Protein AF-A0A146F4D6-F1 (afdb_monomer_lite)

Radius of gyration: 30.15 Å; chains: 1; bounding box: 79×56×74 Å

Structure (mmCIF, N/CA/C/O backbone):
data_AF-A0A146F4D6-F1
#
_entry.id   AF-A0A146F4D6-F1
#
loop_
_atom_site.group_PDB
_atom_site.id
_atom_site.type_symbol
_atom_site.label_atom_id
_atom_site.label_alt_id
_atom_site.label_comp_id
_atom_site.label_asym_id
_atom_site.label_entity_id
_atom_site.label_seq_id
_atom_site.pdbx_PDB_ins_code
_atom_site.Cartn_x
_atom_site.Cartn_y
_atom_site.Cartn_z
_atom_site.occupancy
_atom_site.B_iso_or_equiv
_atom_site.auth_seq_id
_atom_site.auth_comp_id
_atom_site.auth_asym_id
_atom_site.auth_atom_id
_atom_site.pdbx_PDB_model_num
ATOM 1 N N . MET A 1 1 ? -14.054 29.593 15.421 1.00 41.91 1 MET A N 1
ATOM 2 C CA . MET A 1 1 ? -13.602 28.786 16.578 1.00 41.91 1 MET A CA 1
ATOM 3 C C . MET A 1 1 ? -14.729 28.038 17.292 1.00 41.91 1 MET A C 1
ATOM 5 O O . MET A 1 1 ? -14.552 26.855 17.514 1.00 41.91 1 MET A O 1
ATOM 9 N N . VAL A 1 2 ? -15.899 28.637 17.564 1.00 31.36 2 VAL A N 1
ATOM 10 C CA . VAL A 1 2 ? -16.999 27.980 18.323 1.00 31.36 2 VAL A CA 1
ATOM 11 C C . VAL A 1 2 ? -17.663 26.778 17.609 1.00 31.36 2 VAL A C 1
ATOM 13 O O . VAL A 1 2 ? -18.178 25.882 18.267 1.00 31.36 2 VAL A O 1
ATOM 16 N N . ARG A 1 3 ? -17.622 26.698 16.267 1.00 29.25 3 ARG A N 1
ATOM 17 C CA . ARG A 1 3 ? -18.192 25.562 15.505 1.00 29.25 3 ARG A CA 1
ATOM 18 C C . ARG A 1 3 ? -17.327 24.290 15.492 1.00 29.25 3 ARG A C 1
ATOM 20 O O . ARG A 1 3 ? -17.880 23.206 15.371 1.00 29.25 3 ARG A O 1
ATOM 27 N N . LEU A 1 4 ? -16.001 24.404 15.625 1.00 31.25 4 LEU A N 1
ATOM 28 C CA . LEU A 1 4 ? -15.094 23.242 15.608 1.00 31.25 4 LEU A CA 1
ATOM 29 C C . LEU A 1 4 ? -14.994 22.558 16.978 1.00 31.25 4 LEU A C 1
ATOM 31 O O . LEU A 1 4 ? -14.913 21.337 17.043 1.00 31.25 4 LEU A O 1
ATOM 35 N N . THR A 1 5 ? -15.092 23.318 18.071 1.00 36.41 5 THR A N 1
ATOM 36 C CA . THR A 1 5 ? -15.171 22.764 19.433 1.00 36.41 5 THR A CA 1
ATOM 37 C C . THR A 1 5 ? -16.473 21.991 19.676 1.00 36.41 5 THR A C 1
ATOM 39 O O . THR A 1 5 ? -16.471 20.990 20.391 1.00 36.41 5 THR A O 1
ATOM 42 N N . PHE A 1 6 ? -17.575 22.395 19.034 1.00 36.38 6 PHE A N 1
ATOM 43 C CA . PHE A 1 6 ? -18.854 21.676 19.093 1.00 36.38 6 PHE A CA 1
ATOM 44 C C . PHE A 1 6 ? -18.820 20.332 18.346 1.00 36.38 6 PHE A C 1
ATOM 46 O O . PHE A 1 6 ? -19.379 19.350 18.817 1.00 36.38 6 PHE A O 1
ATOM 53 N N . LEU A 1 7 ? -18.130 20.263 17.202 1.00 40.00 7 LEU A N 1
ATOM 54 C CA . LEU A 1 7 ? -17.969 19.018 16.439 1.00 40.00 7 LEU A CA 1
ATOM 55 C C . LEU A 1 7 ? -17.042 18.017 17.143 1.00 40.00 7 LEU A C 1
ATOM 57 O O . LEU A 1 7 ? -17.363 16.833 17.173 1.00 40.00 7 LEU A O 1
ATOM 61 N N . GLY A 1 8 ? -15.943 18.485 17.748 1.00 36.78 8 GLY A N 1
ATOM 62 C CA . GLY A 1 8 ? -15.049 17.631 18.543 1.00 36.78 8 GLY A CA 1
ATOM 63 C C . GLY A 1 8 ? -15.756 17.011 19.752 1.00 36.78 8 GLY A C 1
ATOM 64 O O . GLY A 1 8 ? -15.759 15.797 19.909 1.00 36.78 8 GLY A O 1
ATOM 65 N N . SER A 1 9 ? -16.475 17.827 20.529 1.00 46.78 9 SER A N 1
ATOM 66 C CA . SER A 1 9 ? -17.231 17.350 21.700 1.00 46.78 9 SER A CA 1
ATOM 67 C C . SER A 1 9 ? -18.386 16.396 21.357 1.00 46.78 9 SER A C 1
ATOM 69 O O . SER A 1 9 ? -18.671 15.480 22.128 1.00 46.78 9 SER A O 1
ATOM 71 N N . LEU A 1 10 ? -19.033 16.557 20.195 1.00 46.78 10 LEU A N 1
ATOM 72 C CA . LEU A 1 10 ? -20.044 15.613 19.698 1.00 46.78 10 LEU A CA 1
ATOM 73 C C . LEU A 1 10 ? -19.436 14.265 19.280 1.00 46.78 10 LEU A C 1
ATOM 75 O O . LEU A 1 10 ? -20.061 13.226 19.502 1.00 46.78 10 LEU A O 1
ATOM 79 N N . LEU A 1 11 ? -18.233 14.270 18.697 1.00 52.59 11 LEU A N 1
ATOM 80 C CA . LEU A 1 11 ? -17.518 13.049 18.318 1.00 52.59 11 LEU A CA 1
ATOM 81 C C . LEU A 1 11 ? -17.074 12.261 19.560 1.00 52.59 11 LEU A C 1
ATOM 83 O O . LEU A 1 11 ? -17.273 11.048 19.626 1.00 52.59 11 LEU A O 1
ATOM 87 N N . ASP A 1 12 ? -16.558 12.964 20.570 1.00 50.53 12 ASP A N 1
ATOM 88 C CA . ASP A 1 12 ? -16.146 12.379 21.848 1.00 50.53 12 ASP A CA 1
ATOM 89 C C . ASP A 1 12 ? -17.341 11.788 22.611 1.00 50.53 12 ASP A C 1
ATOM 91 O O . ASP A 1 12 ? -17.272 10.664 23.110 1.00 50.53 12 ASP A O 1
ATOM 95 N N . ALA A 1 13 ? -18.485 12.483 22.624 1.00 55.19 13 ALA A N 1
ATOM 96 C CA . ALA A 1 13 ? -19.722 11.966 23.211 1.00 55.19 13 ALA A CA 1
ATOM 97 C C . ALA A 1 13 ? -20.258 10.728 22.466 1.00 55.19 13 ALA A C 1
ATOM 99 O O . ALA A 1 13 ? -20.735 9.781 23.096 1.00 55.19 13 ALA A O 1
ATOM 100 N N . ALA A 1 14 ? -20.163 10.701 21.132 1.00 58.88 14 ALA A N 1
ATOM 101 C CA . ALA A 1 14 ? -20.563 9.550 20.323 1.00 58.88 14 ALA A CA 1
ATOM 102 C C . ALA A 1 14 ? -19.657 8.327 20.548 1.00 58.88 14 ALA A C 1
ATOM 104 O O . ALA A 1 14 ? -20.152 7.198 20.532 1.00 58.88 14 ALA A O 1
ATOM 105 N N . ASN A 1 15 ? -18.359 8.533 20.780 1.00 61.22 15 ASN A N 1
ATOM 106 C CA . ASN A 1 15 ? -17.426 7.461 21.130 1.00 61.22 15 ASN A CA 1
ATOM 107 C C . ASN A 1 15 ? -17.708 6.913 22.535 1.00 61.22 15 ASN A C 1
ATOM 109 O O . ASN A 1 15 ? -17.855 5.704 22.691 1.00 61.22 15 ASN A O 1
ATOM 113 N N . LEU A 1 16 ? -17.952 7.788 23.516 1.00 62.84 16 LEU A N 1
ATOM 114 C CA . LEU A 1 16 ? -18.314 7.378 24.876 1.00 62.84 16 LEU A CA 1
ATOM 115 C C . LEU A 1 16 ? -19.602 6.529 24.910 1.00 62.84 16 LEU A C 1
ATOM 117 O O . LEU A 1 16 ? -19.688 5.525 25.615 1.00 62.84 16 LEU A O 1
ATOM 121 N N . LEU A 1 17 ? -20.608 6.903 24.110 1.00 65.94 17 LEU A N 1
ATOM 122 C CA . LEU A 1 17 ? -21.854 6.141 23.954 1.00 65.94 17 LEU A CA 1
ATOM 123 C C . LEU A 1 17 ? -21.610 4.740 23.374 1.00 65.94 17 LEU A C 1
ATOM 125 O O . LEU A 1 17 ? -22.267 3.783 23.787 1.00 65.94 17 LEU A O 1
ATOM 129 N N . LYS A 1 18 ? -20.686 4.611 22.414 1.00 67.88 18 LYS A N 1
ATOM 130 C CA . LYS A 1 18 ? -20.326 3.321 21.809 1.00 67.88 18 LYS A CA 1
ATOM 131 C C . LYS A 1 18 ? -19.622 2.412 22.810 1.00 67.88 18 LYS A C 1
ATOM 133 O O . LYS A 1 18 ? -19.990 1.242 22.887 1.00 67.88 18 LYS A O 1
ATOM 138 N N . ASP A 1 19 ? -18.691 2.949 23.593 1.00 72.25 19 ASP A N 1
ATOM 139 C CA . ASP A 1 19 ? -17.939 2.179 24.587 1.00 72.25 19 ASP A CA 1
ATOM 140 C C . ASP A 1 19 ? -18.863 1.605 25.665 1.00 72.25 19 ASP A C 1
ATOM 142 O O . ASP A 1 19 ? -18.782 0.419 25.979 1.00 72.25 19 ASP A O 1
ATOM 146 N N . VAL A 1 20 ? -19.827 2.391 26.153 1.00 74.94 20 VAL A N 1
ATOM 147 C CA . VAL A 1 20 ? -20.815 1.913 27.136 1.00 74.94 20 VAL A CA 1
ATOM 148 C C . VAL A 1 20 ? -21.709 0.814 26.551 1.00 74.94 20 VAL A C 1
ATOM 150 O O . VAL A 1 20 ? -21.928 -0.207 27.196 1.00 74.94 20 VAL A O 1
ATOM 153 N N . ILE A 1 21 ? -22.198 0.979 25.317 1.00 78.94 21 ILE A N 1
ATOM 154 C CA . ILE A 1 21 ? -23.064 -0.022 24.666 1.00 78.94 21 ILE A CA 1
ATOM 155 C C . ILE A 1 21 ? -22.286 -1.301 24.318 1.00 78.94 21 ILE A C 1
ATOM 157 O O . ILE A 1 21 ? -22.879 -2.374 24.253 1.00 78.94 21 ILE A O 1
ATOM 161 N N . SER A 1 22 ? -20.968 -1.220 24.108 1.00 76.81 22 SER A N 1
ATOM 162 C CA . SER A 1 22 ? -20.133 -2.395 23.817 1.00 76.81 22 SER A CA 1
ATOM 163 C C . SER A 1 22 ? -20.108 -3.418 24.959 1.00 76.81 22 SER A C 1
ATOM 165 O O . SER A 1 22 ? -19.887 -4.601 24.711 1.00 76.81 22 SER A O 1
ATOM 167 N N . GLN A 1 23 ? -20.382 -2.970 26.188 1.00 83.69 23 GLN A N 1
ATOM 168 C CA . GLN A 1 23 ? -20.416 -3.804 27.390 1.00 83.69 23 GLN A CA 1
ATOM 169 C C . GLN A 1 23 ? -21.794 -4.429 27.656 1.00 83.69 23 GLN A C 1
ATOM 171 O O . GLN A 1 23 ? -21.945 -5.173 28.622 1.00 83.69 23 GLN A O 1
ATOM 176 N N . PHE A 1 24 ? -22.803 -4.126 26.832 1.00 87.62 24 PHE A N 1
ATOM 177 C CA . PHE A 1 24 ? -24.160 -4.631 27.030 1.00 87.62 24 PHE A CA 1
ATOM 178 C C . PHE A 1 24 ? -24.259 -6.123 26.724 1.00 87.62 24 PHE A C 1
ATOM 180 O O . PHE A 1 24 ? -23.493 -6.689 25.937 1.00 87.62 24 PHE A O 1
ATOM 187 N N . THR A 1 25 ? -25.263 -6.759 27.317 1.00 86.50 25 THR A N 1
ATOM 188 C CA . THR A 1 25 ? -25.542 -8.176 27.133 1.00 86.50 25 THR A CA 1
ATOM 189 C C . THR A 1 25 ? -25.830 -8.474 25.660 1.00 86.50 25 THR A C 1
ATOM 191 O O . THR A 1 25 ? -26.727 -7.903 25.031 1.00 86.50 25 THR A O 1
ATOM 194 N N . ARG A 1 26 ? -25.068 -9.407 25.078 1.00 84.38 26 ARG A N 1
ATOM 195 C CA . ARG A 1 26 ? -25.210 -9.777 23.666 1.00 84.38 26 ARG A CA 1
ATOM 196 C C . ARG A 1 26 ? -26.447 -10.652 23.465 1.00 84.38 26 ARG A C 1
ATOM 198 O O . ARG A 1 26 ? -26.441 -11.834 23.793 1.00 84.38 26 ARG A O 1
ATOM 205 N N . VAL A 1 27 ? -27.488 -10.070 22.878 1.00 81.56 27 VAL A N 1
ATOM 206 C CA . VAL A 1 27 ? -28.785 -10.721 22.637 1.00 81.56 27 VAL A CA 1
ATOM 207 C C . VAL A 1 27 ? -29.119 -10.809 21.146 1.00 81.56 27 VAL A C 1
ATOM 209 O O . VAL A 1 27 ? -28.640 -10.013 20.338 1.00 81.56 27 VAL A O 1
ATOM 212 N N . ALA A 1 28 ? -29.945 -11.789 20.764 1.00 78.19 28 ALA A N 1
ATOM 213 C CA . ALA A 1 28 ? -30.339 -12.011 19.368 1.00 78.19 28 ALA A CA 1
ATOM 214 C C . ALA A 1 28 ? -31.336 -10.956 18.842 1.00 78.19 28 ALA A C 1
ATOM 216 O O . ALA A 1 28 ? -31.298 -10.597 17.662 1.00 78.19 28 ALA A O 1
ATOM 217 N N . SER A 1 29 ? -32.200 -10.430 19.716 1.00 86.19 29 SER A N 1
ATOM 218 C CA . SER A 1 29 ? -33.159 -9.361 19.418 1.00 86.19 29 SER A CA 1
ATOM 219 C C . SER A 1 29 ? -33.278 -8.385 20.590 1.00 86.19 29 SER A C 1
ATOM 221 O O . SER A 1 29 ? -32.922 -8.712 21.722 1.00 86.19 29 SER A O 1
ATOM 223 N N . VAL A 1 30 ? -33.792 -7.182 20.314 1.00 88.56 30 VAL A N 1
ATOM 224 C CA . VAL A 1 30 ? -34.033 -6.143 21.332 1.00 88.56 30 VAL A CA 1
ATOM 225 C C . VAL A 1 30 ? -35.039 -6.593 22.400 1.00 88.56 30 VAL A C 1
ATOM 227 O O . VAL A 1 30 ? -34.929 -6.176 23.546 1.00 88.56 30 VAL A O 1
ATOM 230 N N . ASP A 1 31 ? -35.961 -7.498 22.061 1.00 89.75 31 ASP A N 1
ATOM 231 C CA . ASP A 1 31 ? -36.974 -8.034 22.982 1.00 89.75 31 ASP A CA 1
ATOM 232 C C . ASP A 1 31 ? -36.368 -8.845 24.136 1.00 89.75 31 ASP A C 1
ATOM 234 O O . ASP A 1 31 ? -36.970 -8.969 25.199 1.00 89.75 31 ASP A O 1
ATOM 238 N N . LEU A 1 32 ? -35.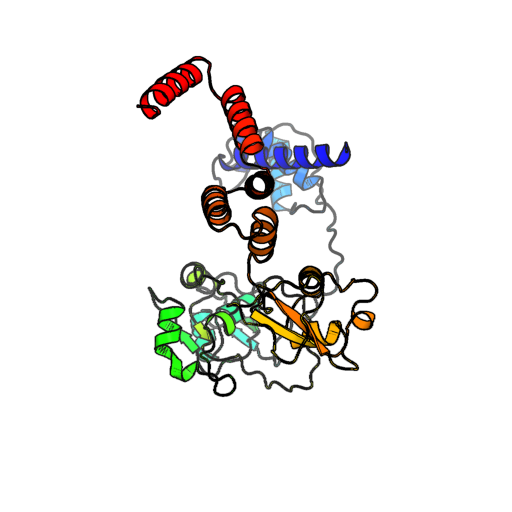175 -9.404 23.916 1.00 90.88 32 LEU A N 1
ATOM 239 C CA . LEU A 1 32 ? -34.442 -10.207 24.893 1.00 90.88 32 LEU A CA 1
ATOM 240 C C . LEU A 1 32 ? -33.450 -9.373 25.713 1.00 90.88 32 LEU A C 1
ATOM 242 O O . LEU A 1 32 ? -32.772 -9.916 26.584 1.00 90.88 32 LEU A O 1
ATOM 246 N N . MET A 1 33 ? -33.327 -8.074 25.426 1.00 91.31 33 MET A N 1
ATOM 247 C CA . MET A 1 33 ? -32.379 -7.197 26.104 1.00 91.31 33 MET A CA 1
ATOM 248 C C . MET A 1 33 ? -32.821 -6.936 27.553 1.00 91.31 33 MET A C 1
ATOM 250 O O . MET A 1 33 ? -34.002 -6.652 27.788 1.00 91.31 33 MET A O 1
ATOM 254 N N . PRO A 1 34 ? -31.897 -6.969 28.534 1.00 94.25 34 PRO A N 1
ATOM 255 C CA . PRO A 1 34 ? -32.194 -6.537 29.892 1.00 94.25 34 PRO A CA 1
ATOM 256 C C . PRO A 1 34 ? -32.823 -5.143 29.901 1.00 94.25 34 PRO A C 1
ATOM 258 O O . PRO A 1 34 ? -32.351 -4.222 29.231 1.00 94.25 34 PRO A O 1
ATOM 261 N N . LYS A 1 35 ? -33.895 -4.970 30.679 1.00 91.38 35 LYS A N 1
ATOM 262 C CA . LYS A 1 35 ? -34.673 -3.722 30.686 1.00 91.38 35 LYS A CA 1
ATOM 263 C C . LYS A 1 35 ? -33.818 -2.497 31.033 1.00 91.38 35 LYS A C 1
ATOM 265 O O . LYS A 1 35 ? -34.041 -1.424 30.482 1.00 91.38 35 LYS A O 1
ATOM 270 N N . GLU A 1 36 ? -32.836 -2.661 31.912 1.00 91.00 36 GLU A N 1
ATOM 271 C CA . GLU A 1 36 ? -31.908 -1.604 32.332 1.00 91.00 36 GLU A CA 1
ATOM 272 C C . GLU A 1 36 ? -30.994 -1.140 31.187 1.00 91.00 36 GLU A C 1
ATOM 274 O O . GLU A 1 36 ? -30.797 0.061 31.001 1.00 91.00 36 GLU A O 1
ATOM 279 N N . GLU A 1 37 ? -30.514 -2.072 30.363 1.00 91.19 37 GLU A N 1
ATOM 280 C CA . GLU A 1 37 ? -29.702 -1.787 29.176 1.00 91.19 37 GLU A CA 1
ATOM 281 C C . GLU A 1 37 ? -30.555 -1.174 28.057 1.00 91.19 37 GLU A C 1
ATOM 283 O O . GLU A 1 37 ? -30.205 -0.128 27.501 1.00 91.19 37 GLU A O 1
ATOM 288 N N . MET A 1 38 ? -31.726 -1.759 27.784 1.00 91.06 38 MET A N 1
ATOM 289 C CA . MET A 1 38 ? -32.674 -1.268 26.777 1.00 91.06 38 MET A CA 1
ATOM 290 C C . MET A 1 38 ? -33.138 0.161 27.087 1.00 91.06 38 MET A C 1
ATOM 292 O O . MET A 1 38 ? -33.215 1.009 26.197 1.00 91.06 38 MET A O 1
ATOM 296 N N . CYS A 1 39 ? -33.435 0.447 28.355 1.00 91.44 39 CYS A N 1
ATOM 297 C CA . CYS A 1 39 ? -33.902 1.759 28.795 1.00 91.44 39 CYS A CA 1
ATOM 298 C C . CYS A 1 39 ? -32.770 2.713 29.194 1.00 91.44 39 CYS A C 1
ATOM 300 O O . CYS A 1 39 ? -33.056 3.845 29.614 1.00 91.44 39 CYS A O 1
ATOM 302 N N . SER A 1 40 ? -31.510 2.296 29.036 1.00 91.88 40 SER A N 1
ATOM 303 C CA . SER A 1 40 ? -30.339 3.121 29.319 1.00 91.88 40 SER A CA 1
ATOM 304 C C . SER A 1 40 ? -30.341 4.394 28.477 1.00 91.88 40 SER A C 1
ATOM 306 O O . SER A 1 40 ? -30.832 4.436 27.345 1.00 91.88 40 SER A O 1
ATOM 308 N N . TYR A 1 41 ? -29.767 5.464 29.025 1.00 86.44 41 TYR A N 1
ATOM 309 C CA . TYR A 1 41 ? -29.596 6.718 28.291 1.00 86.44 41 TYR A CA 1
ATOM 310 C C . TYR A 1 41 ? -28.859 6.492 26.963 1.00 86.44 41 TYR A C 1
ATOM 312 O O . TYR A 1 41 ? -29.264 7.024 25.928 1.00 86.44 41 TYR A O 1
ATOM 320 N N . CYS A 1 42 ? -27.832 5.641 26.982 1.00 83.69 42 CYS A N 1
ATOM 321 C CA . CYS A 1 42 ? -26.949 5.425 25.848 1.00 83.69 42 CYS A CA 1
ATOM 322 C C . CYS A 1 42 ? -27.659 4.756 24.667 1.00 83.69 42 CYS A C 1
ATOM 324 O O . CYS A 1 42 ? -27.576 5.241 23.538 1.00 83.69 42 CYS A O 1
ATOM 326 N N . TYR A 1 43 ? -28.406 3.679 24.923 1.00 87.50 43 TYR A N 1
ATOM 327 C CA . TYR A 1 43 ? -29.102 2.939 23.870 1.00 87.50 43 TYR A CA 1
ATOM 328 C C . TYR A 1 43 ? -30.236 3.749 23.243 1.00 87.50 43 TYR A C 1
ATOM 330 O O . TYR A 1 43 ? -30.362 3.802 22.017 1.00 87.50 43 TYR A O 1
ATOM 338 N N . LYS A 1 44 ? -31.003 4.461 24.080 1.00 87.38 44 LYS A N 1
ATOM 339 C CA . LYS A 1 44 ? -32.053 5.380 23.627 1.00 87.38 44 LYS A CA 1
ATOM 340 C C . LYS A 1 44 ? -31.481 6.472 22.730 1.00 87.38 44 LYS A C 1
ATOM 342 O O . LYS A 1 44 ? -31.931 6.633 21.600 1.00 87.38 44 LYS A O 1
ATOM 347 N N . THR A 1 45 ? -30.447 7.162 23.208 1.00 84.81 45 THR A N 1
ATOM 348 C CA . THR A 1 45 ? -29.814 8.273 22.484 1.00 84.81 45 THR A CA 1
ATOM 349 C C . THR A 1 45 ? -29.228 7.804 21.156 1.00 84.81 45 THR A C 1
ATOM 351 O O . THR A 1 45 ? -29.439 8.454 20.138 1.00 84.81 45 THR A O 1
ATOM 354 N N . LYS A 1 46 ? -28.581 6.630 21.118 1.00 86.00 46 LYS A N 1
ATOM 355 C CA . LYS A 1 46 ? -28.069 6.039 19.874 1.00 86.00 46 LYS A CA 1
ATOM 356 C C . LYS A 1 46 ? -29.169 5.871 18.824 1.00 86.00 46 LYS A C 1
ATOM 358 O O . LYS A 1 46 ? -28.994 6.318 17.696 1.00 86.00 46 LYS A O 1
ATOM 363 N N . LEU A 1 47 ? -30.286 5.230 19.173 1.00 88.62 47 LEU A N 1
ATOM 364 C CA . LEU A 1 47 ? -31.368 4.975 18.215 1.00 88.62 47 LEU A CA 1
ATOM 365 C C . LEU A 1 47 ? -32.027 6.273 17.729 1.00 88.62 47 LEU A C 1
ATOM 367 O O . LEU A 1 47 ? -32.364 6.374 16.553 1.00 88.62 47 LEU A O 1
ATOM 371 N N . GLN A 1 48 ? -32.149 7.274 18.603 1.00 88.62 48 GLN A N 1
ATOM 372 C CA . GLN A 1 48 ? -32.672 8.597 18.252 1.00 88.62 48 GLN A CA 1
ATOM 373 C C . GLN A 1 48 ? -31.722 9.382 17.340 1.00 88.62 48 GLN A C 1
ATOM 375 O O . GLN A 1 48 ? -32.171 10.007 16.386 1.00 88.62 48 GLN A O 1
ATOM 380 N N . MET A 1 49 ? -30.412 9.330 17.600 1.00 83.81 49 MET A N 1
ATOM 381 C CA . MET A 1 49 ? -29.395 9.969 16.755 1.00 83.81 49 MET A CA 1
ATOM 382 C C . MET A 1 49 ? -29.289 9.316 15.379 1.00 83.81 49 MET A C 1
ATOM 384 O O . MET A 1 49 ? -29.041 10.002 14.393 1.00 83.81 49 MET A O 1
ATOM 388 N N . MET A 1 50 ? -29.470 7.994 15.301 1.00 83.00 50 MET A N 1
ATOM 389 C CA . MET A 1 50 ? -29.600 7.319 14.013 1.00 83.00 50 MET A CA 1
ATOM 390 C C . MET A 1 50 ? -30.858 7.833 13.300 1.00 83.00 50 MET A C 1
ATOM 392 O O . MET A 1 50 ? -30.774 8.358 12.198 1.00 83.00 50 MET A O 1
ATOM 396 N N . GLN A 1 51 ? -32.016 7.809 13.959 1.00 90.19 51 GLN A N 1
ATOM 397 C CA . GLN A 1 51 ? -33.257 8.255 13.326 1.00 90.19 51 GLN A CA 1
ATOM 398 C C . GLN A 1 51 ? -33.230 9.723 12.859 1.00 90.19 51 GLN A C 1
ATOM 400 O O . GLN A 1 51 ? -33.848 10.046 11.850 1.00 90.19 51 GLN A O 1
ATOM 405 N N . SER A 1 52 ? -32.516 10.616 13.545 1.00 86.81 52 SER A N 1
ATOM 406 C CA . SER A 1 52 ? -32.491 12.042 13.199 1.00 86.81 52 SER A CA 1
ATOM 407 C C . SER A 1 52 ? -31.567 12.407 12.032 1.00 86.81 52 SER A C 1
ATOM 409 O O . SER A 1 52 ? -31.589 13.557 11.590 1.00 86.81 52 SER A O 1
ATOM 411 N N . SER A 1 53 ? -30.758 11.468 11.530 1.00 82.00 53 SER A N 1
ATOM 412 C CA . SER A 1 53 ? -29.774 11.728 10.479 1.00 82.00 53 SER A CA 1
ATOM 413 C C . SER A 1 53 ? -30.055 10.906 9.217 1.00 82.00 53 SER A C 1
ATOM 415 O O . SER A 1 53 ? -30.005 9.674 9.284 1.00 82.00 53 SER A O 1
ATOM 417 N N . PRO A 1 54 ? -30.238 11.557 8.052 1.00 76.81 54 PRO A N 1
ATOM 418 C CA . PRO A 1 54 ? -30.365 10.865 6.769 1.00 76.81 54 PRO A CA 1
ATOM 419 C C . PRO A 1 54 ? -29.047 10.241 6.277 1.00 76.81 54 PRO A C 1
ATOM 421 O O . PRO A 1 54 ? -29.050 9.454 5.344 1.00 76.81 54 PRO A O 1
ATOM 424 N N . TYR A 1 55 ? -27.916 10.543 6.928 1.00 72.44 55 TYR A N 1
ATOM 425 C CA . TYR A 1 55 ? -26.624 9.892 6.668 1.00 72.44 55 TYR A CA 1
ATOM 426 C C . TYR A 1 55 ? -26.412 8.617 7.494 1.00 72.44 55 TYR A C 1
ATOM 428 O O . TYR A 1 55 ? -25.354 7.992 7.420 1.00 72.44 55 TYR A O 1
ATOM 436 N N . SER A 1 56 ? -27.355 8.268 8.368 1.00 73.94 56 SER A N 1
ATOM 437 C CA . SER A 1 56 ? -27.222 7.088 9.212 1.00 73.94 56 SER A CA 1
ATOM 438 C C . SER A 1 56 ? -27.837 5.857 8.549 1.00 73.94 56 SER A C 1
ATOM 440 O O . SER A 1 56 ? -28.799 5.944 7.793 1.00 73.94 56 SER A O 1
ATOM 442 N N . TYR A 1 57 ? -27.336 4.676 8.912 1.00 78.50 57 TYR A N 1
ATOM 443 C CA . TYR A 1 57 ? -27.915 3.395 8.500 1.00 78.50 57 TYR A CA 1
ATOM 444 C C . TYR A 1 57 ? -29.171 3.041 9.328 1.00 78.50 57 TYR A C 1
ATOM 446 O O . TYR A 1 57 ? -29.268 1.970 9.936 1.00 78.50 57 TYR A O 1
ATOM 454 N N . TYR A 1 58 ? -30.121 3.972 9.438 1.00 83.25 58 TYR A N 1
ATOM 455 C CA . TYR A 1 58 ? -31.386 3.759 10.135 1.00 83.25 58 TYR A CA 1
ATOM 456 C C . TYR A 1 58 ? -32.390 3.070 9.206 1.00 83.25 58 TYR A C 1
ATOM 458 O O . TYR A 1 58 ? -33.038 3.698 8.381 1.00 83.25 58 TYR A O 1
ATOM 466 N N . ASN A 1 59 ? -32.507 1.750 9.341 1.00 83.44 59 ASN A N 1
ATOM 467 C CA . ASN A 1 59 ? -33.360 0.905 8.504 1.00 83.44 59 ASN A CA 1
ATOM 468 C C . ASN A 1 59 ? -34.525 0.290 9.301 1.00 83.44 59 ASN A C 1
ATOM 470 O O . ASN A 1 59 ? -34.687 0.536 10.498 1.00 83.44 59 ASN A O 1
ATOM 474 N N . GLN A 1 60 ? -35.303 -0.586 8.660 1.00 89.56 60 GLN A N 1
ATOM 475 C CA . GLN A 1 60 ? -36.461 -1.246 9.273 1.00 89.56 60 GLN A CA 1
ATOM 476 C C . GLN A 1 60 ? -36.135 -1.984 10.587 1.00 89.56 60 GLN A C 1
ATOM 478 O O . GLN A 1 60 ? -36.956 -2.007 11.504 1.00 89.56 60 GLN A O 1
ATOM 483 N N . ARG A 1 61 ? -34.923 -2.542 10.723 1.00 87.00 61 ARG A N 1
ATOM 484 C CA . ARG A 1 61 ? -34.480 -3.209 11.957 1.00 87.00 61 ARG A CA 1
ATOM 485 C C . ARG A 1 61 ? -34.273 -2.208 13.093 1.00 87.00 61 ARG A C 1
ATOM 487 O O . ARG A 1 61 ? -34.691 -2.464 14.218 1.00 87.00 61 ARG A O 1
ATOM 494 N N . TYR A 1 62 ? -33.644 -1.067 12.820 1.00 88.62 62 TYR A N 1
ATOM 495 C CA . TYR A 1 62 ? -33.447 -0.021 13.829 1.00 88.62 62 TYR A CA 1
ATOM 496 C C . TYR A 1 62 ? -34.737 0.729 14.165 1.00 88.62 62 TYR A C 1
ATOM 498 O O . TYR A 1 62 ? -34.914 1.130 15.316 1.00 88.62 62 TYR A O 1
ATOM 506 N N . LYS A 1 63 ? -35.664 0.828 13.207 1.00 92.94 63 LYS A N 1
ATOM 507 C CA . LYS A 1 63 ? -37.037 1.273 13.448 1.00 92.94 63 LYS A CA 1
ATOM 508 C C . LYS A 1 63 ? -37.757 0.379 14.452 1.00 92.94 63 LYS A C 1
ATOM 510 O O . LYS A 1 63 ? -38.210 0.879 15.478 1.00 92.94 63 LYS A O 1
ATOM 515 N N . TYR A 1 64 ? -37.760 -0.935 14.220 1.00 93.12 64 TYR A N 1
ATOM 516 C CA . TYR A 1 64 ? -38.325 -1.907 15.161 1.00 93.12 64 TYR A CA 1
ATOM 517 C C . TYR A 1 64 ? -37.696 -1.794 16.560 1.00 93.12 64 TYR A C 1
ATOM 519 O O . TYR A 1 64 ? -38.401 -1.791 17.573 1.00 93.12 64 TYR A O 1
ATOM 527 N N . ASN A 1 65 ? -36.370 -1.631 16.631 1.00 92.38 65 ASN A N 1
ATOM 528 C CA . ASN A 1 65 ? -35.678 -1.446 17.906 1.00 92.38 65 ASN A CA 1
ATOM 529 C C . ASN A 1 65 ? -36.135 -0.173 18.634 1.00 92.38 65 ASN A C 1
ATOM 531 O O . ASN A 1 65 ? -36.398 -0.221 19.835 1.00 92.38 65 ASN A O 1
ATOM 535 N N . LEU A 1 66 ? -36.260 0.955 17.925 1.00 92.75 66 LEU A N 1
ATOM 536 C CA . LEU A 1 66 ? -36.705 2.215 18.524 1.00 92.75 66 LEU A CA 1
ATOM 537 C C . LEU A 1 66 ? -38.166 2.141 18.985 1.00 92.75 66 LEU A C 1
ATOM 539 O O . LEU A 1 66 ? -38.468 2.589 20.086 1.00 92.75 66 LEU A O 1
ATOM 543 N N . GLU A 1 67 ? -39.055 1.520 18.211 1.00 94.31 67 GLU A N 1
ATOM 544 C CA . GLU A 1 67 ? -40.458 1.299 18.596 1.00 94.31 67 GLU A CA 1
ATOM 545 C C . GLU A 1 67 ? -40.581 0.426 19.852 1.00 94.31 67 GLU A C 1
ATOM 547 O O . GLU A 1 67 ? -41.359 0.729 20.762 1.00 94.31 67 GLU A O 1
ATOM 552 N N . THR A 1 68 ? -39.754 -0.615 19.952 1.00 92.75 68 THR A N 1
ATOM 553 C CA . THR A 1 68 ? -39.701 -1.493 21.130 1.00 92.75 68 THR A CA 1
ATOM 554 C C . THR A 1 68 ? -39.216 -0.741 22.370 1.00 92.75 68 THR A C 1
ATOM 556 O O . THR A 1 68 ? -39.780 -0.892 23.457 1.00 92.75 68 THR A O 1
ATOM 559 N N . VAL A 1 69 ? -38.214 0.127 22.213 1.00 92.38 69 VAL A N 1
ATOM 560 C CA . VAL A 1 69 ? -37.712 1.000 23.283 1.00 92.38 69 VAL A CA 1
ATOM 561 C C . VAL A 1 69 ? -38.765 2.031 23.701 1.00 92.38 69 VAL A C 1
ATOM 563 O O . VAL A 1 69 ? -38.986 2.217 24.896 1.00 92.38 69 VAL A O 1
ATOM 566 N N . ILE A 1 70 ? -39.461 2.663 22.752 1.00 91.94 70 ILE A N 1
ATOM 567 C CA . ILE A 1 70 ? -40.565 3.602 23.021 1.00 91.94 70 ILE A CA 1
ATOM 568 C C . ILE A 1 70 ? -41.634 2.922 23.885 1.00 91.94 70 ILE A C 1
ATOM 570 O O . ILE A 1 70 ? -42.007 3.446 24.937 1.00 91.94 70 ILE A O 1
ATOM 574 N N . LYS A 1 71 ? -42.063 1.717 23.486 1.00 92.19 71 LYS A N 1
ATOM 575 C CA . LYS A 1 71 ? -43.100 0.938 24.175 1.00 92.19 71 LYS A CA 1
ATOM 576 C C . LYS A 1 71 ? -42.707 0.548 25.603 1.00 92.19 71 LYS A C 1
ATOM 578 O O . LYS A 1 71 ? -43.542 0.616 26.499 1.00 92.19 71 LYS A O 1
ATOM 583 N N . ASN A 1 72 ? -41.461 0.126 25.820 1.00 91.50 72 ASN A N 1
ATOM 584 C CA . ASN A 1 72 ? -41.031 -0.455 27.098 1.00 91.50 72 ASN A CA 1
ATOM 585 C C . ASN A 1 72 ? -40.371 0.539 28.067 1.00 91.50 72 ASN A C 1
ATOM 587 O O . ASN A 1 72 ? -40.314 0.266 29.270 1.00 91.50 72 ASN A O 1
ATOM 591 N N . CYS A 1 73 ? -39.871 1.671 27.565 1.00 92.19 73 CYS A N 1
ATOM 592 C CA . CYS A 1 73 ? -39.076 2.633 28.333 1.00 92.19 73 CYS A CA 1
ATOM 593 C C . CYS A 1 73 ? -39.725 4.018 28.467 1.00 92.19 73 CYS A C 1
ATOM 595 O O . CYS A 1 73 ? -39.124 4.897 29.085 1.00 92.19 73 CYS A O 1
ATOM 597 N N . GLY A 1 74 ? -40.924 4.224 27.906 1.00 82.94 74 GLY A N 1
ATOM 598 C CA . GLY A 1 74 ? -41.708 5.450 28.094 1.00 82.94 74 GLY A CA 1
ATOM 599 C C . GLY A 1 74 ? -41.067 6.692 27.474 1.00 82.94 74 GLY A C 1
ATOM 600 O O . GLY A 1 74 ? -41.080 7.761 28.079 1.00 82.94 74 GLY A O 1
ATOM 601 N N . VAL A 1 75 ? -40.459 6.548 26.296 1.00 81.25 75 VAL A N 1
ATOM 602 C CA . VAL A 1 75 ? -39.777 7.642 25.587 1.00 81.25 75 VAL A CA 1
ATOM 603 C C . VAL A 1 75 ? -40.564 8.011 24.342 1.00 81.25 75 VAL A C 1
ATOM 605 O O . VAL A 1 75 ? -41.013 7.127 23.625 1.00 81.25 75 VAL A O 1
ATOM 608 N N . THR A 1 76 ? -40.695 9.304 24.055 1.00 83.25 76 THR A N 1
ATOM 609 C CA . THR A 1 76 ? -41.329 9.794 22.824 1.00 83.25 76 THR A CA 1
ATOM 610 C C . THR A 1 76 ? -40.251 10.126 21.797 1.00 83.25 76 THR A C 1
ATOM 612 O O . THR A 1 76 ? -39.355 10.923 22.074 1.00 83.25 76 THR A O 1
ATOM 615 N N . SER A 1 77 ? -40.311 9.519 20.611 1.00 84.06 77 SER A N 1
ATOM 616 C CA . SER A 1 77 ? -39.383 9.802 19.511 1.00 84.06 77 SER A CA 1
ATOM 617 C C . SER A 1 77 ? -40.039 9.572 18.151 1.00 84.06 77 SER A C 1
ATOM 619 O O . SER A 1 77 ? -41.009 8.821 18.055 1.00 84.06 77 SER A O 1
ATOM 621 N N . ASN A 1 78 ? -39.519 10.223 17.109 1.00 87.06 78 ASN A N 1
ATOM 622 C CA . ASN A 1 78 ? -39.909 9.942 15.732 1.00 87.06 78 ASN A CA 1
ATOM 623 C C . ASN A 1 78 ? -39.283 8.602 15.307 1.00 87.06 78 ASN A C 1
ATOM 625 O O . ASN A 1 78 ? -38.145 8.320 15.665 1.00 87.06 78 ASN A O 1
ATOM 629 N N . THR A 1 79 ? -40.024 7.769 14.578 1.00 90.81 79 THR A N 1
ATOM 630 C CA . THR A 1 79 ? -39.561 6.460 14.072 1.00 90.81 79 THR A CA 1
ATOM 631 C C . THR A 1 79 ? -39.548 6.396 12.547 1.00 90.81 79 THR A C 1
ATOM 633 O O . THR A 1 79 ? -39.308 5.342 11.954 1.00 90.81 79 THR A O 1
ATOM 636 N N . THR A 1 80 ? -39.827 7.523 11.890 1.00 92.12 80 THR A N 1
ATOM 637 C CA . THR A 1 80 ? -39.811 7.630 10.432 1.00 92.12 80 THR A CA 1
ATOM 638 C C . THR A 1 80 ? -38.394 7.386 9.938 1.00 92.12 80 THR A C 1
ATOM 640 O O . THR A 1 80 ? -37.449 7.972 10.468 1.00 92.12 80 THR A O 1
ATOM 643 N N . ILE A 1 81 ? -38.254 6.506 8.950 1.00 86.94 81 ILE A N 1
ATOM 644 C CA . ILE A 1 81 ? -36.979 6.281 8.274 1.00 86.94 81 ILE A CA 1
ATOM 645 C C . ILE A 1 81 ? -36.712 7.528 7.424 1.00 86.94 81 ILE A C 1
ATOM 647 O O . ILE A 1 81 ? -37.582 7.865 6.621 1.00 86.94 81 ILE A O 1
ATOM 651 N N . PRO A 1 82 ? -35.597 8.250 7.640 1.00 84.12 82 PRO A N 1
ATOM 652 C CA . PRO A 1 82 ? -35.253 9.402 6.816 1.00 84.12 82 PRO A CA 1
ATOM 653 C C . PRO A 1 82 ? -35.137 9.014 5.343 1.00 84.12 82 PRO A C 1
ATOM 655 O O . PRO A 1 82 ? -34.682 7.911 5.037 1.00 84.12 82 PRO A O 1
ATOM 658 N N . ASP A 1 83 ? -35.519 9.929 4.454 1.00 77.88 83 ASP A N 1
ATOM 659 C CA . ASP A 1 83 ? -35.313 9.745 3.020 1.00 77.88 83 ASP A CA 1
ATOM 660 C C . ASP A 1 83 ? -33.816 9.586 2.727 1.00 77.88 83 ASP A C 1
ATOM 662 O O . ASP A 1 83 ? -32.975 10.302 3.284 1.00 77.88 83 ASP A O 1
ATOM 666 N N . ASP A 1 84 ? -33.498 8.620 1.869 1.00 65.81 84 ASP A N 1
ATOM 667 C CA . ASP A 1 84 ? -32.129 8.339 1.465 1.00 65.81 84 ASP A CA 1
ATOM 668 C C . ASP A 1 84 ? -31.561 9.536 0.686 1.00 65.81 84 ASP A C 1
ATOM 670 O O . ASP A 1 84 ? -32.195 10.066 -0.228 1.00 65.81 84 ASP A O 1
ATOM 674 N N . LEU A 1 85 ? -30.358 9.979 1.060 1.00 61.41 85 LEU A N 1
ATOM 675 C CA . LEU A 1 85 ? -29.629 11.018 0.328 1.00 61.41 85 LEU A CA 1
ATOM 676 C C . LEU A 1 85 ? -28.907 10.461 -0.902 1.00 61.41 85 LEU A C 1
ATOM 678 O O . LEU A 1 85 ? -28.197 11.217 -1.572 1.00 61.41 85 LEU A O 1
ATOM 682 N N . SER A 1 86 ? -29.066 9.169 -1.209 1.00 55.50 86 SER A N 1
ATOM 683 C CA . SER A 1 86 ? -28.590 8.613 -2.465 1.00 55.50 86 SER A CA 1
ATOM 684 C C . SER A 1 86 ? -29.269 9.329 -3.637 1.00 55.50 86 SER A C 1
ATOM 686 O O . SER A 1 86 ? -30.424 9.114 -3.999 1.00 55.50 86 SER A O 1
ATOM 688 N N . VAL A 1 87 ? -28.510 10.215 -4.280 1.00 48.25 87 VAL A N 1
ATOM 689 C CA . VAL A 1 87 ? -28.695 10.454 -5.705 1.00 48.25 87 VAL A CA 1
ATOM 690 C C . VAL A 1 87 ? -28.499 9.083 -6.335 1.00 48.25 87 VAL A C 1
ATOM 692 O O . VAL A 1 87 ? -27.375 8.588 -6.382 1.00 48.25 87 VAL A O 1
ATOM 695 N N . THR A 1 88 ? -29.588 8.433 -6.743 1.00 45.50 88 THR A N 1
ATOM 696 C CA . THR A 1 88 ? -29.526 7.202 -7.529 1.00 45.50 88 THR A CA 1
ATOM 697 C C . THR A 1 88 ? -28.971 7.577 -8.900 1.00 45.50 88 THR A C 1
ATOM 699 O O . THR A 1 88 ? -29.703 7.789 -9.865 1.00 45.50 88 THR A O 1
ATOM 702 N N . GLN A 1 89 ? -27.656 7.760 -8.973 1.00 47.22 89 GLN A N 1
ATOM 703 C CA . GLN A 1 89 ? -26.947 7.640 -10.229 1.00 47.22 89 GLN A CA 1
ATOM 704 C C . GLN A 1 89 ? -27.171 6.184 -10.665 1.00 47.22 89 GLN A C 1
ATOM 706 O O . GLN A 1 89 ? -27.016 5.296 -9.823 1.00 47.22 89 GLN A O 1
ATOM 711 N N . PRO A 1 90 ? -27.645 5.920 -11.895 1.00 46.84 90 PRO A N 1
ATOM 712 C CA . PRO A 1 90 ? -27.783 4.548 -12.366 1.00 46.84 90 PRO A CA 1
ATOM 713 C C . PRO A 1 90 ? -26.445 3.844 -12.139 1.00 46.84 90 PRO A C 1
ATOM 715 O O . PRO A 1 90 ? -25.413 4.404 -12.505 1.00 46.84 90 PRO A O 1
ATOM 718 N N . GLU A 1 91 ? -26.467 2.690 -11.465 1.00 46.88 91 GLU A N 1
ATOM 719 C CA . GLU A 1 91 ? -25.268 1.876 -11.269 1.00 46.88 91 GLU A CA 1
ATOM 720 C C . GLU A 1 91 ? -24.654 1.633 -12.646 1.00 46.88 91 GLU A C 1
ATOM 722 O O . GLU A 1 91 ? -25.251 0.969 -13.501 1.00 46.88 91 GLU A O 1
ATOM 727 N N . ASP A 1 92 ? -23.492 2.241 -12.890 1.00 50.88 92 ASP A N 1
ATOM 728 C CA . ASP A 1 92 ? -22.709 1.933 -14.074 1.00 50.88 92 ASP A CA 1
ATOM 729 C C . ASP A 1 92 ? -22.430 0.429 -14.043 1.00 50.88 92 ASP A C 1
ATOM 731 O O . ASP A 1 92 ? -22.048 -0.121 -13.006 1.00 50.88 92 ASP A O 1
ATOM 735 N N . LYS A 1 93 ? -22.674 -0.249 -15.174 1.00 52.47 93 LYS A N 1
ATOM 736 C CA . LYS A 1 93 ? -22.457 -1.695 -15.303 1.00 52.47 93 LYS A CA 1
ATOM 737 C C . LYS A 1 93 ? -21.057 -2.019 -14.753 1.00 52.47 93 LYS A C 1
ATOM 739 O O . LYS A 1 93 ? -20.100 -1.393 -15.221 1.00 52.47 93 LYS A O 1
ATOM 744 N N . PRO A 1 94 ? -20.917 -2.961 -13.798 1.00 57.78 94 PRO A N 1
ATOM 745 C CA . PRO A 1 94 ? -19.620 -3.288 -13.224 1.00 57.78 94 PRO A CA 1
ATOM 746 C C . PRO A 1 94 ? -18.642 -3.634 -14.347 1.00 57.78 94 PRO A C 1
ATOM 748 O O . PRO A 1 94 ? -18.954 -4.419 -15.246 1.00 57.78 94 PRO A O 1
ATOM 751 N N . PHE A 1 95 ? -17.490 -2.963 -14.339 1.00 63.03 95 PHE A N 1
ATOM 752 C CA . PHE A 1 95 ? -16.467 -3.136 -15.360 1.00 63.03 95 PHE A CA 1
ATOM 753 C C . PHE A 1 95 ? -15.889 -4.547 -15.261 1.00 63.03 95 PHE A C 1
ATOM 755 O O . PHE A 1 95 ? -15.258 -4.879 -14.257 1.00 63.03 95 PHE A O 1
ATOM 762 N N . CYS A 1 96 ? -16.080 -5.341 -16.317 1.00 71.31 96 CYS A N 1
ATOM 763 C CA . CYS A 1 96 ? -15.444 -6.641 -16.456 1.00 71.31 96 CYS A CA 1
ATOM 764 C C . CYS A 1 96 ? -14.359 -6.624 -17.522 1.00 71.31 96 CYS A C 1
ATOM 766 O O . CYS A 1 96 ? -14.681 -6.427 -18.697 1.00 71.31 96 CYS A O 1
ATOM 768 N N . PRO A 1 97 ? -13.084 -6.837 -17.137 1.00 65.50 97 PRO A N 1
ATOM 769 C CA . PRO A 1 97 ? -12.007 -7.007 -18.097 1.00 65.50 97 PRO A CA 1
ATOM 770 C C . PRO A 1 97 ? -12.359 -8.098 -19.121 1.00 65.50 97 PRO A C 1
ATOM 772 O O . PRO A 1 97 ? -12.754 -9.210 -18.759 1.00 65.50 97 PRO A O 1
ATOM 775 N N . ASP A 1 98 ? -12.249 -7.744 -20.401 1.00 64.56 98 ASP A N 1
ATOM 776 C CA . ASP A 1 98 ? -12.504 -8.605 -21.564 1.00 64.56 98 ASP A CA 1
ATOM 777 C C . ASP A 1 98 ? -13.906 -9.255 -21.633 1.00 64.56 98 ASP A C 1
ATOM 779 O O . ASP A 1 98 ? -14.080 -10.257 -22.327 1.00 64.56 98 ASP A O 1
ATOM 783 N N . ASP A 1 99 ? -14.909 -8.708 -20.923 1.00 67.81 99 ASP A N 1
ATOM 784 C CA . ASP A 1 99 ? -16.256 -9.301 -20.769 1.00 67.81 99 ASP A CA 1
ATOM 785 C C . ASP A 1 99 ? -16.217 -10.777 -20.294 1.00 67.81 99 ASP A C 1
ATOM 787 O O . ASP A 1 99 ? -17.140 -11.561 -20.528 1.00 67.81 99 ASP A O 1
ATOM 791 N N . SER A 1 100 ? -15.139 -11.176 -19.612 1.00 78.50 100 SER A N 1
ATOM 792 C CA . SER A 1 100 ? -14.955 -12.546 -19.141 1.00 78.50 100 SER A CA 1
ATOM 793 C C . SER A 1 100 ? -15.715 -12.783 -17.829 1.00 78.50 100 SER A C 1
ATOM 795 O O . SER A 1 100 ? -15.475 -12.119 -16.818 1.00 78.50 100 SER A O 1
ATOM 797 N N . SER A 1 101 ? -16.662 -13.727 -17.839 1.00 87.25 101 SER A N 1
ATOM 798 C CA . SER A 1 101 ? -17.465 -14.087 -16.665 1.00 87.25 101 SER A CA 1
ATOM 799 C C . SER A 1 101 ? -17.449 -15.588 -16.373 1.00 87.25 101 SER A C 1
ATOM 801 O O . SER A 1 101 ? -17.191 -16.427 -17.240 1.00 87.25 101 SER A O 1
ATOM 803 N N . TYR A 1 102 ? -17.707 -15.931 -15.113 1.00 87.81 102 TYR A N 1
ATOM 804 C CA . TYR A 1 102 ? -17.799 -17.297 -14.618 1.00 87.81 102 TYR A CA 1
ATOM 805 C C . TYR A 1 102 ? -19.051 -17.478 -13.766 1.00 87.81 102 TYR A C 1
ATOM 807 O O . TYR A 1 102 ? -19.280 -16.730 -12.820 1.00 87.81 102 TYR A O 1
ATOM 815 N N . THR A 1 103 ? -19.846 -18.506 -14.059 1.00 93.00 103 THR A N 1
ATOM 816 C CA . THR A 1 103 ? -20.987 -18.878 -13.215 1.00 93.00 103 THR A CA 1
ATOM 817 C C . THR A 1 103 ? -20.572 -19.912 -12.176 1.00 93.00 103 THR A C 1
ATOM 819 O O . THR A 1 103 ? -20.122 -21.006 -12.526 1.00 93.00 103 THR A O 1
ATOM 822 N N . THR A 1 104 ? -20.776 -19.582 -10.904 1.00 91.62 104 THR A N 1
ATOM 823 C CA . THR A 1 104 ? -20.350 -20.399 -9.762 1.00 91.62 104 THR A CA 1
ATOM 824 C C . THR A 1 104 ? -21.121 -21.710 -9.650 1.00 91.62 104 THR A C 1
ATOM 826 O O . THR A 1 104 ? -22.336 -21.779 -9.870 1.00 91.62 104 THR A O 1
ATOM 829 N N . LYS A 1 105 ? -20.403 -22.762 -9.267 1.00 91.31 105 LYS A N 1
ATOM 830 C CA . LYS A 1 105 ? -20.869 -24.141 -9.109 1.00 91.31 105 LYS A CA 1
ATOM 831 C C . LYS A 1 105 ? -20.757 -24.583 -7.653 1.00 91.31 105 LYS A C 1
ATOM 833 O O . LYS A 1 105 ? -20.120 -23.937 -6.825 1.00 91.31 105 LYS A O 1
ATOM 838 N N . ASP A 1 106 ? -21.412 -25.696 -7.341 1.00 92.50 106 ASP A N 1
ATOM 839 C CA . ASP A 1 106 ? -21.340 -26.287 -6.006 1.00 92.50 106 ASP A CA 1
ATOM 840 C C . ASP A 1 106 ? -19.900 -26.693 -5.655 1.00 92.50 106 ASP A C 1
ATOM 842 O O . ASP A 1 106 ? -19.210 -27.318 -6.461 1.00 92.50 106 ASP A O 1
ATOM 846 N N . GLY A 1 107 ? -19.455 -26.318 -4.454 1.00 85.94 107 GLY A N 1
ATOM 847 C CA . GLY A 1 107 ? -18.086 -26.543 -3.980 1.00 85.94 107 GLY A CA 1
ATOM 848 C C . GLY A 1 107 ? -17.045 -25.510 -4.431 1.00 85.94 107 GLY A C 1
ATOM 849 O O . GLY A 1 107 ? -15.876 -25.653 -4.067 1.00 85.94 107 GLY A O 1
ATOM 850 N N . ASP A 1 108 ? -17.436 -24.471 -5.174 1.00 91.00 108 ASP A N 1
ATOM 851 C CA . ASP A 1 108 ? -16.502 -23.429 -5.596 1.00 91.00 108 ASP A CA 1
ATOM 852 C C . ASP A 1 108 ? -15.983 -22.576 -4.432 1.00 91.00 108 ASP A C 1
ATOM 854 O O . ASP A 1 108 ? -16.701 -22.159 -3.519 1.00 91.00 108 ASP A O 1
ATOM 858 N N . THR A 1 109 ? -14.696 -22.252 -4.521 1.00 90.56 109 THR A N 1
ATOM 859 C CA . THR A 1 109 ? -14.001 -21.300 -3.657 1.00 90.56 109 THR A CA 1
ATOM 860 C C . THR A 1 109 ? -13.266 -20.292 -4.530 1.00 90.56 109 THR A C 1
ATOM 862 O O . THR A 1 109 ? -12.922 -20.589 -5.676 1.00 90.56 109 THR A O 1
ATOM 865 N N . CYS A 1 110 ? -12.910 -19.127 -3.985 1.00 88.06 110 CYS A N 1
ATOM 866 C CA . CYS A 1 110 ? -12.038 -18.199 -4.711 1.00 88.06 110 CYS A CA 1
ATOM 867 C C . CYS A 1 110 ? -10.711 -18.859 -5.106 1.00 88.06 110 CYS A C 1
ATOM 869 O O . CYS A 1 110 ? -10.132 -18.493 -6.117 1.00 88.06 110 CYS A O 1
ATOM 871 N N . THR A 1 111 ? -10.221 -19.828 -4.321 1.00 89.56 111 THR A N 1
ATOM 872 C CA . THR A 1 111 ? -8.961 -20.526 -4.613 1.00 89.56 111 THR A CA 1
ATOM 873 C C . THR A 1 111 ? -9.108 -21.502 -5.781 1.00 89.56 111 THR A C 1
ATOM 875 O O . THR A 1 111 ? -8.228 -21.534 -6.634 1.00 89.56 111 THR A O 1
ATOM 878 N N . SER A 1 112 ? -10.197 -22.278 -5.847 1.00 89.38 112 SER A N 1
ATOM 879 C CA . SER A 1 112 ? -10.422 -23.226 -6.949 1.00 89.38 112 SER A CA 1
ATOM 880 C C . SER A 1 112 ? -10.663 -22.500 -8.268 1.00 89.38 112 SER A C 1
ATOM 882 O O . SER A 1 112 ? -9.983 -22.788 -9.246 1.00 89.38 112 SER A O 1
ATOM 884 N N . ILE A 1 113 ? -11.533 -21.485 -8.266 1.00 88.50 113 ILE A N 1
ATOM 885 C CA . ILE A 1 113 ? -11.807 -20.671 -9.458 1.00 88.50 113 ILE A CA 1
ATOM 886 C C . ILE A 1 113 ? -10.524 -19.977 -9.928 1.00 88.50 113 ILE A C 1
ATOM 888 O O . ILE A 1 113 ? -10.196 -19.992 -11.111 1.00 88.50 113 ILE A O 1
ATOM 892 N N . ALA A 1 114 ? -9.763 -19.389 -9.001 1.00 90.44 114 ALA A N 1
ATOM 893 C CA . ALA A 1 114 ? -8.545 -18.678 -9.358 1.00 90.44 114 ALA A CA 1
ATOM 894 C C . ALA A 1 114 ? -7.476 -19.580 -9.991 1.00 90.44 114 ALA A C 1
ATOM 896 O O . ALA A 1 114 ? -6.769 -19.138 -10.894 1.00 90.44 114 ALA A O 1
ATOM 897 N N . LEU A 1 115 ? -7.382 -20.842 -9.563 1.00 86.88 115 LEU A N 1
ATOM 898 C CA . LEU A 1 115 ? -6.496 -21.827 -10.184 1.00 86.88 115 LEU A CA 1
ATOM 899 C C . LEU A 1 115 ? -6.953 -22.216 -11.591 1.00 86.88 115 LEU A C 1
ATOM 901 O O . LEU A 1 115 ? -6.136 -22.207 -12.508 1.00 86.88 115 LEU A O 1
ATOM 905 N N . ASP A 1 116 ? -8.240 -22.513 -11.769 1.00 85.81 116 ASP A N 1
ATOM 906 C CA . ASP A 1 116 ? -8.783 -22.965 -13.056 1.00 85.81 116 ASP A CA 1
ATOM 907 C C . ASP A 1 116 ? -8.636 -21.902 -14.153 1.00 85.81 116 ASP A C 1
ATOM 909 O O . ASP A 1 116 ? -8.380 -22.227 -15.312 1.00 85.81 116 ASP A O 1
ATOM 913 N N . TYR A 1 117 ? -8.750 -20.628 -13.774 1.00 87.19 117 TYR A N 1
ATOM 914 C CA . TYR A 1 117 ? -8.673 -19.493 -14.694 1.00 87.19 117 TYR A CA 1
ATOM 915 C C . TYR A 1 117 ? -7.331 -18.754 -14.655 1.00 87.19 117 TYR A C 1
ATOM 917 O O . TYR A 1 117 ? -7.163 -17.760 -15.356 1.00 87.19 117 TYR A O 1
ATOM 925 N N . SER A 1 118 ? -6.357 -19.247 -13.881 1.00 87.81 118 SER A N 1
ATOM 926 C CA . SER A 1 118 ? -5.021 -18.644 -13.756 1.00 87.81 118 SER A CA 1
ATOM 927 C C . SER A 1 118 ? -5.067 -17.153 -13.389 1.00 87.81 118 SER A C 1
ATOM 929 O O . SER A 1 118 ? -4.389 -16.320 -13.987 1.00 87.81 118 SER A O 1
ATOM 931 N N . VAL A 1 119 ? -5.886 -16.805 -12.397 1.00 88.38 119 VAL A N 1
ATOM 932 C CA . VAL A 1 119 ? -6.053 -15.436 -11.888 1.00 88.38 119 VAL A CA 1
ATOM 933 C C . VAL A 1 119 ? -5.627 -15.327 -10.424 1.00 88.38 119 VAL A C 1
ATOM 935 O O . VAL A 1 119 ? -5.525 -16.324 -9.715 1.00 88.38 119 VAL A O 1
ATOM 938 N N . ALA A 1 120 ? -5.408 -14.109 -9.921 1.00 91.62 120 ALA A N 1
ATOM 939 C CA . ALA A 1 120 ? -5.211 -13.898 -8.485 1.00 91.62 120 ALA A CA 1
ATOM 940 C C . ALA A 1 120 ? -6.549 -14.001 -7.732 1.00 91.62 120 ALA A C 1
ATOM 942 O O . ALA A 1 120 ? -7.509 -13.301 -8.061 1.00 91.62 120 ALA A O 1
ATOM 943 N N . SER A 1 121 ? -6.604 -14.795 -6.657 1.00 91.19 121 SER A N 1
ATOM 944 C CA . SER A 1 121 ? -7.842 -14.983 -5.883 1.00 91.19 121 SER A CA 1
ATOM 945 C C . SER A 1 121 ? -8.305 -13.693 -5.198 1.00 91.19 121 SER A C 1
ATOM 947 O O . SER A 1 121 ? -9.502 -13.434 -5.104 1.00 91.19 121 SER A O 1
ATOM 949 N N . ALA A 1 122 ? -7.361 -12.839 -4.794 1.00 89.94 122 ALA A N 1
ATOM 950 C CA . ALA A 1 122 ? -7.671 -11.527 -4.235 1.00 89.94 122 ALA A CA 1
ATOM 951 C C . ALA A 1 122 ? -8.307 -10.585 -5.267 1.00 89.94 122 ALA A C 1
ATOM 953 O O . ALA A 1 122 ? -9.243 -9.866 -4.934 1.00 89.94 122 ALA A O 1
ATOM 954 N N . ALA A 1 123 ? -7.836 -10.610 -6.519 1.00 86.50 123 ALA A N 1
ATOM 955 C CA . ALA A 1 123 ? -8.422 -9.809 -7.592 1.00 86.50 123 ALA A CA 1
ATOM 956 C C . ALA A 1 123 ? -9.843 -10.289 -7.919 1.00 86.50 123 ALA A C 1
ATOM 958 O O . ALA A 1 123 ? -10.743 -9.468 -8.071 1.00 86.50 123 ALA A O 1
ATOM 959 N N . LEU A 1 124 ? -10.059 -11.611 -7.926 1.00 88.19 124 LEU A N 1
ATOM 960 C CA . LEU A 1 124 ? -11.386 -12.206 -8.079 1.00 88.19 124 LEU A CA 1
ATOM 961 C C . LEU A 1 124 ? -12.337 -11.757 -6.959 1.00 88.19 124 LEU A C 1
ATOM 963 O O . LEU A 1 124 ? -13.454 -11.341 -7.241 1.00 88.19 124 LEU A O 1
ATOM 967 N N . TYR A 1 125 ? -11.898 -11.785 -5.698 1.00 89.44 125 TYR A N 1
ATOM 968 C CA . TYR A 1 125 ? -12.705 -11.294 -4.577 1.00 89.44 125 TYR A CA 1
ATOM 969 C C . TYR A 1 125 ? -13.011 -9.795 -4.691 1.00 89.44 125 TYR A C 1
ATOM 971 O O . TYR A 1 125 ? -14.162 -9.382 -4.580 1.00 89.44 125 TYR A O 1
ATOM 979 N N . MET A 1 126 ? -11.986 -8.972 -4.927 1.00 82.94 126 MET A N 1
ATOM 980 C CA . MET A 1 126 ? -12.117 -7.513 -4.980 1.00 82.94 126 MET A CA 1
ATOM 981 C C . MET A 1 126 ? -12.979 -7.035 -6.154 1.00 82.94 126 MET A C 1
ATOM 983 O O . MET A 1 126 ? -13.654 -6.021 -6.020 1.00 82.94 126 MET A O 1
ATOM 987 N N . GLY A 1 127 ? -12.986 -7.761 -7.274 1.00 81.56 127 GLY A N 1
ATOM 988 C CA . GLY A 1 127 ? -13.858 -7.473 -8.415 1.00 81.56 127 GLY A CA 1
ATOM 989 C C . GLY A 1 127 ? -15.314 -7.910 -8.226 1.00 81.56 127 GLY A C 1
ATOM 990 O O . GLY A 1 127 ? -16.152 -7.552 -9.044 1.00 81.56 127 GLY A O 1
ATOM 991 N N . ASN A 1 128 ? -15.622 -8.674 -7.172 1.00 85.00 128 ASN A N 1
ATOM 992 C CA . ASN A 1 128 ? -16.932 -9.298 -6.963 1.00 85.00 128 ASN A CA 1
ATOM 993 C C . ASN A 1 128 ? -17.403 -9.197 -5.501 1.00 85.00 128 ASN A C 1
ATOM 995 O O . ASN A 1 128 ? -17.967 -10.146 -4.952 1.00 85.00 128 ASN A O 1
ATOM 999 N N . GLN A 1 129 ? -17.133 -8.073 -4.830 1.00 83.25 129 GLN A N 1
ATOM 1000 C CA . GLN A 1 129 ? -17.401 -7.925 -3.390 1.00 83.25 129 GLN A CA 1
ATOM 1001 C C . GLN A 1 129 ? -18.894 -7.951 -3.034 1.00 83.25 129 GLN A C 1
ATOM 1003 O O . GLN A 1 129 ? -19.249 -8.304 -1.908 1.00 83.25 129 GLN A O 1
ATOM 1008 N N . ASP A 1 130 ? -19.773 -7.624 -3.982 1.00 80.44 130 ASP A N 1
ATOM 1009 C CA . ASP A 1 130 ? -21.221 -7.669 -3.768 1.00 80.44 130 ASP A CA 1
ATOM 1010 C C . ASP A 1 130 ? -21.760 -9.109 -3.795 1.00 80.44 130 ASP A C 1
ATOM 1012 O O . ASP A 1 130 ? -22.725 -9.443 -3.098 1.00 80.44 130 ASP A O 1
ATOM 1016 N N . GLN A 1 131 ? -21.110 -9.984 -4.567 1.00 83.12 131 GLN A N 1
ATOM 1017 C CA . GLN A 1 131 ? -21.497 -11.376 -4.793 1.00 83.12 131 GLN A CA 1
ATOM 1018 C C . GLN A 1 131 ? -20.764 -12.332 -3.841 1.00 83.12 131 GLN A C 1
ATOM 1020 O O . GLN A 1 131 ? -21.349 -13.305 -3.356 1.00 83.12 131 GLN A O 1
ATOM 1025 N N . ILE A 1 132 ? -19.489 -12.060 -3.545 1.00 83.38 132 ILE A N 1
ATOM 1026 C CA . ILE A 1 132 ? -18.624 -12.914 -2.727 1.00 83.38 132 ILE A CA 1
ATOM 1027 C C . ILE A 1 132 ? -18.493 -12.329 -1.322 1.00 83.38 132 ILE A C 1
ATOM 1029 O O . ILE A 1 132 ? -17.747 -11.386 -1.080 1.00 83.38 132 ILE A O 1
ATOM 1033 N N . ARG A 1 133 ? -19.181 -12.952 -0.360 1.00 80.75 133 ARG A N 1
ATOM 1034 C CA . ARG A 1 133 ? -19.051 -12.615 1.070 1.00 80.75 133 ARG A CA 1
ATOM 1035 C C . ARG A 1 133 ? -17.964 -13.408 1.788 1.00 80.75 133 ARG A C 1
ATOM 1037 O O . ARG A 1 133 ? -17.385 -12.911 2.748 1.00 80.75 133 ARG A O 1
ATOM 1044 N N . ASP A 1 134 ? -17.730 -14.643 1.354 1.00 82.25 134 ASP A N 1
ATOM 1045 C CA . ASP A 1 134 ? -16.727 -15.544 1.916 1.00 82.25 134 ASP A CA 1
ATOM 1046 C C . ASP A 1 134 ? -16.073 -16.336 0.783 1.00 82.25 134 ASP A C 1
ATOM 1048 O O . ASP A 1 134 ? -16.733 -17.085 0.062 1.00 82.25 134 ASP A O 1
ATOM 1052 N N . CYS A 1 135 ? -14.758 -16.187 0.634 1.00 85.19 135 CYS A N 1
ATOM 1053 C CA . CYS A 1 135 ? -13.999 -16.879 -0.399 1.00 85.19 135 CYS A CA 1
ATOM 1054 C C . CYS A 1 135 ? -13.905 -18.399 -0.214 1.00 85.19 135 CYS A C 1
ATOM 1056 O O . CYS A 1 135 ? -13.491 -19.093 -1.146 1.00 85.19 135 CYS A O 1
ATOM 1058 N N . ASN A 1 136 ? -14.278 -18.925 0.954 1.00 84.88 136 ASN A N 1
ATOM 1059 C CA . ASN A 1 136 ? -14.340 -20.362 1.222 1.00 84.88 136 ASN A CA 1
ATOM 1060 C C . ASN A 1 136 ? -15.731 -20.953 0.952 1.00 84.88 136 ASN A C 1
ATOM 1062 O O . ASN A 1 136 ? -15.874 -22.174 0.967 1.00 84.88 136 ASN A O 1
ATOM 1066 N N . GLN A 1 137 ? -16.748 -20.110 0.744 1.00 82.44 137 GLN A N 1
ATOM 1067 C CA . GLN A 1 137 ? -18.139 -20.518 0.542 1.00 82.44 137 GLN A CA 1
ATOM 1068 C C . GLN A 1 137 ? -18.815 -19.605 -0.484 1.00 82.44 137 GLN A C 1
ATOM 1070 O O . GLN A 1 137 ? -19.608 -18.724 -0.142 1.00 82.44 137 GLN A O 1
ATOM 1075 N N . VAL A 1 138 ? -18.494 -19.814 -1.761 1.00 86.88 138 VAL A N 1
ATOM 1076 C CA . VAL A 1 138 ? -19.103 -19.048 -2.850 1.00 86.88 138 VAL A CA 1
ATOM 1077 C C . VAL A 1 138 ? -20.512 -19.586 -3.122 1.00 86.88 138 VAL A C 1
ATOM 1079 O O . VAL A 1 138 ? -20.723 -20.791 -3.246 1.00 86.88 138 VAL A O 1
ATOM 1082 N N . VAL A 1 139 ? -21.503 -18.692 -3.192 1.00 87.38 139 VAL A N 1
ATOM 1083 C CA . VAL A 1 139 ? -22.900 -19.072 -3.453 1.00 87.38 139 VAL A CA 1
ATOM 1084 C C . VAL A 1 139 ? -23.042 -19.535 -4.901 1.00 87.38 139 VAL A C 1
ATOM 1086 O O . VAL A 1 139 ? -22.580 -18.851 -5.809 1.00 87.38 139 VAL A O 1
ATOM 1089 N N . VAL A 1 140 ? -23.707 -20.672 -5.114 1.00 90.94 140 VAL A N 1
ATOM 1090 C CA . VAL A 1 140 ? -23.949 -21.275 -6.436 1.00 90.94 140 VAL A CA 1
ATOM 1091 C C . VAL A 1 140 ? -24.860 -20.396 -7.301 1.00 90.94 140 VAL A C 1
ATOM 1093 O O . VAL A 1 140 ? -25.839 -19.835 -6.806 1.00 90.94 140 VAL A O 1
ATOM 1096 N N . GLY A 1 141 ? -24.574 -20.327 -8.603 1.00 87.94 141 GLY A N 1
ATOM 1097 C CA . GLY A 1 141 ? -25.391 -19.620 -9.592 1.00 87.94 141 GLY A CA 1
ATOM 1098 C C . GLY A 1 141 ? -25.173 -18.106 -9.651 1.00 87.94 141 GLY A C 1
ATOM 1099 O O . GLY A 1 141 ? -25.982 -17.412 -10.259 1.00 87.94 141 GLY A O 1
ATOM 1100 N N . GLN A 1 142 ? -24.110 -17.592 -9.029 1.00 87.62 142 GLN A N 1
ATOM 1101 C CA . GLN A 1 142 ? -23.681 -16.200 -9.168 1.00 87.62 142 GLN A CA 1
ATOM 1102 C C . GLN A 1 142 ? -22.808 -16.047 -10.412 1.00 87.62 142 GLN A C 1
ATOM 1104 O O . GLN A 1 142 ? -21.960 -16.898 -10.684 1.00 87.62 142 GLN A O 1
ATOM 1109 N N . GLU A 1 143 ? -23.004 -14.962 -11.154 1.00 89.25 143 GLU A N 1
ATOM 1110 C CA . GLU A 1 143 ? -22.113 -14.581 -12.245 1.00 89.25 143 GLU A CA 1
ATOM 1111 C C . GLU A 1 143 ? -20.994 -13.700 -11.685 1.00 89.25 143 GLU A C 1
ATOM 1113 O O . GLU A 1 143 ? -21.246 -12.612 -11.169 1.00 89.25 143 GLU A O 1
ATOM 1118 N N . LEU A 1 144 ? -19.765 -14.209 -11.741 1.00 87.88 144 LEU A N 1
ATOM 1119 C CA . LEU A 1 144 ? -18.564 -13.527 -11.288 1.00 87.88 144 LEU A CA 1
ATOM 1120 C C . LEU A 1 144 ? -17.796 -12.972 -12.475 1.00 87.88 144 LEU A C 1
ATOM 1122 O O . LEU A 1 144 ? -17.577 -13.651 -13.475 1.00 87.88 144 LEU A O 1
ATOM 1126 N N . CYS A 1 145 ? -17.322 -11.755 -12.309 1.00 88.25 145 CYS A N 1
ATOM 1127 C CA . CYS A 1 145 ? -16.383 -11.097 -13.182 1.00 88.25 145 CYS A CA 1
ATOM 1128 C C . CYS A 1 145 ? -14.988 -11.716 -13.029 1.00 88.25 145 CYS A C 1
ATOM 1130 O O . CYS A 1 145 ? -14.435 -11.721 -11.921 1.00 88.25 145 CYS A O 1
ATOM 1132 N N . LEU A 1 146 ? -14.408 -12.238 -14.109 1.00 85.44 146 LEU A N 1
ATOM 1133 C CA . LEU A 1 146 ? -13.048 -12.763 -14.076 1.00 85.44 146 LEU A CA 1
ATOM 1134 C C . LEU A 1 146 ? -12.043 -11.623 -14.318 1.00 85.44 146 LEU A C 1
ATOM 1136 O O . LEU A 1 146 ? -12.190 -10.851 -15.265 1.00 85.44 146 LEU A O 1
ATOM 1140 N N . PRO A 1 147 ? -11.017 -11.475 -13.462 1.00 83.31 147 PRO A N 1
ATOM 1141 C CA . PRO A 1 147 ? -9.926 -10.549 -13.732 1.00 83.31 147 PRO A CA 1
ATOM 1142 C C . PRO A 1 147 ? -8.985 -11.125 -14.803 1.00 83.31 147 PRO A C 1
ATOM 1144 O O . PRO A 1 147 ? -9.073 -12.294 -15.177 1.00 83.31 147 PRO A O 1
ATOM 1147 N N . LEU A 1 148 ? -8.037 -10.309 -15.260 1.00 82.81 148 LEU A N 1
ATOM 1148 C CA . LEU A 1 148 ? -7.025 -10.734 -16.226 1.00 82.81 148 LEU A CA 1
ATOM 1149 C C . LEU A 1 148 ? -6.150 -11.865 -15.663 1.00 82.81 148 LEU A C 1
ATOM 1151 O O . LEU A 1 148 ? -5.701 -11.815 -14.512 1.00 82.81 148 LEU A O 1
ATOM 1155 N N . SER A 1 149 ? -5.881 -12.870 -16.497 1.00 82.06 149 SER A N 1
ATOM 1156 C CA . SER A 1 149 ? -5.021 -13.997 -16.142 1.00 82.06 149 SER A CA 1
ATOM 1157 C C . SER A 1 149 ? -3.553 -13.587 -16.039 1.00 82.06 149 SER A C 1
ATOM 1159 O O . SER A 1 149 ? -3.088 -12.670 -16.720 1.00 82.06 149 SER A O 1
ATOM 1161 N N . CYS A 1 150 ? -2.798 -14.310 -15.224 1.00 83.12 150 CYS A N 1
ATOM 1162 C CA . CYS A 1 150 ? -1.347 -14.233 -15.162 1.00 83.12 150 CYS A CA 1
ATOM 1163 C C . CYS A 1 150 ? -0.736 -15.565 -15.604 1.00 83.12 150 CYS A C 1
ATOM 1165 O O . CYS A 1 150 ? -1.220 -16.632 -15.235 1.00 83.12 150 CYS A O 1
ATOM 1167 N N . ASP A 1 151 ? 0.345 -15.497 -16.385 1.00 81.44 151 ASP A N 1
ATOM 1168 C CA . ASP A 1 151 ? 0.990 -16.680 -16.980 1.00 81.44 151 ASP A CA 1
ATOM 1169 C C . ASP A 1 151 ? 1.446 -17.708 -15.934 1.00 81.44 151 ASP A C 1
ATOM 1171 O O . ASP A 1 151 ? 1.496 -18.909 -16.201 1.00 81.44 151 ASP A O 1
ATOM 1175 N N . HIS A 1 152 ? 1.780 -17.237 -14.729 1.00 85.12 152 HIS A N 1
ATOM 1176 C CA . HIS A 1 152 ? 2.202 -18.086 -13.628 1.00 85.12 152 HIS A CA 1
ATOM 1177 C C . HIS A 1 152 ? 1.516 -17.688 -12.325 1.00 85.12 152 HIS A C 1
ATOM 1179 O O . HIS A 1 152 ? 1.620 -16.548 -11.864 1.00 85.12 152 HIS A O 1
ATOM 1185 N N . THR A 1 153 ? 0.881 -18.671 -11.689 1.00 91.94 153 THR A N 1
ATOM 1186 C CA . THR A 1 153 ? 0.252 -18.538 -10.371 1.00 91.94 153 THR A CA 1
ATOM 1187 C C . THR A 1 153 ? 0.985 -19.345 -9.305 1.00 91.94 153 THR A C 1
ATOM 1189 O O . THR A 1 153 ? 1.599 -20.372 -9.599 1.00 91.94 153 THR A O 1
ATOM 1192 N N . TYR A 1 154 ? 0.845 -18.940 -8.047 1.00 94.12 154 TYR A N 1
ATOM 1193 C CA . TYR A 1 154 ? 1.367 -19.642 -6.881 1.00 94.12 154 TYR A CA 1
ATOM 1194 C C . TYR A 1 154 ? 0.290 -19.801 -5.806 1.00 94.12 154 TYR A C 1
ATOM 1196 O O . TYR A 1 154 ? -0.425 -18.851 -5.493 1.00 94.12 154 TYR A O 1
ATOM 1204 N N . VAL A 1 155 ? 0.197 -20.991 -5.206 1.00 94.12 155 VAL A N 1
ATOM 1205 C CA . VAL A 1 155 ? -0.711 -21.254 -4.079 1.00 94.12 155 VAL A CA 1
ATOM 1206 C C . VAL A 1 155 ? 0.026 -21.026 -2.766 1.00 94.12 155 VAL A C 1
ATOM 1208 O O . VAL A 1 155 ? 0.945 -21.772 -2.429 1.00 94.12 155 VAL A O 1
ATOM 1211 N N . LEU A 1 156 ? -0.416 -20.022 -2.012 1.00 94.69 156 LEU A N 1
ATOM 1212 C CA . LEU A 1 156 ? 0.136 -19.641 -0.719 1.00 94.69 156 LEU A CA 1
ATOM 1213 C C . LEU A 1 156 ? 0.090 -20.806 0.282 1.00 94.69 156 LEU A C 1
ATOM 1215 O O . LEU A 1 156 ? -0.984 -21.325 0.611 1.00 94.69 156 LEU A O 1
ATOM 1219 N N . LYS A 1 157 ? 1.257 -21.189 0.808 1.00 92.56 157 LYS A N 1
ATOM 1220 C CA . LYS A 1 157 ? 1.413 -22.230 1.830 1.00 92.56 157 LYS A CA 1
ATOM 1221 C C . LYS A 1 157 ? 1.504 -21.622 3.225 1.00 92.56 157 LYS A C 1
ATOM 1223 O O . LYS A 1 157 ? 1.789 -20.438 3.418 1.00 92.56 157 LYS A O 1
ATOM 1228 N N . SER A 1 158 ? 1.293 -22.471 4.227 1.00 88.62 158 SER A N 1
ATOM 1229 C CA . SER A 1 158 ? 1.544 -22.124 5.624 1.00 88.62 158 SER A CA 1
ATOM 1230 C C . SER A 1 158 ? 3.023 -21.774 5.819 1.00 88.62 158 SER A C 1
ATOM 1232 O O . SER A 1 158 ? 3.887 -22.544 5.410 1.00 88.62 158 SER A O 1
ATOM 1234 N N . ASN A 1 159 ? 3.295 -20.636 6.464 1.00 90.12 159 ASN A N 1
ATOM 1235 C CA . ASN A 1 159 ? 4.627 -20.051 6.713 1.00 90.12 159 ASN A CA 1
ATOM 1236 C C . ASN A 1 159 ? 5.328 -19.401 5.511 1.00 90.12 159 ASN A C 1
ATOM 1238 O O . ASN A 1 159 ? 6.451 -18.921 5.670 1.00 90.12 159 ASN A O 1
ATOM 1242 N N . ASP A 1 160 ? 4.691 -19.327 4.343 1.00 93.56 160 ASP A N 1
ATOM 1243 C CA . ASP A 1 160 ? 5.254 -18.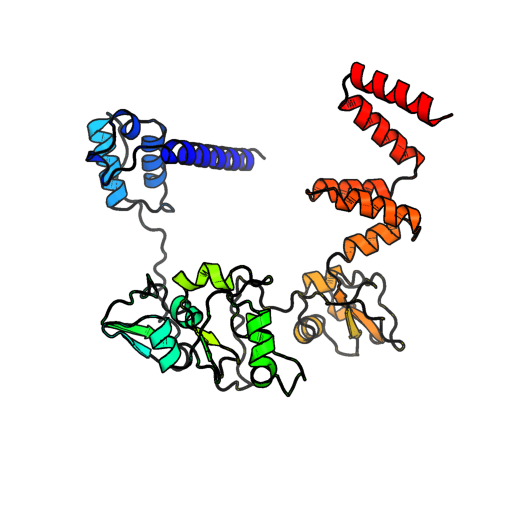556 3.238 1.00 93.56 160 ASP A CA 1
ATOM 1244 C C . ASP A 1 160 ? 5.352 -17.065 3.590 1.00 93.56 160 ASP A C 1
ATOM 1246 O O . ASP A 1 160 ? 4.458 -16.476 4.206 1.00 93.56 160 ASP A O 1
ATOM 1250 N N . THR A 1 161 ? 6.439 -16.451 3.139 1.00 92.31 161 THR A N 1
ATOM 1251 C CA . THR A 1 161 ? 6.674 -15.006 3.165 1.00 92.31 161 THR A CA 1
ATOM 1252 C C . THR A 1 161 ? 6.841 -14.514 1.731 1.00 92.31 161 THR A C 1
ATOM 1254 O O . THR A 1 161 ? 7.179 -15.305 0.851 1.00 92.31 161 THR A O 1
ATOM 1257 N N . CYS A 1 162 ? 6.685 -13.209 1.476 1.00 88.12 162 CYS A N 1
ATOM 1258 C CA . CYS A 1 162 ? 6.995 -12.674 0.144 1.00 88.12 162 CYS A CA 1
ATOM 1259 C C . CYS A 1 162 ? 8.421 -13.040 -0.278 1.00 88.12 162 CYS A C 1
ATOM 1261 O O . CYS A 1 162 ? 8.612 -13.519 -1.386 1.00 88.12 162 CYS A O 1
ATOM 1263 N N . ARG A 1 163 ? 9.395 -12.919 0.637 1.00 89.06 163 ARG A N 1
ATOM 1264 C CA . ARG A 1 163 ? 10.796 -13.254 0.357 1.00 89.06 163 ARG A CA 1
ATOM 1265 C C . ARG A 1 163 ? 10.969 -14.716 -0.053 1.00 89.06 163 ARG A C 1
ATOM 1267 O O . ARG A 1 163 ? 11.616 -14.979 -1.055 1.00 89.06 163 ARG A O 1
ATOM 1274 N N . SER A 1 164 ? 10.396 -15.660 0.697 1.00 91.50 164 SER A N 1
ATOM 1275 C CA . SER A 1 164 ? 10.567 -17.087 0.392 1.00 91.50 164 SER A CA 1
ATOM 1276 C C . SER A 1 164 ? 9.927 -17.475 -0.941 1.00 91.50 164 SER A C 1
ATOM 1278 O O . SER A 1 164 ? 10.471 -18.312 -1.654 1.00 91.50 164 SER A O 1
ATOM 1280 N N . ILE A 1 165 ? 8.798 -16.853 -1.297 1.00 92.31 165 ILE A N 1
ATOM 1281 C CA . ILE A 1 165 ? 8.148 -17.055 -2.597 1.00 92.31 165 ILE A CA 1
ATOM 1282 C C . ILE A 1 165 ? 8.996 -16.442 -3.717 1.00 92.31 165 ILE A C 1
ATOM 1284 O O . ILE A 1 165 ? 9.260 -17.116 -4.708 1.00 92.31 165 ILE A O 1
ATOM 1288 N N . GLU A 1 166 ? 9.440 -15.194 -3.561 1.00 91.31 166 GLU A N 1
ATOM 1289 C CA . GLU A 1 166 ? 10.261 -14.480 -4.549 1.00 91.31 166 GLU A CA 1
ATOM 1290 C C . GLU A 1 166 ? 11.581 -15.213 -4.824 1.00 91.31 166 GLU A C 1
ATOM 1292 O O . GLU A 1 166 ? 11.956 -15.392 -5.978 1.00 91.31 166 GLU A O 1
ATOM 1297 N N . GLU A 1 167 ? 12.266 -15.692 -3.782 1.00 86.81 167 GLU A N 1
ATOM 1298 C CA . GLU A 1 167 ? 13.519 -16.445 -3.913 1.00 86.81 167 GLU A CA 1
ATOM 1299 C C . GLU A 1 167 ? 13.304 -17.799 -4.602 1.00 86.81 167 GLU A C 1
ATOM 1301 O O . GLU A 1 167 ? 14.062 -18.160 -5.502 1.00 86.81 167 GLU A O 1
ATOM 1306 N N . ALA A 1 168 ? 12.253 -18.537 -4.228 1.00 91.44 168 ALA A N 1
ATOM 1307 C CA . ALA A 1 168 ? 11.958 -19.845 -4.814 1.00 91.44 168 ALA A CA 1
ATOM 1308 C C . ALA A 1 168 ? 11.483 -19.769 -6.275 1.00 91.44 168 ALA A C 1
ATOM 1310 O O . ALA A 1 168 ? 11.594 -20.755 -7.000 1.00 91.44 168 ALA A O 1
ATOM 1311 N N . ASN A 1 169 ? 10.958 -18.618 -6.708 1.00 88.62 169 ASN A N 1
ATOM 1312 C CA . ASN A 1 169 ? 10.407 -18.406 -8.049 1.00 88.62 169 ASN A CA 1
ATOM 1313 C C . ASN A 1 169 ? 11.174 -17.335 -8.841 1.00 88.62 169 ASN A C 1
ATOM 1315 O O . ASN A 1 169 ? 10.642 -16.774 -9.799 1.00 88.62 169 ASN A O 1
ATOM 1319 N N . ALA A 1 170 ? 12.425 -17.056 -8.462 1.00 87.88 170 ALA A N 1
ATOM 1320 C CA . ALA A 1 170 ? 13.221 -15.970 -9.026 1.00 87.88 170 ALA A CA 1
ATOM 1321 C C . ALA A 1 170 ? 13.343 -16.029 -10.558 1.00 87.88 170 ALA A C 1
ATOM 1323 O O . ALA A 1 170 ? 13.343 -14.981 -11.192 1.00 87.88 170 ALA A O 1
ATOM 1324 N N . GLU A 1 171 ? 13.409 -17.226 -11.153 1.00 86.19 171 GLU A N 1
ATOM 1325 C CA . GLU A 1 171 ? 13.472 -17.400 -12.613 1.00 86.19 171 GLU A CA 1
ATOM 1326 C C . GLU A 1 171 ? 12.180 -16.961 -13.314 1.00 86.19 171 GLU A C 1
ATOM 1328 O O . GLU A 1 171 ? 12.235 -16.266 -14.324 1.00 86.19 171 GLU A O 1
ATOM 1333 N N . ILE A 1 172 ? 11.023 -17.325 -12.753 1.00 83.94 172 ILE A N 1
ATOM 1334 C CA . ILE A 1 172 ? 9.699 -16.973 -13.289 1.00 83.94 172 ILE A CA 1
ATOM 1335 C C . ILE A 1 172 ? 9.447 -15.474 -13.132 1.00 83.94 172 ILE A C 1
ATOM 1337 O O . ILE A 1 172 ? 8.910 -14.819 -14.021 1.00 83.94 172 ILE A O 1
ATOM 1341 N N . MET A 1 173 ? 9.844 -14.925 -11.986 1.00 84.44 173 MET A N 1
ATOM 1342 C CA . MET A 1 173 ? 9.623 -13.525 -11.638 1.00 84.44 173 MET A CA 1
ATOM 1343 C C . MET A 1 173 ? 10.703 -12.598 -12.216 1.00 84.44 173 MET A C 1
ATOM 1345 O O . MET A 1 173 ? 10.683 -11.400 -11.945 1.00 84.44 173 MET A O 1
ATOM 1349 N N . PHE A 1 174 ? 11.664 -13.109 -12.991 1.00 79.88 174 PHE A N 1
ATOM 1350 C CA . PHE A 1 174 ? 12.724 -12.297 -13.580 1.00 79.88 174 PHE A CA 1
ATOM 1351 C C . PHE A 1 174 ? 12.221 -11.530 -14.807 1.00 79.88 174 PHE A C 1
ATOM 1353 O O . PHE A 1 174 ? 11.938 -12.102 -15.859 1.00 79.88 174 PHE A O 1
ATOM 1360 N N . ASP A 1 175 ? 12.191 -10.204 -14.710 1.00 72.38 175 ASP A N 1
ATOM 1361 C CA . ASP A 1 175 ? 11.912 -9.341 -15.848 1.00 72.38 175 ASP A CA 1
ATOM 1362 C C . ASP A 1 175 ? 13.180 -9.144 -16.685 1.00 72.38 175 ASP A C 1
ATOM 1364 O O . ASP A 1 175 ? 14.135 -8.458 -16.300 1.00 72.38 175 ASP A O 1
ATOM 1368 N N . ASN A 1 176 ? 13.174 -9.730 -17.881 1.00 71.00 176 ASN A N 1
ATOM 1369 C CA . ASN A 1 176 ? 14.291 -9.655 -18.811 1.00 71.00 176 ASN A CA 1
ATOM 1370 C C . ASN A 1 176 ? 14.558 -8.228 -19.329 1.00 71.00 176 ASN A C 1
ATOM 1372 O O . ASN A 1 176 ? 15.688 -7.935 -19.732 1.00 71.00 176 ASN A O 1
ATOM 1376 N N . SER A 1 177 ? 13.548 -7.351 -19.317 1.00 70.88 177 SER A N 1
ATOM 1377 C CA . SER A 1 177 ? 13.663 -5.963 -19.772 1.00 70.88 177 SER A CA 1
ATOM 1378 C C . SER A 1 177 ? 14.367 -5.082 -18.739 1.00 70.88 177 SER A C 1
ATOM 1380 O O . SER A 1 177 ? 15.286 -4.340 -19.084 1.00 70.88 177 SER A O 1
ATOM 1382 N N . THR A 1 178 ? 14.010 -5.218 -17.460 1.00 71.56 178 THR A N 1
ATOM 1383 C CA . THR A 1 178 ? 14.607 -4.440 -16.363 1.00 71.56 178 THR A CA 1
ATOM 1384 C C . THR A 1 178 ? 15.788 -5.137 -15.688 1.00 71.56 178 THR A C 1
ATOM 1386 O O . THR A 1 178 ? 16.476 -4.514 -14.876 1.00 71.56 178 THR A O 1
ATOM 1389 N N . LYS A 1 179 ? 16.058 -6.405 -16.037 1.00 75.50 179 LYS A N 1
ATOM 1390 C CA . LYS A 1 179 ? 17.093 -7.270 -15.438 1.00 75.50 179 LYS A CA 1
ATOM 1391 C C . LYS A 1 179 ? 16.953 -7.383 -13.919 1.00 75.50 179 LYS A C 1
ATOM 1393 O O . LYS A 1 179 ? 17.948 -7.401 -13.193 1.00 75.50 179 LYS A O 1
ATOM 1398 N N . ARG A 1 180 ? 15.713 -7.414 -13.429 1.00 78.00 180 ARG A N 1
ATOM 1399 C CA . ARG A 1 180 ? 15.373 -7.460 -12.003 1.00 78.00 180 ARG A CA 1
ATOM 1400 C C . ARG A 1 180 ? 14.268 -8.476 -11.754 1.00 78.00 180 ARG A C 1
ATOM 1402 O O . ARG A 1 180 ? 13.443 -8.727 -12.622 1.00 78.00 180 ARG A O 1
ATOM 1409 N N . ILE A 1 181 ? 14.243 -9.021 -10.543 1.00 72.44 181 ILE A N 1
ATOM 1410 C CA . ILE A 1 181 ? 13.110 -9.813 -10.063 1.00 72.44 181 ILE A CA 1
ATOM 1411 C C . ILE A 1 181 ? 11.954 -8.851 -9.780 1.00 72.44 181 ILE A C 1
ATOM 1413 O O . ILE A 1 181 ? 12.133 -7.853 -9.076 1.00 72.44 181 ILE A O 1
ATOM 1417 N N . ILE A 1 182 ? 10.786 -9.146 -10.339 1.00 77.94 182 ILE A N 1
ATOM 1418 C CA . ILE A 1 182 ? 9.528 -8.467 -10.056 1.00 77.94 182 ILE A CA 1
ATOM 1419 C C . ILE A 1 182 ? 9.120 -8.853 -8.628 1.00 77.94 182 ILE A C 1
ATOM 1421 O O . ILE A 1 182 ? 8.897 -10.035 -8.369 1.00 77.94 182 ILE A O 1
ATOM 1425 N N . PRO A 1 183 ? 9.013 -7.906 -7.681 1.00 83.25 183 PRO A N 1
ATOM 1426 C CA . PRO A 1 183 ? 8.548 -8.224 -6.337 1.00 83.25 183 PRO A CA 1
ATOM 1427 C C . PRO A 1 183 ? 7.114 -8.756 -6.374 1.00 83.25 183 PRO A C 1
ATOM 1429 O O . PRO A 1 183 ? 6.273 -8.231 -7.105 1.00 83.25 183 PRO A O 1
ATOM 1432 N N . LEU A 1 184 ? 6.785 -9.717 -5.514 1.00 86.06 184 LEU A N 1
ATOM 1433 C CA . LEU A 1 184 ? 5.457 -10.337 -5.434 1.00 86.06 184 LEU A CA 1
ATOM 1434 C C . LEU A 1 184 ? 4.350 -9.301 -5.196 1.00 86.06 184 LEU A C 1
ATOM 1436 O O . LEU A 1 184 ? 3.244 -9.417 -5.721 1.00 86.06 184 LEU A O 1
ATOM 1440 N N . ARG A 1 185 ? 4.685 -8.243 -4.454 1.00 87.19 185 ARG A N 1
ATOM 1441 C CA . ARG A 1 185 ? 3.824 -7.085 -4.165 1.00 87.19 185 ARG A CA 1
ATOM 1442 C C . ARG A 1 185 ? 3.438 -6.293 -5.417 1.00 87.19 185 ARG A C 1
ATOM 1444 O O . ARG A 1 185 ? 2.387 -5.673 -5.453 1.00 87.19 185 ARG A O 1
ATOM 1451 N N . GLN A 1 186 ? 4.295 -6.283 -6.437 1.00 81.94 186 GLN A N 1
ATOM 1452 C CA . GLN A 1 186 ? 4.054 -5.528 -7.667 1.00 81.94 186 GLN A CA 1
ATOM 1453 C C . GLN A 1 186 ? 2.987 -6.198 -8.537 1.00 81.94 186 GLN A C 1
ATOM 1455 O O . GLN A 1 186 ? 2.222 -5.513 -9.206 1.00 81.94 186 GLN A O 1
ATOM 1460 N N . VAL A 1 187 ? 2.922 -7.528 -8.496 1.00 84.00 187 VAL A N 1
ATOM 1461 C CA . VAL A 1 187 ? 1.933 -8.338 -9.225 1.00 84.00 187 VAL A CA 1
ATOM 1462 C C . VAL A 1 187 ? 0.730 -8.727 -8.356 1.00 84.00 187 VAL A C 1
ATOM 1464 O O . VAL A 1 187 ? -0.258 -9.243 -8.868 1.00 84.00 187 VAL A O 1
ATOM 1467 N N . ASN A 1 188 ? 0.769 -8.414 -7.055 1.00 88.31 188 ASN A N 1
ATOM 1468 C CA . ASN A 1 188 ? -0.346 -8.543 -6.112 1.00 88.31 188 ASN A CA 1
ATOM 1469 C C . ASN A 1 188 ? -0.439 -7.288 -5.210 1.00 88.31 188 ASN A C 1
ATOM 1471 O O . ASN A 1 188 ? -0.026 -7.333 -4.048 1.00 88.31 188 ASN A O 1
ATOM 1475 N N . PRO A 1 189 ? -0.988 -6.165 -5.714 1.00 83.06 189 PRO A N 1
ATOM 1476 C CA . PRO A 1 189 ? -0.946 -4.853 -5.045 1.00 83.06 189 PRO A CA 1
ATOM 1477 C C . PRO A 1 189 ? -1.656 -4.744 -3.691 1.00 83.06 189 PRO A C 1
ATOM 1479 O O . PRO A 1 189 ? -1.465 -3.768 -2.973 1.00 83.06 189 PRO A O 1
ATOM 1482 N N . TRP A 1 190 ? -2.494 -5.718 -3.337 1.00 81.62 190 TRP A N 1
ATOM 1483 C CA . TRP A 1 190 ? -3.159 -5.769 -2.034 1.00 81.62 190 TRP A CA 1
ATOM 1484 C C . TRP A 1 190 ? -2.193 -6.140 -0.898 1.00 81.62 190 TRP A C 1
ATOM 1486 O O . TRP A 1 190 ? -2.503 -5.912 0.273 1.00 81.62 190 TRP A O 1
ATOM 1496 N N . ILE A 1 191 ? -1.031 -6.719 -1.223 1.00 85.81 191 ILE A N 1
ATOM 1497 C CA . ILE A 1 191 ? 0.014 -7.033 -0.250 1.00 85.81 191 ILE A CA 1
ATOM 1498 C C . ILE A 1 191 ? 0.662 -5.725 0.207 1.00 85.81 191 ILE A C 1
ATOM 1500 O O . ILE A 1 191 ? 1.121 -4.921 -0.604 1.00 85.81 191 ILE A O 1
ATOM 1504 N N . ASP A 1 192 ? 0.731 -5.525 1.520 1.00 76.94 192 ASP A N 1
ATOM 1505 C CA . ASP A 1 192 ? 1.307 -4.318 2.093 1.00 76.94 192 ASP A CA 1
ATOM 1506 C C . ASP A 1 192 ? 2.830 -4.235 1.879 1.00 76.94 192 ASP A C 1
ATOM 1508 O O . ASP A 1 192 ? 3.524 -5.210 1.568 1.00 76.94 192 ASP A O 1
ATOM 1512 N N . THR A 1 193 ? 3.379 -3.039 2.084 1.00 79.19 193 THR A N 1
ATOM 1513 C CA . THR A 1 193 ? 4.809 -2.749 1.909 1.00 79.19 193 THR A CA 1
ATOM 1514 C C . THR A 1 193 ? 5.724 -3.698 2.691 1.00 79.19 193 THR A C 1
ATOM 1516 O O . THR A 1 193 ? 6.808 -4.043 2.211 1.00 79.19 193 THR A O 1
ATOM 1519 N N . TYR A 1 194 ? 5.302 -4.128 3.879 1.00 76.94 194 TYR A N 1
ATOM 1520 C CA . TYR A 1 194 ? 6.064 -4.986 4.785 1.00 76.94 194 TYR A CA 1
ATOM 1521 C C . TYR A 1 194 ? 5.746 -6.478 4.609 1.00 76.94 194 TYR A C 1
ATOM 1523 O O . TYR A 1 194 ? 6.333 -7.304 5.304 1.00 76.94 194 TYR A O 1
ATOM 1531 N N . CYS A 1 195 ? 4.860 -6.837 3.673 1.00 81.94 195 CYS A N 1
ATOM 1532 C CA . CYS A 1 195 ? 4.320 -8.183 3.493 1.00 81.94 195 CYS A CA 1
ATOM 1533 C C . CYS A 1 195 ? 3.699 -8.767 4.780 1.00 81.94 195 CYS A C 1
ATOM 1535 O O . CYS A 1 195 ? 3.686 -9.982 4.989 1.00 81.94 195 CYS A O 1
ATOM 1537 N N . SER A 1 196 ? 3.197 -7.913 5.675 1.00 84.88 196 SER A N 1
ATOM 1538 C CA . SER A 1 196 ? 2.683 -8.350 6.979 1.00 84.88 196 SER A CA 1
ATOM 1539 C C . SER A 1 196 ? 1.287 -8.968 6.879 1.00 84.88 196 SER A C 1
ATOM 1541 O O . SER A 1 196 ? 0.916 -9.835 7.672 1.00 84.88 196 SER A O 1
ATOM 1543 N N . ASN A 1 197 ? 0.529 -8.568 5.860 1.00 86.00 197 ASN A N 1
ATOM 1544 C CA . ASN A 1 197 ? -0.837 -9.004 5.623 1.00 86.00 197 ASN A CA 1
ATOM 1545 C C . ASN A 1 197 ? -0.973 -10.286 4.782 1.00 86.00 197 ASN A C 1
ATOM 1547 O O . ASN A 1 197 ? -2.086 -10.796 4.660 1.00 86.00 197 ASN A O 1
ATOM 1551 N N . LEU A 1 198 ? 0.119 -10.829 4.227 1.00 88.56 198 LEU A N 1
ATOM 1552 C CA . LEU A 1 198 ? 0.080 -11.958 3.285 1.00 88.56 198 LEU A CA 1
ATOM 1553 C C . LEU A 1 198 ? -0.666 -13.176 3.854 1.00 88.56 198 LEU A C 1
ATOM 1555 O O . LEU A 1 198 ? -1.572 -13.715 3.226 1.00 88.56 198 LEU A O 1
ATOM 1559 N N . GLN A 1 199 ? -0.308 -13.591 5.070 1.00 91.12 199 GLN A N 1
ATOM 1560 C CA . GLN A 1 199 ? -0.926 -14.748 5.721 1.00 91.12 199 GLN A CA 1
ATOM 1561 C C . GLN A 1 199 ? -2.259 -14.384 6.383 1.00 91.12 199 GLN A C 1
ATOM 1563 O O . GLN A 1 199 ? -3.235 -15.128 6.267 1.00 91.12 199 GLN A O 1
ATOM 1568 N N . SER A 1 200 ? -2.322 -13.228 7.050 1.00 88.62 200 SER A N 1
ATOM 1569 C CA . SER A 1 200 ? -3.473 -12.823 7.868 1.00 88.62 200 SER A CA 1
ATOM 1570 C C . SER A 1 200 ? -4.727 -12.487 7.060 1.00 88.62 200 SER A C 1
ATOM 1572 O O . SER A 1 200 ? -5.816 -12.484 7.625 1.00 88.62 200 SER A O 1
ATOM 1574 N N . THR A 1 201 ? -4.601 -12.246 5.755 1.00 86.12 201 THR A N 1
ATOM 1575 C CA . THR A 1 201 ? -5.734 -11.952 4.858 1.00 86.12 201 THR A CA 1
ATOM 1576 C C . THR A 1 201 ? -6.098 -13.112 3.931 1.00 86.12 201 THR A C 1
ATOM 1578 O O . THR A 1 201 ? -7.130 -13.062 3.266 1.00 86.12 201 THR A O 1
ATOM 1581 N N . SER A 1 202 ? -5.319 -14.199 3.935 1.00 84.25 202 SER A N 1
ATOM 1582 C CA . SER A 1 202 ? -5.549 -15.368 3.073 1.00 84.25 202 SER A CA 1
ATOM 1583 C C . SER A 1 202 ? -6.906 -16.050 3.296 1.00 84.25 202 SER A C 1
ATOM 1585 O O . SER A 1 202 ? -7.458 -16.659 2.381 1.00 84.25 202 SER A O 1
ATOM 1587 N N . TRP A 1 203 ? -7.479 -15.927 4.498 1.00 82.75 203 TRP A N 1
ATOM 1588 C CA . TRP A 1 203 ? -8.822 -16.432 4.792 1.00 82.75 203 TRP A CA 1
ATOM 1589 C C . TRP A 1 203 ? -9.917 -15.650 4.053 1.00 82.75 203 TRP A C 1
ATOM 1591 O O . TRP A 1 203 ? -10.940 -16.236 3.710 1.00 82.75 203 TRP A O 1
ATOM 1601 N N . ALA A 1 204 ? -9.693 -14.355 3.803 1.00 84.56 204 ALA A N 1
ATOM 1602 C CA . ALA A 1 204 ? -10.646 -13.463 3.152 1.00 84.56 204 ALA A CA 1
ATOM 1603 C C . ALA A 1 204 ? -10.471 -13.453 1.629 1.00 84.56 204 ALA A C 1
ATOM 1605 O O . ALA A 1 204 ? -11.454 -13.455 0.901 1.00 84.56 204 ALA A O 1
ATOM 1606 N N . TYR A 1 205 ? -9.226 -13.467 1.147 1.00 86.06 205 TYR A N 1
ATOM 1607 C CA . TYR A 1 205 ? -8.909 -13.297 -0.276 1.00 86.06 205 TYR A CA 1
ATOM 1608 C C . TYR A 1 205 ? -8.592 -14.600 -1.013 1.00 86.06 205 TYR A C 1
ATOM 1610 O O . TYR A 1 205 ? -8.315 -14.581 -2.212 1.00 86.06 205 TYR A O 1
ATOM 1618 N N . GLY A 1 206 ? -8.605 -15.742 -0.326 1.00 86.44 206 GLY A N 1
ATOM 1619 C CA . GLY A 1 206 ? -8.106 -17.000 -0.872 1.00 86.44 206 GLY A CA 1
ATOM 1620 C C . GLY A 1 206 ? -6.576 -17.045 -0.926 1.00 86.44 206 GLY A C 1
ATOM 1621 O O . GLY A 1 206 ? -5.883 -16.244 -0.297 1.00 86.44 206 GLY A O 1
ATOM 1622 N N . LYS A 1 207 ? -6.040 -18.034 -1.648 1.00 90.69 207 LYS A N 1
ATOM 1623 C CA . LYS A 1 207 ? -4.612 -18.390 -1.581 1.00 90.69 207 LYS A CA 1
ATOM 1624 C C . LYS A 1 207 ? -3.847 -18.290 -2.900 1.00 90.69 207 LYS A C 1
ATOM 1626 O O . LYS A 1 207 ? -2.667 -18.623 -2.905 1.00 90.69 207 LYS A O 1
ATOM 1631 N N . VAL A 1 208 ? -4.469 -17.879 -4.003 1.00 93.81 208 VAL A N 1
ATOM 1632 C CA . VAL A 1 208 ? -3.806 -17.856 -5.318 1.00 93.81 208 VAL A CA 1
ATOM 1633 C C . VAL A 1 208 ? -3.215 -16.478 -5.582 1.00 93.81 208 VAL A C 1
ATOM 1635 O O . VAL A 1 208 ? -3.929 -15.475 -5.593 1.00 93.81 208 VAL A O 1
ATOM 1638 N N . LEU A 1 209 ? -1.906 -16.445 -5.807 1.00 94.25 209 LEU A N 1
ATOM 1639 C CA . LEU A 1 209 ? -1.120 -15.251 -6.100 1.00 94.25 209 LEU A CA 1
ATOM 1640 C C . LEU A 1 209 ? -0.635 -15.296 -7.545 1.00 94.25 209 LEU A C 1
ATOM 1642 O O . LEU A 1 209 ? -0.255 -16.361 -8.029 1.00 94.25 209 LEU A O 1
ATOM 1646 N N . CYS A 1 210 ? -0.555 -14.144 -8.202 1.00 92.00 210 CYS A N 1
ATOM 1647 C CA . CYS A 1 210 ? 0.168 -14.039 -9.468 1.00 92.00 210 CYS A CA 1
ATOM 1648 C C . CYS A 1 210 ? 1.677 -13.922 -9.216 1.00 92.00 210 CYS A C 1
ATOM 1650 O O . CYS A 1 210 ? 2.099 -13.207 -8.309 1.00 92.00 210 CYS A O 1
ATOM 1652 N N . LEU A 1 211 ? 2.495 -14.603 -10.017 1.00 88.44 211 LEU A N 1
ATOM 1653 C CA . LEU A 1 211 ? 3.955 -14.437 -10.042 1.00 88.44 211 LEU A CA 1
ATOM 1654 C C . LEU A 1 211 ? 4.415 -13.551 -11.206 1.00 88.44 211 LEU A C 1
ATOM 1656 O O . LEU A 1 211 ? 5.492 -12.964 -11.148 1.00 88.44 211 LEU A O 1
ATOM 1660 N N . THR A 1 212 ? 3.584 -13.419 -12.236 1.00 82.31 212 THR A N 1
ATOM 1661 C CA . THR A 1 212 ? 3.810 -12.551 -13.394 1.00 82.31 212 THR A CA 1
ATOM 1662 C C . THR A 1 212 ? 2.736 -11.466 -13.488 1.00 82.31 212 THR A C 1
ATOM 1664 O O . THR A 1 212 ? 1.677 -11.592 -12.862 1.00 82.31 212 THR A O 1
ATOM 1667 N N . PRO A 1 213 ? 2.992 -10.367 -14.225 1.00 80.69 213 PRO A N 1
ATOM 1668 C CA . PRO A 1 213 ? 1.965 -9.377 -14.521 1.00 80.69 213 PRO A CA 1
ATOM 1669 C C . PRO A 1 213 ? 0.719 -10.030 -15.121 1.00 80.69 213 PRO A C 1
ATOM 1671 O O . PRO A 1 213 ? 0.810 -11.004 -15.865 1.00 80.69 213 PRO A O 1
ATOM 1674 N N . GLN A 1 214 ? -0.445 -9.481 -14.785 1.00 74.25 214 GLN A N 1
ATOM 1675 C CA . GLN A 1 214 ? -1.711 -9.906 -15.368 1.00 74.25 214 GLN A CA 1
ATOM 1676 C C . GLN A 1 214 ? -1.745 -9.397 -16.812 1.00 74.25 214 GLN A C 1
ATOM 1678 O O . GLN A 1 214 ? -1.955 -8.207 -17.061 1.00 74.25 214 GLN A O 1
ATOM 1683 N N . SER A 1 215 ? -1.410 -10.283 -17.749 1.00 59.84 215 SER A N 1
ATOM 1684 C CA . SER A 1 215 ? -1.282 -9.984 -19.172 1.00 59.84 215 SER A CA 1
ATOM 1685 C C . SER A 1 215 ? -2.669 -9.818 -19.788 1.00 59.84 215 SER A C 1
ATOM 1687 O O . SER A 1 215 ? -3.223 -10.743 -20.368 1.00 59.84 215 SER A O 1
ATOM 1689 N N . GLY A 1 216 ? -3.219 -8.610 -19.704 1.00 49.12 216 GLY A N 1
ATOM 1690 C CA . GLY A 1 216 ? -4.015 -8.080 -20.809 1.00 49.12 216 GLY A CA 1
ATOM 1691 C C . GLY A 1 216 ? -3.048 -7.667 -21.917 1.00 49.12 216 GLY A C 1
ATOM 1692 O O . GLY A 1 216 ? -1.925 -7.253 -21.623 1.00 49.12 216 GLY A O 1
ATOM 1693 N N . LEU A 1 217 ? -3.425 -7.791 -23.189 1.00 38.03 217 LEU A N 1
ATOM 1694 C CA . LEU A 1 217 ? -2.647 -7.229 -24.297 1.00 38.03 217 LEU A CA 1
ATOM 1695 C C . LEU A 1 217 ? -2.395 -5.735 -24.025 1.00 38.03 217 LEU A C 1
ATOM 1697 O O . LEU A 1 217 ? -3.266 -4.903 -24.256 1.00 38.03 217 LEU A O 1
ATOM 1701 N N . PHE A 1 218 ? -1.215 -5.384 -23.507 1.00 33.97 218 PHE A N 1
ATOM 1702 C CA . PHE A 1 218 ? -0.854 -3.994 -23.262 1.00 33.97 218 PHE A CA 1
ATOM 1703 C C . PHE A 1 218 ? -0.574 -3.338 -24.610 1.00 33.97 218 PHE A C 1
ATOM 1705 O O . PHE A 1 218 ? 0.537 -3.406 -25.142 1.00 33.97 218 PHE A O 1
ATOM 1712 N N . ASN A 1 219 ? -1.595 -2.713 -25.186 1.00 32.09 219 ASN A N 1
ATOM 1713 C CA . ASN A 1 219 ? -1.405 -1.833 -26.317 1.00 32.09 219 ASN A CA 1
ATOM 1714 C C . ASN A 1 219 ? -0.955 -0.481 -25.757 1.00 32.09 219 ASN A C 1
ATOM 1716 O O . ASN A 1 219 ? -1.743 0.266 -25.184 1.00 32.09 219 ASN A O 1
ATOM 1720 N N . ALA A 1 220 ? 0.333 -0.160 -25.902 1.00 36.69 220 ALA A N 1
ATOM 1721 C CA . ALA A 1 220 ? 0.967 1.046 -25.350 1.00 36.69 220 ALA A CA 1
ATOM 1722 C C . ALA A 1 220 ? 0.402 2.386 -25.889 1.00 36.69 220 ALA A C 1
ATOM 1724 O O . ALA A 1 220 ? 0.983 3.445 -25.659 1.00 36.69 220 ALA A O 1
ATOM 1725 N N . THR A 1 221 ? -0.696 2.335 -26.644 1.00 28.06 221 THR A N 1
ATOM 1726 C CA . THR A 1 221 ? -1.416 3.467 -27.229 1.00 28.06 221 THR A CA 1
ATOM 1727 C C . THR A 1 221 ? -2.726 3.796 -26.518 1.00 28.06 221 THR A C 1
ATOM 1729 O O . THR A 1 221 ? -3.269 4.869 -26.776 1.00 28.06 221 THR A O 1
ATOM 1732 N N . ASP A 1 222 ? -3.208 2.953 -25.601 1.00 31.80 222 ASP A N 1
ATOM 1733 C CA . ASP A 1 222 ? -4.430 3.265 -24.867 1.00 31.80 222 ASP A CA 1
ATOM 1734 C C . ASP A 1 222 ? -4.145 4.299 -23.765 1.00 31.80 222 ASP A C 1
ATOM 1736 O O . ASP A 1 222 ? -3.243 4.106 -22.938 1.00 31.80 222 ASP A O 1
ATOM 1740 N N . PRO A 1 223 ? -4.873 5.431 -23.735 1.00 31.31 223 PRO A N 1
ATOM 1741 C CA . PRO A 1 223 ? -4.729 6.404 -22.670 1.00 31.31 223 PRO A CA 1
ATOM 1742 C C . PRO A 1 223 ? -5.146 5.746 -21.357 1.00 31.31 223 PRO A C 1
ATOM 1744 O O . PRO A 1 223 ? -6.308 5.397 -21.156 1.00 31.31 223 PR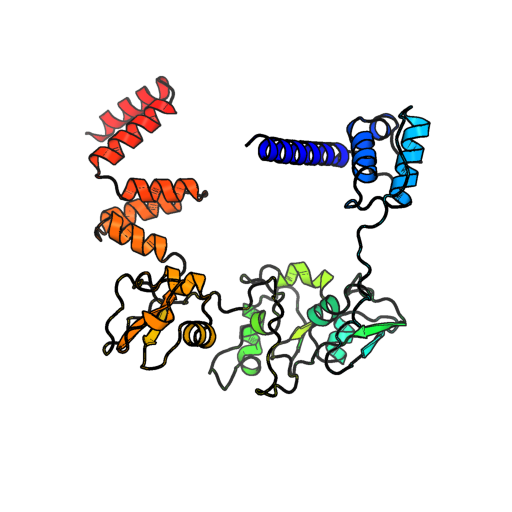O A O 1
ATOM 1747 N N . VAL A 1 224 ? -4.177 5.587 -20.455 1.00 31.67 224 VAL A N 1
ATOM 1748 C CA . VAL A 1 224 ? -4.415 5.154 -19.079 1.00 31.67 224 VAL A CA 1
ATOM 1749 C C . VAL A 1 224 ? -5.363 6.167 -18.445 1.00 31.67 224 VAL A C 1
ATOM 1751 O O . VAL A 1 224 ? -4.966 7.289 -18.126 1.00 31.67 224 VAL A O 1
ATOM 1754 N N . SER A 1 225 ? -6.630 5.784 -18.284 1.00 29.98 225 SER A N 1
ATOM 1755 C CA . SER A 1 225 ? -7.553 6.508 -17.421 1.00 29.98 225 SER A CA 1
ATOM 1756 C C . SER A 1 225 ? -6.945 6.471 -16.026 1.00 29.98 225 SER A C 1
ATOM 1758 O O . SER A 1 225 ? -6.826 5.404 -15.423 1.00 29.98 225 SER A O 1
ATOM 1760 N N . THR A 1 226 ? -6.471 7.614 -15.535 1.00 32.19 226 THR A N 1
ATOM 1761 C CA . THR A 1 226 ? -5.969 7.745 -14.170 1.00 32.19 226 THR A CA 1
ATOM 1762 C C . THR A 1 226 ? -7.151 7.606 -13.217 1.00 32.19 226 THR A C 1
ATOM 1764 O O . THR A 1 226 ? -7.693 8.600 -12.731 1.00 32.19 226 THR A O 1
ATOM 1767 N N . SER A 1 227 ? -7.577 6.368 -12.959 1.00 32.66 227 SER A N 1
ATOM 1768 C CA . SER A 1 227 ? -8.368 6.057 -11.782 1.00 32.66 227 SER A CA 1
ATOM 1769 C C . SER A 1 227 ? -7.461 6.315 -10.588 1.00 32.66 227 SER A C 1
ATOM 1771 O O . SER A 1 227 ? -6.465 5.620 -10.385 1.00 32.66 227 SER A O 1
ATOM 1773 N N . TYR A 1 228 ? -7.789 7.356 -9.838 1.00 33.84 228 TYR A N 1
ATOM 1774 C CA . TYR A 1 228 ? -7.271 7.614 -8.508 1.00 33.84 228 TYR A CA 1
ATOM 1775 C C . TYR A 1 228 ? -7.320 6.314 -7.690 1.00 33.84 228 TYR A C 1
ATOM 1777 O O . TYR A 1 228 ? -8.394 5.882 -7.272 1.00 33.84 228 TYR A O 1
ATOM 1785 N N . ASN A 1 229 ? -6.171 5.655 -7.510 1.00 34.47 229 ASN A N 1
ATOM 1786 C CA . ASN A 1 229 ? -6.076 4.534 -6.589 1.00 34.47 229 ASN A CA 1
ATOM 1787 C C . ASN A 1 229 ? -5.934 5.105 -5.162 1.00 34.47 229 ASN A C 1
ATOM 1789 O O . ASN A 1 229 ? -5.168 6.044 -4.945 1.00 34.47 229 ASN A O 1
ATOM 1793 N N . PRO A 1 230 ? -6.658 4.588 -4.157 1.00 33.91 230 PRO A N 1
ATOM 1794 C CA . PRO A 1 230 ? -6.494 5.063 -2.783 1.00 33.91 230 PRO A CA 1
ATOM 1795 C C . PRO A 1 230 ? -5.287 4.426 -2.064 1.00 33.91 230 PRO A C 1
ATOM 1797 O O . PRO A 1 230 ? -5.079 4.694 -0.884 1.00 33.91 230 PRO A O 1
ATOM 1800 N N . TRP A 1 231 ? -4.497 3.572 -2.736 1.00 34.88 231 TRP A N 1
ATOM 1801 C CA . TRP A 1 231 ? -3.439 2.756 -2.120 1.00 34.88 231 TRP A CA 1
ATOM 1802 C C . TRP A 1 231 ? -2.187 2.635 -3.016 1.00 34.88 231 TRP A C 1
ATOM 1804 O O . TRP A 1 231 ? -1.830 1.563 -3.493 1.00 34.88 231 TRP A O 1
ATOM 1814 N N . GLY A 1 232 ? -1.510 3.763 -3.244 1.00 38.62 232 GLY A N 1
ATOM 1815 C CA . GLY A 1 232 ? -0.049 3.899 -3.120 1.00 38.62 232 GLY A CA 1
ATOM 1816 C C . GLY A 1 232 ? 0.903 3.015 -3.943 1.00 38.62 232 GLY A C 1
ATOM 1817 O O . GLY A 1 232 ? 2.062 2.907 -3.551 1.00 38.62 232 GLY A O 1
ATOM 1818 N N . THR A 1 233 ? 0.490 2.413 -5.060 1.00 39.03 233 THR A N 1
ATOM 1819 C CA . THR A 1 233 ? 1.410 1.726 -6.003 1.00 39.03 233 THR A CA 1
ATOM 1820 C C . THR A 1 233 ? 2.010 2.647 -7.065 1.00 39.03 233 THR A C 1
ATOM 1822 O O . THR A 1 233 ? 2.643 2.198 -8.021 1.00 39.03 233 THR A O 1
ATOM 1825 N N . GLU A 1 234 ? 1.894 3.956 -6.876 1.00 48.16 234 GLU A N 1
ATOM 1826 C CA . GLU A 1 234 ? 2.783 4.890 -7.546 1.00 48.16 234 GLU A CA 1
ATOM 1827 C C . GLU A 1 234 ? 4.171 4.792 -6.902 1.00 48.16 234 GLU A C 1
ATOM 1829 O O . GLU A 1 234 ? 4.306 4.584 -5.693 1.00 48.16 234 GLU A O 1
ATOM 1834 N N . SER A 1 235 ? 5.227 4.940 -7.709 1.00 54.00 235 SER A N 1
ATOM 1835 C CA . SER A 1 235 ? 6.541 5.317 -7.182 1.00 54.00 235 SER A CA 1
ATOM 1836 C C . SER A 1 235 ? 6.310 6.371 -6.106 1.00 54.00 235 SER A C 1
ATOM 1838 O O . SER A 1 235 ? 5.715 7.407 -6.391 1.00 54.00 235 SER A O 1
ATOM 1840 N N . SER A 1 236 ? 6.750 6.121 -4.869 1.00 64.31 236 SER A N 1
ATOM 1841 C CA . SER A 1 236 ? 6.503 7.062 -3.763 1.00 64.31 236 SER A CA 1
ATOM 1842 C C . SER A 1 236 ? 7.112 8.458 -3.994 1.00 64.31 236 SER A C 1
ATOM 1844 O O . SER A 1 236 ? 6.990 9.329 -3.140 1.00 64.31 236 SER A O 1
ATOM 1846 N N . GLY A 1 237 ? 7.807 8.657 -5.120 1.00 72.88 237 GLY A N 1
ATOM 1847 C CA . GLY A 1 237 ? 8.578 9.841 -5.452 1.00 72.88 237 GLY A CA 1
ATOM 1848 C C . GLY A 1 237 ? 9.909 9.900 -4.708 1.00 72.88 237 GLY A C 1
ATOM 1849 O O . GLY A 1 237 ? 10.627 10.874 -4.869 1.00 72.88 237 GLY A O 1
ATOM 1850 N N . TYR A 1 238 ? 10.251 8.882 -3.909 1.00 78.75 238 TYR A N 1
ATOM 1851 C CA . TYR A 1 238 ? 11.486 8.814 -3.127 1.00 78.75 238 TYR A CA 1
ATOM 1852 C C . TYR A 1 238 ? 12.479 7.809 -3.718 1.00 78.75 238 TYR A C 1
ATOM 1854 O O . TYR A 1 238 ? 12.097 6.736 -4.188 1.00 78.75 238 TYR A O 1
ATOM 1862 N N . GLY A 1 239 ? 13.767 8.139 -3.644 1.00 79.56 239 GLY A N 1
ATOM 1863 C CA . GLY A 1 239 ? 14.860 7.244 -4.011 1.00 79.56 239 GLY A CA 1
ATOM 1864 C C . GLY A 1 239 ? 15.200 6.244 -2.900 1.00 79.56 239 GLY A C 1
ATOM 1865 O O . GLY A 1 239 ? 14.893 6.457 -1.727 1.00 79.56 239 GLY A O 1
ATOM 1866 N N . SER A 1 240 ? 15.865 5.150 -3.275 1.00 72.56 240 SER A N 1
ATOM 1867 C CA . SER A 1 240 ? 16.247 4.070 -2.349 1.00 72.56 240 SER A CA 1
ATOM 1868 C C . SER A 1 240 ? 17.648 4.226 -1.743 1.00 72.56 240 SER A C 1
ATOM 1870 O O . SER A 1 240 ? 17.903 3.702 -0.664 1.00 72.56 240 SER A O 1
ATOM 1872 N N . TRP A 1 241 ? 18.554 4.936 -2.416 1.00 70.38 241 TRP A N 1
ATOM 1873 C CA . TRP A 1 241 ? 19.904 5.253 -1.939 1.00 70.38 241 TRP A CA 1
ATOM 1874 C C . TRP A 1 241 ? 20.362 6.585 -2.529 1.00 70.38 241 TRP A C 1
ATOM 1876 O O . TRP A 1 241 ? 19.889 6.983 -3.592 1.00 70.38 241 TRP A O 1
ATOM 1886 N N . VAL A 1 242 ? 21.272 7.278 -1.841 1.00 78.44 242 VAL A N 1
ATOM 1887 C CA . VAL A 1 242 ? 21.816 8.562 -2.306 1.00 78.44 242 VAL A CA 1
ATOM 1888 C C . VAL A 1 242 ? 22.718 8.331 -3.517 1.00 78.44 242 VAL A C 1
ATOM 1890 O O . VAL A 1 242 ? 23.569 7.443 -3.510 1.00 78.44 242 VAL A O 1
ATOM 1893 N N . VAL A 1 243 ? 22.540 9.154 -4.544 1.00 81.31 243 VAL A N 1
ATOM 1894 C CA . VAL A 1 243 ? 23.341 9.179 -5.768 1.00 81.31 243 VAL A CA 1
ATOM 1895 C C . VAL A 1 243 ? 23.895 10.591 -5.937 1.00 81.31 243 VAL A C 1
ATOM 1897 O O . VAL A 1 243 ? 23.195 11.575 -5.690 1.00 81.31 243 VAL A O 1
ATOM 1900 N N . LEU A 1 244 ? 25.160 10.704 -6.340 1.00 81.12 244 LEU A N 1
ATOM 1901 C CA . LEU A 1 244 ? 25.774 12.004 -6.612 1.00 81.12 244 LEU A CA 1
ATOM 1902 C C . LEU A 1 244 ? 25.107 12.675 -7.828 1.00 81.12 244 LEU A C 1
ATOM 1904 O O . LEU A 1 244 ? 24.669 11.974 -8.744 1.00 81.12 244 LEU A O 1
ATOM 1908 N N . PRO A 1 245 ? 25.000 14.016 -7.848 1.00 89.12 245 PRO A N 1
ATOM 1909 C CA . PRO A 1 245 ? 24.507 14.725 -9.022 1.00 89.12 245 PRO A CA 1
ATOM 1910 C C . PRO A 1 245 ? 25.433 14.490 -10.230 1.00 89.12 245 PRO A C 1
ATOM 1912 O O . PRO A 1 245 ? 26.621 14.230 -10.032 1.00 89.12 245 PRO A O 1
ATOM 1915 N N . PRO A 1 246 ? 24.927 14.597 -11.471 1.00 89.62 246 PRO A N 1
ATOM 1916 C CA . PRO A 1 246 ? 25.747 14.420 -12.669 1.00 89.62 246 PRO A CA 1
ATOM 1917 C C . PRO A 1 246 ? 26.918 15.413 -12.732 1.00 89.62 246 PRO A C 1
ATOM 1919 O O . PRO A 1 246 ? 26.710 16.616 -12.588 1.00 89.62 246 PRO A O 1
ATOM 1922 N N . ASP A 1 247 ? 28.129 14.925 -13.023 1.00 83.88 247 ASP A N 1
ATOM 1923 C CA . ASP A 1 247 ? 29.360 15.740 -13.059 1.00 83.88 247 ASP A CA 1
ATOM 1924 C C . ASP A 1 247 ? 29.322 16.872 -14.105 1.00 83.88 247 ASP A C 1
ATOM 1926 O O . ASP A 1 247 ? 30.037 17.867 -13.993 1.00 83.88 247 ASP A O 1
ATOM 1930 N N . ASN A 1 248 ? 28.488 16.726 -15.137 1.00 86.81 248 ASN A N 1
ATOM 1931 C CA . ASN A 1 248 ? 28.327 17.681 -16.233 1.00 86.81 248 ASN A CA 1
ATOM 1932 C C . ASN A 1 248 ? 27.159 18.664 -16.036 1.00 86.81 248 ASN A C 1
ATOM 1934 O O . ASN A 1 248 ? 26.846 19.415 -16.961 1.00 86.81 248 ASN A O 1
ATOM 1938 N N . ALA A 1 249 ? 26.508 18.656 -14.871 1.00 87.75 249 ALA A N 1
ATOM 1939 C CA . ALA A 1 249 ? 25.353 19.492 -14.578 1.00 87.75 249 ALA A CA 1
ATOM 1940 C C . ALA A 1 249 ? 25.563 20.311 -13.299 1.00 87.75 249 ALA A C 1
ATOM 1942 O O . ALA A 1 249 ? 26.160 19.858 -12.323 1.00 87.75 249 ALA A O 1
ATOM 1943 N N . THR A 1 250 ? 25.031 21.533 -13.278 1.00 93.44 250 THR A N 1
ATOM 1944 C CA . THR A 1 250 ? 25.078 22.376 -12.073 1.00 93.44 250 THR A CA 1
ATOM 1945 C C . THR A 1 250 ? 23.868 22.071 -11.197 1.00 93.44 250 THR A C 1
ATOM 1947 O O . THR A 1 250 ? 22.735 22.190 -11.652 1.00 93.44 250 THR A O 1
ATOM 1950 N N . VAL A 1 251 ? 24.056 21.688 -9.932 1.00 94.44 251 VAL A N 1
ATOM 1951 C CA . VAL A 1 251 ? 22.915 21.464 -9.023 1.00 94.44 251 VAL A CA 1
ATOM 1952 C C . VAL A 1 251 ? 22.139 22.769 -8.837 1.00 94.44 251 VAL A C 1
ATOM 1954 O O . VAL A 1 251 ? 22.714 23.781 -8.430 1.00 94.44 251 VAL A O 1
ATOM 1957 N N . ALA A 1 252 ? 20.835 22.747 -9.122 1.00 94.50 252 ALA A N 1
ATOM 1958 C CA . ALA A 1 252 ? 19.990 23.928 -9.003 1.00 94.50 252 ALA A CA 1
ATOM 1959 C C . ALA A 1 252 ? 19.946 24.436 -7.552 1.00 94.50 252 ALA A C 1
ATOM 1961 O O . ALA A 1 252 ? 19.923 23.651 -6.600 1.00 94.50 252 ALA A O 1
ATOM 1962 N N . ALA A 1 253 ? 19.911 25.758 -7.376 1.00 91.94 253 ALA A N 1
ATOM 1963 C CA . ALA A 1 253 ? 19.975 26.382 -6.058 1.00 91.94 253 ALA A CA 1
ATOM 1964 C C . ALA A 1 253 ? 18.874 25.860 -5.115 1.00 91.94 253 ALA A C 1
ATOM 1966 O O . ALA A 1 253 ? 17.705 25.755 -5.493 1.00 91.94 253 ALA A O 1
ATOM 1967 N N . GLY A 1 254 ? 19.269 25.528 -3.883 1.00 86.06 254 GLY A N 1
ATOM 1968 C CA . GLY A 1 254 ? 18.376 25.009 -2.843 1.00 86.06 254 GLY A CA 1
ATOM 1969 C C . GLY A 1 254 ? 17.957 23.545 -3.007 1.00 86.06 254 GLY A C 1
ATOM 1970 O O . GLY A 1 254 ? 17.301 23.023 -2.113 1.00 86.06 254 GLY A O 1
ATOM 1971 N N . THR A 1 255 ? 18.324 22.880 -4.105 1.00 91.56 255 THR A N 1
ATOM 1972 C CA . THR A 1 255 ? 17.976 21.472 -4.336 1.00 91.56 255 THR A CA 1
ATOM 1973 C C . THR A 1 255 ? 18.641 20.568 -3.304 1.00 91.56 255 THR A C 1
ATOM 1975 O O . THR A 1 255 ? 19.840 20.707 -3.038 1.00 91.56 255 THR A O 1
ATOM 1978 N N . THR A 1 256 ? 17.883 19.623 -2.740 1.00 88.81 256 THR A N 1
ATOM 1979 C CA . THR A 1 256 ? 18.436 18.661 -1.775 1.00 88.81 256 THR A CA 1
ATOM 1980 C C . THR A 1 256 ? 19.543 17.817 -2.408 1.00 88.81 256 THR A C 1
ATOM 1982 O O . THR A 1 256 ? 19.415 17.326 -3.530 1.00 88.81 256 THR A O 1
ATOM 1985 N N . LYS A 1 257 ? 20.642 17.619 -1.672 1.00 85.38 257 LYS A N 1
ATOM 1986 C CA . LYS A 1 257 ? 21.731 16.715 -2.080 1.00 85.38 257 LYS A CA 1
ATOM 1987 C C . LYS A 1 257 ? 21.498 15.279 -1.614 1.00 85.38 257 LYS A C 1
ATOM 1989 O O . LYS A 1 257 ? 22.143 14.365 -2.121 1.00 85.38 257 LYS A O 1
ATOM 1994 N N . HIS A 1 258 ? 20.551 15.062 -0.699 1.00 86.50 258 HIS A N 1
ATOM 1995 C CA . HIS A 1 258 ? 20.091 13.736 -0.290 1.00 86.50 258 HIS A CA 1
ATOM 1996 C C . HIS A 1 258 ? 19.090 13.192 -1.310 1.00 86.50 258 HIS A C 1
ATOM 1998 O O . HIS A 1 258 ? 17.915 12.966 -1.019 1.00 86.50 258 HIS A O 1
ATOM 2004 N N . CYS A 1 259 ? 19.577 13.000 -2.530 1.00 87.88 259 CYS A N 1
ATOM 2005 C CA . CYS A 1 259 ? 18.777 12.620 -3.675 1.00 87.88 259 CYS A CA 1
ATOM 2006 C C . CYS A 1 259 ? 19.256 11.292 -4.259 1.00 87.88 259 CYS A C 1
ATOM 2008 O O . CYS A 1 259 ? 20.453 11.045 -4.343 1.00 87.88 259 CYS A O 1
ATOM 2010 N N . GLY A 1 260 ? 18.324 10.429 -4.651 1.00 85.62 260 GLY A N 1
ATOM 2011 C CA . GLY A 1 260 ? 18.607 9.129 -5.266 1.00 85.62 260 GLY A CA 1
ATOM 2012 C C . GLY A 1 260 ? 18.353 9.083 -6.763 1.00 85.62 260 GLY A C 1
ATOM 2013 O O . GLY A 1 260 ? 18.685 8.090 -7.406 1.00 85.62 260 GLY A O 1
ATOM 2014 N N . LYS A 1 261 ? 17.769 10.145 -7.325 1.00 89.75 261 LYS A N 1
ATOM 2015 C CA . LYS A 1 261 ? 17.552 10.291 -8.762 1.00 89.75 261 LYS A CA 1
ATOM 2016 C C . LYS A 1 261 ? 17.578 11.763 -9.159 1.00 89.75 261 LYS A C 1
ATOM 2018 O O . LYS A 1 261 ? 16.893 12.575 -8.547 1.00 89.75 261 LYS A O 1
ATOM 2023 N N . TRP A 1 262 ? 18.358 12.081 -10.183 1.00 91.50 262 TRP A N 1
ATOM 2024 C CA . TRP A 1 262 ? 18.545 13.436 -10.688 1.00 91.50 262 TRP A CA 1
ATOM 2025 C C . TRP A 1 262 ? 18.011 13.549 -12.114 1.00 91.50 262 TRP A C 1
ATOM 2027 O O . TRP A 1 262 ? 18.236 12.646 -12.919 1.00 91.50 262 TRP A O 1
ATOM 2037 N N . HIS A 1 263 ? 17.383 14.680 -12.432 1.00 92.75 263 HIS A N 1
ATOM 2038 C CA . HIS A 1 263 ? 17.042 15.077 -13.797 1.00 92.75 263 HIS A CA 1
ATOM 2039 C C . HIS A 1 263 ? 17.827 16.328 -14.179 1.00 92.75 263 HIS A C 1
ATOM 2041 O O . HIS A 1 263 ? 17.726 17.354 -13.502 1.00 92.75 263 HIS A O 1
ATOM 2047 N N . THR A 1 264 ? 18.595 16.259 -15.264 1.00 95.06 264 THR A N 1
ATOM 2048 C CA . THR A 1 264 ? 19.265 17.434 -15.835 1.00 95.06 264 THR A CA 1
ATOM 2049 C C . THR A 1 264 ? 18.335 18.082 -16.847 1.00 95.06 264 THR A C 1
ATOM 2051 O O . THR A 1 264 ? 18.024 17.477 -17.870 1.00 95.06 264 THR A O 1
ATOM 2054 N N . ALA A 1 265 ? 17.896 19.308 -16.569 1.00 92.00 265 ALA A N 1
ATOM 2055 C CA . ALA A 1 265 ? 16.958 20.015 -17.428 1.00 92.00 265 ALA A CA 1
ATOM 2056 C C . ALA A 1 265 ? 17.572 20.312 -18.803 1.00 92.00 265 ALA A C 1
ATOM 2058 O O . ALA A 1 265 ? 18.720 20.753 -18.914 1.00 92.00 265 ALA A O 1
ATOM 2059 N N . THR A 1 266 ? 16.781 20.120 -19.853 1.00 90.88 266 THR A N 1
ATOM 2060 C CA . THR A 1 266 ? 17.126 20.439 -21.241 1.00 90.88 266 THR A CA 1
ATOM 2061 C C . THR A 1 266 ? 16.184 21.498 -21.815 1.00 90.88 266 THR A C 1
ATOM 2063 O O . THR A 1 266 ? 15.140 21.817 -21.243 1.00 90.88 266 THR A O 1
ATOM 2066 N N . THR A 1 267 ? 16.562 22.115 -22.937 1.00 89.69 267 THR A N 1
ATOM 2067 C CA . THR A 1 267 ? 15.716 23.123 -23.589 1.00 89.69 267 THR A CA 1
ATOM 2068 C C . THR A 1 267 ? 14.411 22.493 -24.076 1.00 89.69 267 THR A C 1
ATOM 2070 O O . THR A 1 267 ? 14.435 21.591 -24.905 1.00 89.69 267 THR A O 1
ATOM 2073 N N . GLY A 1 268 ? 13.279 23.019 -23.603 1.00 80.38 268 GLY A N 1
ATOM 2074 C CA . GLY A 1 268 ? 11.944 22.527 -23.957 1.00 80.38 268 GLY A CA 1
ATOM 2075 C C . GLY A 1 268 ? 11.324 21.578 -22.929 1.00 80.38 268 GLY A C 1
ATOM 2076 O O . GLY A 1 268 ? 10.157 21.224 -23.084 1.00 80.38 268 GLY A O 1
ATOM 2077 N N . ASP A 1 269 ? 12.051 21.215 -21.866 1.00 82.38 269 ASP A N 1
ATOM 2078 C CA . ASP A 1 269 ? 11.480 20.451 -20.757 1.00 82.38 269 ASP A CA 1
ATOM 2079 C C . ASP A 1 269 ? 10.328 21.207 -20.082 1.00 82.38 269 ASP A C 1
ATOM 2081 O O . ASP A 1 269 ? 10.346 22.431 -19.933 1.00 82.38 269 ASP A O 1
ATOM 2085 N N . SER A 1 270 ? 9.337 20.451 -19.607 1.00 85.12 270 SER A N 1
ATOM 2086 C CA . SER A 1 270 ? 8.279 20.962 -18.735 1.00 85.12 270 SER A CA 1
ATOM 2087 C C . SER A 1 270 ? 8.265 20.215 -17.410 1.00 85.12 270 SER A C 1
ATOM 2089 O O . SER A 1 270 ? 8.518 19.010 -17.364 1.00 85.12 270 SER A O 1
ATOM 2091 N N . CYS A 1 271 ? 7.916 20.902 -16.319 1.00 77.62 271 CYS A N 1
ATOM 2092 C CA . CYS A 1 271 ? 7.862 20.257 -15.005 1.00 77.62 271 CYS A CA 1
ATOM 2093 C C . CYS A 1 271 ? 6.882 19.081 -14.973 1.00 77.62 271 CYS A C 1
ATOM 2095 O O . CYS A 1 271 ? 7.165 18.071 -14.338 1.00 77.62 271 CYS A O 1
ATOM 2097 N N . THR A 1 272 ? 5.754 19.185 -15.683 1.00 77.31 272 THR A N 1
ATOM 2098 C CA . THR A 1 272 ? 4.773 18.099 -15.788 1.00 77.31 272 THR A CA 1
ATOM 2099 C C . THR A 1 272 ? 5.382 16.869 -16.451 1.00 77.31 272 THR A C 1
ATOM 2101 O O . THR A 1 272 ? 5.234 15.766 -15.933 1.00 77.31 272 THR A O 1
ATOM 2104 N N . GLN A 1 273 ? 6.113 17.052 -17.555 1.00 70.75 273 GLN A N 1
ATOM 2105 C CA . GLN A 1 273 ? 6.785 15.953 -18.245 1.00 70.75 273 GLN A CA 1
ATOM 2106 C C . GLN A 1 273 ? 7.835 15.289 -17.350 1.00 70.75 273 GLN A C 1
ATOM 2108 O O . GLN A 1 273 ? 7.840 14.065 -17.252 1.00 70.75 273 GLN A O 1
ATOM 2113 N N . ILE A 1 274 ? 8.659 16.077 -16.652 1.00 79.38 274 ILE A N 1
ATOM 2114 C CA . ILE A 1 274 ? 9.664 15.558 -15.713 1.00 79.38 274 ILE A CA 1
ATOM 2115 C C . ILE A 1 274 ? 8.983 14.754 -14.597 1.00 79.38 274 ILE A C 1
ATOM 2117 O O . ILE A 1 274 ? 9.370 13.620 -14.338 1.00 79.38 274 ILE A O 1
ATOM 2121 N N . CYS A 1 275 ? 7.927 15.292 -13.978 1.00 75.50 275 CYS A N 1
ATOM 2122 C CA . CYS A 1 275 ? 7.202 14.614 -12.898 1.00 75.50 275 CYS A CA 1
ATOM 2123 C C . CYS A 1 275 ? 6.614 13.267 -13.344 1.00 75.50 275 CYS A C 1
ATOM 2125 O O . CYS A 1 275 ? 6.724 12.275 -12.623 1.00 75.50 275 CYS A O 1
ATOM 2127 N N . VAL A 1 276 ? 6.024 13.217 -14.543 1.00 69.94 276 VAL A N 1
ATOM 2128 C CA . VAL A 1 276 ? 5.435 11.994 -15.110 1.00 69.94 276 VAL A CA 1
ATOM 2129 C C . VAL A 1 276 ? 6.517 10.974 -15.470 1.00 69.94 276 VAL A C 1
ATOM 2131 O O . VAL A 1 276 ? 6.410 9.810 -15.084 1.00 69.94 276 VAL A O 1
ATOM 2134 N N . GLN A 1 277 ? 7.573 11.396 -16.171 1.00 72.56 277 GLN A N 1
ATOM 2135 C CA . GLN A 1 277 ? 8.670 10.515 -16.590 1.00 72.56 277 GLN A CA 1
ATOM 2136 C C . GLN A 1 277 ? 9.418 9.936 -15.389 1.00 72.56 277 GLN A C 1
ATOM 2138 O O . GLN A 1 277 ? 9.713 8.738 -15.349 1.00 72.56 277 GLN A O 1
ATOM 2143 N N . ASP A 1 278 ? 9.669 10.769 -14.382 1.00 75.88 278 ASP A N 1
ATOM 2144 C CA . ASP A 1 278 ? 10.423 10.370 -13.203 1.00 75.88 278 ASP A CA 1
ATOM 2145 C C . ASP A 1 278 ? 9.574 9.809 -12.071 1.00 75.88 278 ASP A C 1
ATOM 2147 O O . ASP A 1 278 ? 10.133 9.286 -11.106 1.00 75.88 278 ASP A O 1
ATOM 2151 N N . ARG A 1 279 ? 8.249 9.805 -12.241 1.00 77.00 279 ARG A N 1
ATOM 2152 C CA . ARG A 1 279 ? 7.279 9.246 -11.297 1.00 77.00 279 ARG A CA 1
ATOM 2153 C C . ARG A 1 279 ? 7.436 9.864 -9.901 1.00 77.00 279 ARG A C 1
ATOM 2155 O O . ARG A 1 279 ? 7.570 9.155 -8.900 1.00 77.00 279 ARG A O 1
ATOM 2162 N N . ILE A 1 280 ? 7.441 11.196 -9.866 1.00 76.75 280 ILE A N 1
ATOM 2163 C CA . ILE A 1 280 ? 7.464 12.033 -8.661 1.00 76.75 280 ILE A CA 1
ATOM 2164 C C . ILE A 1 280 ? 6.258 12.978 -8.679 1.00 76.75 280 ILE A C 1
ATOM 2166 O O . ILE A 1 280 ? 5.903 13.531 -9.719 1.00 76.75 280 ILE A O 1
ATOM 2170 N N . THR A 1 281 ? 5.612 13.176 -7.528 1.00 79.19 281 THR A N 1
ATOM 2171 C CA . THR A 1 281 ? 4.487 14.117 -7.433 1.00 79.19 281 THR A CA 1
ATOM 2172 C C . THR A 1 281 ? 4.976 15.557 -7.5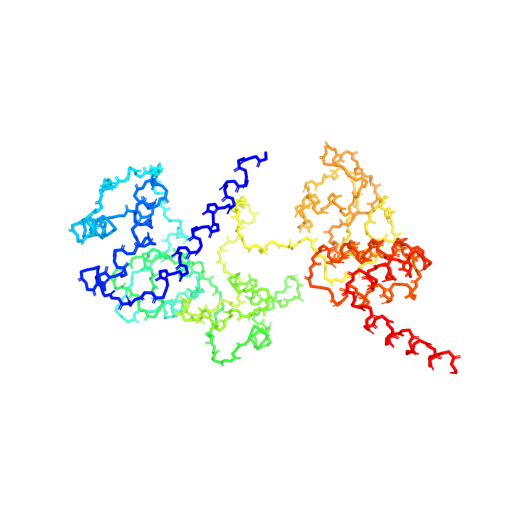77 1.00 79.19 281 THR A C 1
ATOM 2174 O O . THR A 1 281 ? 6.047 15.916 -7.084 1.00 79.19 281 THR A O 1
ATOM 2177 N N . SER A 1 282 ? 4.173 16.420 -8.202 1.00 75.56 282 SER A N 1
ATOM 2178 C CA . SER A 1 282 ? 4.529 17.834 -8.397 1.00 75.56 282 SER A CA 1
ATOM 2179 C C . SER A 1 282 ? 4.797 18.568 -7.079 1.00 75.56 282 SER A C 1
ATOM 2181 O O . SER A 1 282 ? 5.695 19.403 -7.011 1.00 75.56 282 SER A O 1
ATOM 2183 N N . ASN A 1 283 ? 4.068 18.225 -6.014 1.00 77.38 283 ASN A N 1
ATOM 2184 C CA . ASN A 1 283 ? 4.283 18.784 -4.680 1.00 77.38 283 ASN A CA 1
ATOM 2185 C C . ASN A 1 283 ? 5.668 18.404 -4.133 1.00 77.38 283 ASN A C 1
ATOM 2187 O O . ASN A 1 283 ? 6.446 19.284 -3.769 1.00 77.38 283 ASN A O 1
ATOM 2191 N N . LEU A 1 284 ? 6.016 17.112 -4.152 1.00 81.75 284 LEU A N 1
ATOM 2192 C CA . LEU A 1 284 ? 7.325 16.653 -3.685 1.00 81.75 284 LEU A CA 1
ATOM 2193 C C . LEU A 1 284 ? 8.459 17.224 -4.546 1.00 81.75 284 LEU A C 1
ATOM 2195 O O . LEU A 1 284 ? 9.464 17.676 -4.004 1.00 81.75 284 LEU A O 1
ATOM 2199 N N . PHE A 1 285 ? 8.279 17.270 -5.868 1.00 87.12 285 PHE A N 1
ATOM 2200 C CA . PHE A 1 285 ? 9.259 17.834 -6.795 1.00 87.12 285 PHE A CA 1
ATOM 2201 C C . PHE A 1 285 ? 9.541 19.317 -6.514 1.00 87.12 285 PHE A C 1
ATOM 2203 O O . PHE A 1 285 ? 10.702 19.714 -6.447 1.00 87.12 285 PHE A O 1
ATOM 2210 N N . LEU A 1 286 ? 8.512 20.135 -6.279 1.00 85.56 286 LEU A N 1
ATOM 2211 C CA . LEU A 1 286 ? 8.691 21.543 -5.904 1.00 85.56 286 LEU A CA 1
ATOM 2212 C C . LEU A 1 286 ? 9.319 21.696 -4.512 1.00 85.56 286 LEU A C 1
ATOM 2214 O O . LEU A 1 286 ? 10.148 22.576 -4.299 1.00 85.56 286 LEU A O 1
ATOM 2218 N N . GLN A 1 287 ? 8.960 20.827 -3.567 1.00 85.12 287 GLN A N 1
ATOM 2219 C CA . GLN A 1 287 ? 9.471 20.879 -2.198 1.00 85.12 287 GLN A CA 1
ATOM 2220 C C . GLN A 1 287 ? 10.976 20.596 -2.118 1.00 85.12 287 GLN A C 1
ATOM 2222 O O . GLN A 1 287 ? 11.678 21.203 -1.311 1.00 85.12 287 GLN A O 1
ATOM 2227 N N . VAL A 1 288 ? 11.474 19.666 -2.934 1.00 89.19 288 VAL A N 1
ATOM 2228 C CA . VAL A 1 288 ? 12.892 19.267 -2.925 1.00 89.19 288 VAL A CA 1
ATOM 2229 C C . VAL A 1 288 ? 13.760 20.112 -3.855 1.00 89.19 288 VAL A C 1
ATOM 2231 O O . VAL A 1 288 ? 14.985 20.017 -3.785 1.00 89.19 288 VAL A O 1
ATOM 2234 N N . ASN A 1 289 ? 13.134 20.967 -4.673 1.00 94.12 289 ASN A N 1
ATOM 2235 C CA . ASN A 1 289 ? 13.776 21.922 -5.575 1.00 94.12 289 ASN A CA 1
ATOM 2236 C C . ASN A 1 289 ? 13.227 23.352 -5.350 1.00 94.12 289 ASN A C 1
ATOM 2238 O O . ASN A 1 289 ? 12.508 23.872 -6.204 1.00 94.12 289 ASN A O 1
ATOM 2242 N N . PRO A 1 290 ? 13.576 24.037 -4.243 1.00 91.69 290 PRO A N 1
ATOM 2243 C CA . PRO A 1 290 ? 12.999 25.334 -3.854 1.00 91.69 290 PRO A CA 1
ATOM 2244 C C . PRO A 1 290 ? 13.271 26.505 -4.811 1.00 91.69 290 PRO A C 1
ATOM 2246 O O . PRO A 1 290 ? 12.680 27.573 -4.661 1.00 91.69 290 PRO A O 1
ATOM 2249 N N . SER A 1 291 ? 14.177 26.341 -5.780 1.00 92.94 291 SER A N 1
ATOM 2250 C CA . SER A 1 291 ? 14.352 27.299 -6.881 1.00 92.94 291 SER A CA 1
ATOM 2251 C C . SER A 1 291 ? 13.173 27.303 -7.861 1.00 92.94 291 SER A C 1
ATOM 2253 O O . SER A 1 291 ? 13.016 28.259 -8.618 1.00 92.94 291 SER A O 1
ATOM 2255 N N . LEU A 1 292 ? 12.329 26.268 -7.833 1.00 89.88 292 LEU A N 1
ATOM 2256 C CA . LEU A 1 292 ? 11.102 26.165 -8.611 1.00 89.88 292 LEU A CA 1
ATOM 2257 C C . LEU A 1 292 ? 9.902 26.631 -7.778 1.00 89.88 292 LEU A C 1
ATOM 2259 O O . LEU A 1 292 ? 9.847 26.461 -6.562 1.00 89.88 292 LEU A O 1
ATOM 2263 N N . GLN A 1 293 ? 8.905 27.207 -8.446 1.00 81.06 293 GLN A N 1
ATOM 2264 C CA . GLN A 1 293 ? 7.675 27.686 -7.814 1.00 81.06 293 GLN A CA 1
ATOM 2265 C C . GLN A 1 293 ? 6.459 27.131 -8.544 1.00 81.06 293 GLN A C 1
ATOM 2267 O O . GLN A 1 293 ? 6.459 27.040 -9.771 1.00 81.06 293 GLN A O 1
ATOM 2272 N N . SER A 1 294 ? 5.395 26.811 -7.805 1.00 78.38 294 SER A N 1
ATOM 2273 C CA . SER A 1 294 ? 4.173 26.222 -8.372 1.00 78.38 294 SER A CA 1
ATOM 2274 C C . SER A 1 294 ? 3.559 27.066 -9.492 1.00 78.38 294 SER A C 1
ATOM 2276 O O . SER A 1 294 ? 3.113 26.514 -10.493 1.00 78.38 294 SER A O 1
ATOM 2278 N N . ALA A 1 295 ? 3.589 28.396 -9.358 1.00 76.88 295 ALA A N 1
ATOM 2279 C CA . ALA A 1 295 ? 2.992 29.324 -10.318 1.00 76.88 295 ALA A CA 1
ATOM 2280 C C . ALA A 1 295 ? 3.709 29.371 -11.681 1.00 76.88 295 ALA A C 1
ATOM 2282 O O . ALA A 1 295 ? 3.080 29.708 -12.680 1.00 76.88 295 ALA A O 1
ATOM 2283 N N . ASN A 1 296 ? 5.009 29.055 -11.739 1.00 83.12 296 ASN A N 1
ATOM 2284 C CA . ASN A 1 296 ? 5.794 29.118 -12.975 1.00 83.12 296 ASN A CA 1
ATOM 2285 C C . ASN A 1 296 ? 6.928 28.081 -12.997 1.00 83.12 296 ASN A C 1
ATOM 2287 O O . ASN A 1 296 ? 8.076 28.405 -13.283 1.00 83.12 296 ASN A O 1
ATOM 2291 N N . CYS A 1 297 ? 6.627 26.826 -12.663 1.00 87.88 297 CYS A N 1
ATOM 2292 C CA . CYS A 1 297 ? 7.662 25.799 -12.534 1.00 87.88 297 CYS A CA 1
ATOM 2293 C C . CYS A 1 297 ? 8.462 25.630 -13.835 1.00 87.88 297 CYS A C 1
ATOM 2295 O O . CYS A 1 297 ? 9.685 25.731 -13.829 1.00 87.88 297 CYS A O 1
ATOM 2297 N N . THR A 1 298 ? 7.767 25.449 -14.964 1.00 88.00 298 THR A N 1
ATOM 2298 C CA . THR A 1 298 ? 8.401 25.230 -16.272 1.00 88.00 298 THR A CA 1
ATOM 2299 C C . THR A 1 298 ? 9.264 26.415 -16.707 1.00 88.00 298 THR A C 1
ATOM 2301 O O . THR A 1 298 ? 10.364 26.209 -17.206 1.00 88.00 298 THR A O 1
ATOM 2304 N N . GLY A 1 299 ? 8.818 27.654 -16.479 1.00 83.94 299 GLY A N 1
ATOM 2305 C CA . GLY A 1 299 ? 9.595 28.845 -16.835 1.00 83.94 299 GLY A CA 1
ATOM 2306 C C . GLY A 1 299 ? 10.818 29.094 -15.946 1.00 83.94 299 GLY A C 1
ATOM 2307 O O . GLY A 1 299 ? 11.640 29.940 -16.286 1.00 83.94 299 GLY A O 1
ATOM 2308 N N . LEU A 1 300 ? 10.938 28.383 -14.820 1.00 90.62 300 LEU A N 1
ATOM 2309 C CA . LEU A 1 300 ? 12.061 28.470 -13.879 1.00 90.62 300 LEU A CA 1
ATOM 2310 C C . LEU A 1 300 ? 13.084 27.333 -14.052 1.00 90.62 300 LEU A C 1
ATOM 2312 O O . LEU A 1 300 ? 14.100 27.314 -13.354 1.00 90.62 300 LEU A O 1
ATOM 2316 N N . LEU A 1 301 ? 12.845 26.398 -14.977 1.00 91.56 301 LEU A N 1
ATOM 2317 C CA . LEU A 1 301 ? 13.836 25.391 -15.347 1.00 91.56 301 LEU A CA 1
ATOM 2318 C C . LEU A 1 301 ? 14.996 26.057 -16.092 1.00 91.56 301 LEU A C 1
ATOM 2320 O O . LEU A 1 301 ? 14.801 26.757 -17.085 1.00 91.56 301 LEU A O 1
ATOM 2324 N N . ILE A 1 302 ? 16.217 25.814 -15.622 1.00 94.81 302 ILE A N 1
ATOM 2325 C CA . ILE A 1 302 ? 17.441 26.309 -16.252 1.00 94.81 302 ILE A CA 1
ATOM 2326 C C . ILE A 1 302 ? 18.099 25.132 -16.979 1.00 94.81 302 ILE A C 1
ATOM 2328 O O . ILE A 1 302 ? 18.540 24.193 -16.311 1.00 94.81 302 ILE A O 1
ATOM 2332 N N . PRO A 1 303 ? 18.182 25.148 -18.322 1.00 93.62 303 PRO A N 1
ATOM 2333 C CA . PRO A 1 303 ? 18.871 24.102 -19.067 1.00 93.62 303 PRO A CA 1
ATOM 2334 C C . PRO A 1 303 ? 20.317 23.922 -18.588 1.00 93.62 303 PRO A C 1
ATOM 2336 O O . PRO A 1 303 ? 21.041 24.899 -18.404 1.00 93.62 303 PRO A O 1
ATOM 2339 N N . GLY A 1 304 ? 20.733 22.673 -18.383 1.00 88.94 304 GLY A N 1
ATOM 2340 C CA . GLY A 1 304 ? 22.038 22.316 -17.818 1.00 88.94 304 GLY A CA 1
ATOM 2341 C C . GLY A 1 304 ? 22.078 22.236 -16.288 1.00 88.94 304 GLY A C 1
ATOM 2342 O O . GLY A 1 304 ? 23.080 21.770 -15.738 1.00 88.94 304 GLY A O 1
ATOM 2343 N N . ASN A 1 305 ? 21.003 22.622 -15.588 1.00 95.75 305 ASN A N 1
ATOM 2344 C CA . ASN A 1 305 ? 20.902 22.404 -14.149 1.00 95.75 305 ASN A CA 1
ATOM 2345 C C . ASN A 1 305 ? 20.312 21.030 -13.809 1.00 95.75 305 ASN A C 1
ATOM 2347 O O . ASN A 1 305 ? 19.395 20.552 -14.476 1.00 95.75 305 ASN A O 1
ATOM 2351 N N . ALA A 1 306 ? 20.807 20.429 -12.728 1.00 96.31 306 ALA A N 1
ATOM 2352 C CA . ALA A 1 306 ? 20.287 19.194 -12.157 1.00 96.31 306 ALA A CA 1
ATOM 2353 C C . ALA A 1 306 ? 19.287 19.480 -11.026 1.00 96.31 306 ALA A C 1
ATOM 2355 O O . ALA A 1 306 ? 19.583 20.237 -10.096 1.00 96.31 306 ALA A O 1
ATOM 2356 N N . TYR A 1 307 ? 18.134 18.820 -11.100 1.00 96.25 307 TYR A N 1
ATOM 2357 C CA . TYR A 1 307 ? 17.041 18.869 -10.134 1.00 96.25 307 TYR A CA 1
ATOM 2358 C C . TYR A 1 307 ? 16.820 17.478 -9.535 1.00 96.25 307 TYR A C 1
ATOM 2360 O O . TYR A 1 307 ? 16.974 16.463 -10.217 1.00 96.25 307 TYR A O 1
ATOM 2368 N N . CYS A 1 308 ? 16.463 17.415 -8.257 1.00 95.50 308 CYS A N 1
ATOM 2369 C CA . CYS A 1 308 ? 16.196 16.153 -7.584 1.00 95.50 308 CYS A CA 1
ATOM 2370 C C . CYS A 1 308 ? 14.797 15.642 -7.948 1.00 95.50 308 CYS A C 1
ATOM 2372 O O . CYS A 1 308 ? 13.803 16.327 -7.705 1.00 95.50 308 CYS A O 1
ATOM 2374 N N . THR A 1 309 ? 14.709 14.431 -8.495 1.00 93.12 309 THR A N 1
ATOM 2375 C CA . THR A 1 309 ? 13.445 13.767 -8.863 1.00 93.12 309 THR A CA 1
ATOM 2376 C C . THR A 1 309 ? 13.175 12.499 -8.055 1.00 93.12 309 THR A C 1
ATOM 2378 O O . THR A 1 309 ? 12.170 11.828 -8.262 1.00 93.12 309 THR A O 1
ATOM 2381 N N . GLY A 1 310 ? 14.042 12.191 -7.088 1.00 89.19 310 GLY A N 1
ATOM 2382 C CA . GLY A 1 310 ? 13.864 11.082 -6.153 1.00 89.19 310 GLY A CA 1
ATOM 2383 C C . GLY A 1 310 ? 14.565 11.326 -4.818 1.00 89.19 310 GLY A C 1
ATOM 2384 O O . GLY A 1 310 ? 15.570 10.664 -4.556 1.00 89.19 310 GLY A O 1
ATOM 2385 N N . PRO A 1 311 ? 14.107 12.268 -3.973 1.00 90.12 311 PRO A N 1
ATOM 2386 C CA . PRO A 1 311 ? 14.704 12.538 -2.661 1.00 90.12 311 PRO A CA 1
ATOM 2387 C C . PRO A 1 311 ? 14.722 11.306 -1.748 1.00 90.12 311 PRO A C 1
ATOM 2389 O O . PRO A 1 311 ? 13.910 10.396 -1.891 1.00 90.12 311 PRO A O 1
ATOM 2392 N N . MET A 1 312 ? 15.627 11.271 -0.771 1.00 84.19 312 MET A N 1
ATOM 2393 C CA . MET A 1 312 ? 15.607 10.248 0.280 1.00 84.19 312 MET A CA 1
ATOM 2394 C C . MET A 1 312 ? 14.450 10.473 1.255 1.00 84.19 312 MET A C 1
ATOM 2396 O O . MET A 1 312 ? 14.062 11.607 1.547 1.00 84.19 312 MET A O 1
ATOM 2400 N N . ARG A 1 313 ? 13.928 9.391 1.840 1.00 78.25 313 ARG A N 1
ATOM 2401 C CA . ARG A 1 313 ? 13.036 9.520 3.001 1.00 78.25 313 ARG A CA 1
ATOM 2402 C C . ARG A 1 313 ? 13.793 10.199 4.143 1.00 78.25 313 ARG A C 1
ATOM 2404 O O . ARG A 1 313 ? 14.920 9.826 4.443 1.00 78.25 313 ARG A O 1
ATOM 2411 N N . GLY A 1 314 ? 13.173 11.204 4.759 1.00 71.81 314 GLY A N 1
ATOM 2412 C CA . GLY A 1 314 ? 13.808 11.977 5.829 1.00 71.81 314 GLY A CA 1
ATOM 2413 C C . GLY A 1 314 ? 14.855 12.994 5.358 1.00 71.81 314 GLY A C 1
ATOM 2414 O O . GLY A 1 314 ? 15.564 13.525 6.206 1.00 71.81 314 GLY A O 1
ATOM 2415 N N . TYR A 1 315 ? 14.933 13.316 4.054 1.00 77.12 315 TYR A N 1
ATOM 2416 C CA . TYR A 1 315 ? 15.876 14.322 3.532 1.00 77.12 315 TYR A CA 1
ATOM 2417 C C . TYR A 1 315 ? 15.800 15.658 4.291 1.00 77.12 315 TYR A C 1
ATOM 2419 O O . TYR A 1 315 ? 16.830 16.260 4.555 1.00 77.12 315 TYR A O 1
ATOM 2427 N N . GLN A 1 316 ? 14.599 16.068 4.719 1.00 72.25 316 GLN A N 1
ATOM 2428 C CA . GLN A 1 316 ? 14.376 17.280 5.514 1.00 72.25 316 GLN A CA 1
ATOM 2429 C C . GLN A 1 316 ? 15.108 17.228 6.852 1.00 72.25 316 GLN A C 1
ATOM 2431 O O . GLN A 1 316 ? 15.745 18.198 7.230 1.00 72.25 316 GLN A O 1
ATOM 2436 N N . ILE A 1 317 ? 15.069 16.087 7.545 1.00 67.88 317 ILE A N 1
ATOM 2437 C CA . ILE A 1 317 ? 15.760 15.905 8.826 1.00 67.88 317 ILE A CA 1
ATOM 2438 C C . ILE A 1 317 ? 17.272 15.988 8.605 1.00 67.88 317 ILE A C 1
ATOM 2440 O O . ILE A 1 317 ? 17.958 16.660 9.366 1.00 67.88 317 ILE A O 1
ATOM 2444 N N . CYS A 1 318 ? 17.794 15.363 7.546 1.00 67.62 318 CYS A N 1
ATOM 2445 C CA . CYS A 1 318 ? 19.219 15.409 7.220 1.00 67.62 318 CYS A CA 1
ATOM 2446 C C . CYS A 1 318 ? 19.686 16.813 6.808 1.00 67.62 318 CYS A C 1
ATOM 2448 O O . CYS A 1 318 ? 20.682 17.298 7.343 1.00 67.62 318 CYS A O 1
ATOM 2450 N N . ASP A 1 319 ? 18.951 17.479 5.915 1.00 69.44 319 ASP A N 1
ATOM 2451 C CA . ASP A 1 319 ? 19.255 18.836 5.459 1.00 69.44 319 ASP A CA 1
ATOM 2452 C C . ASP A 1 319 ? 19.144 19.832 6.625 1.00 69.44 319 ASP A C 1
ATOM 2454 O O . ASP A 1 319 ? 20.044 20.644 6.840 1.00 69.44 319 ASP A O 1
ATOM 2458 N N . GLU A 1 320 ? 18.091 19.745 7.441 1.00 70.50 320 GLU A N 1
ATOM 2459 C CA . GLU A 1 320 ? 17.903 20.624 8.594 1.00 70.50 320 GLU A CA 1
ATOM 2460 C C . GLU A 1 320 ? 18.912 20.372 9.709 1.00 70.50 320 GLU A C 1
ATOM 2462 O O . GLU A 1 320 ? 19.408 21.343 10.276 1.00 70.50 320 GLU A O 1
ATOM 2467 N N . LEU A 1 321 ? 19.251 19.117 10.024 1.00 67.06 321 LEU A N 1
ATOM 2468 C CA . LEU A 1 321 ? 20.293 18.800 11.004 1.00 67.06 321 LEU A CA 1
ATOM 2469 C C . LEU A 1 321 ? 21.650 19.290 10.522 1.00 67.06 321 LEU A C 1
ATOM 2471 O O . LEU A 1 321 ? 22.362 19.923 11.296 1.00 67.06 321 LEU A O 1
ATOM 2475 N N . TYR A 1 322 ? 22.002 19.055 9.258 1.00 67.44 322 TYR A N 1
ATOM 2476 C CA . TYR A 1 322 ? 23.253 19.539 8.682 1.00 67.44 322 TYR A CA 1
ATOM 2477 C C . TYR A 1 322 ? 23.356 21.069 8.764 1.00 67.44 322 TYR A C 1
ATOM 2479 O O . TYR A 1 322 ? 24.375 21.593 9.213 1.00 67.44 322 TYR A O 1
ATOM 2487 N N . GLN A 1 323 ? 22.286 21.792 8.416 1.00 68.62 323 GLN A N 1
ATOM 2488 C CA . GLN A 1 323 ? 22.242 23.254 8.529 1.00 68.62 323 GLN A CA 1
ATOM 2489 C C . GLN A 1 323 ? 22.260 23.733 9.990 1.00 68.62 323 GLN A C 1
ATOM 2491 O O . GLN A 1 323 ? 23.011 24.645 10.330 1.00 68.62 323 GLN A O 1
ATOM 2496 N N . ALA A 1 324 ? 21.480 23.104 10.874 1.00 65.12 324 ALA A N 1
ATOM 2497 C CA . ALA A 1 324 ? 21.386 23.447 12.296 1.00 65.12 324 ALA A CA 1
ATOM 2498 C C . ALA A 1 324 ? 22.707 23.247 13.045 1.00 65.12 324 ALA A C 1
ATOM 2500 O O . ALA A 1 324 ? 23.053 24.022 13.935 1.00 65.12 324 ALA A O 1
ATOM 2501 N N . THR A 1 325 ? 23.450 22.210 12.672 1.00 64.88 325 THR A N 1
ATOM 2502 C CA . THR A 1 325 ? 24.714 21.828 13.307 1.00 64.88 325 THR A CA 1
ATOM 2503 C C . THR A 1 325 ? 25.936 22.376 12.579 1.00 64.88 325 THR A C 1
ATOM 2505 O O . THR A 1 325 ? 27.047 22.213 13.076 1.00 64.88 325 THR A O 1
ATOM 2508 N N . GLN A 1 326 ? 25.750 23.034 11.428 1.00 70.50 326 GLN A N 1
ATOM 2509 C CA . GLN A 1 326 ? 26.821 23.474 10.525 1.00 70.50 326 GLN A CA 1
ATOM 2510 C C . GLN A 1 326 ? 27.756 22.326 10.101 1.00 70.50 326 GLN A C 1
ATOM 2512 O O . GLN A 1 326 ? 28.950 22.533 9.893 1.00 70.50 326 GLN A O 1
ATOM 2517 N N . GLY A 1 327 ? 27.226 21.103 10.008 1.00 60.53 327 GLY A N 1
ATOM 2518 C CA . GLY A 1 327 ? 28.011 19.907 9.694 1.00 60.53 327 GLY A CA 1
ATOM 2519 C C . GLY A 1 327 ? 28.891 19.390 10.842 1.00 60.53 327 GLY A C 1
ATOM 2520 O O . GLY A 1 327 ? 29.728 18.520 10.612 1.00 60.53 327 GLY A O 1
ATOM 2521 N N . ASP A 1 328 ? 28.728 19.895 12.070 1.00 73.38 328 ASP A N 1
ATOM 2522 C CA . ASP A 1 328 ? 29.445 19.404 13.253 1.00 73.38 328 ASP A CA 1
ATOM 2523 C C . ASP A 1 328 ? 28.981 17.985 13.607 1.00 73.38 328 ASP A C 1
ATOM 2525 O O . ASP A 1 328 ? 27.893 17.770 14.148 1.00 73.38 328 ASP A O 1
ATOM 2529 N N . TYR A 1 329 ? 29.837 17.010 13.307 1.00 60.97 329 TYR A N 1
ATOM 2530 C CA . TYR A 1 329 ? 29.555 15.586 13.470 1.00 60.97 329 TYR A CA 1
ATOM 2531 C C . TYR A 1 329 ? 29.148 15.202 14.901 1.00 60.97 329 TYR A C 1
ATOM 2533 O O . TYR A 1 329 ? 28.286 14.343 15.092 1.00 60.97 329 TYR A O 1
ATOM 2541 N N . LEU A 1 330 ? 29.722 15.850 15.921 1.00 61.91 330 LEU A N 1
ATOM 2542 C CA . LEU A 1 330 ? 29.390 15.558 17.315 1.00 61.91 330 LEU A CA 1
ATOM 2543 C C . LEU A 1 330 ? 27.980 16.053 17.653 1.00 61.91 330 LEU A C 1
ATOM 2545 O O . LEU A 1 330 ? 27.207 15.330 18.279 1.00 61.91 330 LEU A O 1
ATOM 2549 N N . LYS A 1 331 ? 27.619 17.256 17.198 1.00 66.19 331 LYS A N 1
ATOM 2550 C CA . LYS A 1 331 ? 26.266 17.799 17.390 1.00 66.19 331 LYS A CA 1
ATOM 2551 C C . LYS A 1 331 ? 25.216 17.012 16.617 1.00 66.19 331 LYS A C 1
ATOM 2553 O O . LYS A 1 331 ? 24.122 16.815 17.134 1.00 66.19 331 LYS A O 1
ATOM 2558 N N . ILE A 1 332 ? 25.554 16.539 15.417 1.00 65.12 332 ILE A N 1
ATOM 2559 C CA . ILE A 1 332 ? 24.676 15.682 14.611 1.00 65.12 332 ILE A CA 1
ATOM 2560 C C . ILE A 1 332 ? 24.373 14.387 15.362 1.00 65.12 332 ILE A C 1
ATOM 2562 O O . ILE A 1 332 ? 23.205 14.049 15.519 1.00 65.12 332 ILE A O 1
ATOM 2566 N N . ASN A 1 333 ? 25.392 13.692 15.874 1.00 63.44 333 ASN A N 1
ATOM 2567 C CA . ASN A 1 333 ? 25.182 12.427 16.583 1.00 63.44 333 ASN A CA 1
ATOM 2568 C C . ASN A 1 333 ? 24.364 12.598 17.866 1.00 63.44 333 ASN A C 1
ATOM 2570 O O . ASN A 1 333 ? 23.478 11.792 18.129 1.00 63.44 333 ASN A O 1
ATOM 2574 N N . LEU A 1 334 ? 24.616 13.661 18.634 1.00 66.19 334 LEU A N 1
ATOM 2575 C CA . LEU A 1 334 ? 23.838 13.961 19.840 1.00 66.19 334 LEU A CA 1
ATOM 2576 C C . LEU A 1 334 ? 22.377 14.298 19.513 1.00 66.19 334 LEU A C 1
ATOM 2578 O O . LEU A 1 334 ? 21.470 13.844 20.204 1.00 66.19 334 LEU A O 1
ATOM 2582 N N . ALA A 1 335 ? 22.138 15.062 18.445 1.00 69.88 335 ALA A N 1
ATOM 2583 C CA . ALA A 1 335 ? 20.787 15.391 18.005 1.00 69.88 335 ALA A CA 1
ATOM 2584 C C . ALA A 1 335 ? 20.044 14.163 17.457 1.00 69.88 335 ALA A C 1
ATOM 2586 O O . ALA A 1 335 ? 18.861 13.996 17.734 1.00 69.88 335 ALA A O 1
ATOM 2587 N N . LEU A 1 336 ? 20.726 13.284 16.715 1.00 67.88 336 LEU A N 1
ATOM 2588 C CA . LEU A 1 336 ? 20.146 12.033 16.224 1.00 67.88 336 LEU A CA 1
ATOM 2589 C C . LEU A 1 336 ? 19.798 11.074 17.370 1.00 67.88 336 LEU A C 1
ATOM 2591 O O . LEU A 1 336 ? 18.730 10.469 17.331 1.00 67.88 336 LEU A O 1
ATOM 2595 N N . ASP A 1 337 ? 20.647 10.971 18.397 1.00 70.12 337 ASP A N 1
ATOM 2596 C CA . ASP A 1 337 ? 20.366 10.182 19.604 1.00 70.12 337 AS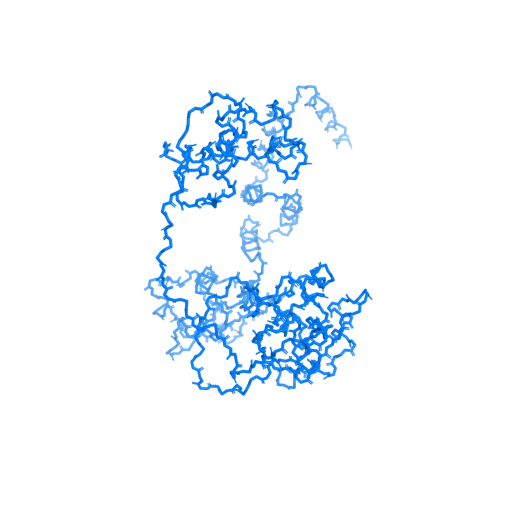P A CA 1
ATOM 2597 C C . ASP A 1 337 ? 19.127 10.710 20.354 1.00 70.12 337 ASP A C 1
ATOM 2599 O O . ASP A 1 337 ? 18.250 9.923 20.707 1.00 70.12 337 ASP A O 1
ATOM 2603 N N . ASP A 1 338 ? 18.985 12.031 20.518 1.00 73.19 338 ASP A N 1
ATOM 2604 C CA . ASP A 1 338 ? 17.788 12.642 21.125 1.00 73.19 338 ASP A CA 1
ATOM 2605 C C . ASP A 1 338 ? 16.525 12.458 20.263 1.00 73.19 338 ASP A C 1
ATOM 2607 O O . ASP A 1 338 ? 15.460 12.130 20.784 1.00 73.19 338 ASP A O 1
ATOM 2611 N N . ILE A 1 339 ? 16.628 12.615 18.939 1.00 73.94 339 ILE A N 1
ATOM 2612 C CA . ILE A 1 339 ? 15.504 12.404 18.010 1.00 73.94 339 ILE A CA 1
ATOM 2613 C C . ILE A 1 339 ? 15.055 10.939 18.020 1.00 73.94 339 ILE A C 1
ATOM 2615 O O . ILE A 1 339 ? 13.855 10.675 17.990 1.00 73.94 339 ILE A O 1
ATOM 2619 N N . SER A 1 340 ? 15.991 9.988 18.105 1.00 72.81 340 SER A N 1
ATOM 2620 C CA . SER A 1 340 ? 15.687 8.550 18.085 1.00 72.81 340 SER A CA 1
ATOM 2621 C C . SER A 1 340 ? 14.836 8.074 19.267 1.00 72.81 340 SER A C 1
ATOM 2623 O O . SER A 1 340 ? 14.201 7.027 19.183 1.00 72.81 340 SER A O 1
ATOM 2625 N N . LYS A 1 341 ? 14.798 8.852 20.355 1.00 75.06 341 LYS A N 1
ATOM 2626 C CA . LYS A 1 341 ? 14.063 8.543 21.589 1.00 75.06 341 LYS A CA 1
ATOM 2627 C C . LYS A 1 341 ? 12.649 9.134 21.615 1.00 75.06 341 LYS A C 1
ATOM 2629 O O . LYS A 1 341 ? 11.969 9.005 22.628 1.00 75.06 341 LYS A O 1
ATOM 2634 N N . ARG A 1 342 ? 12.215 9.814 20.546 1.00 77.19 342 ARG A N 1
ATOM 2635 C CA . ARG A 1 342 ? 10.949 10.563 20.496 1.00 77.19 342 ARG A CA 1
ATOM 2636 C C . ARG A 1 342 ? 9.950 9.891 19.569 1.00 77.19 342 ARG A C 1
ATOM 2638 O O . ARG A 1 342 ? 10.259 9.588 18.421 1.00 77.19 342 ARG A O 1
ATOM 2645 N N . GLU A 1 343 ? 8.730 9.716 20.062 1.00 64.56 343 GLU A N 1
ATOM 2646 C CA . GLU A 1 343 ? 7.661 9.014 19.339 1.00 64.56 343 GLU A CA 1
ATOM 2647 C C . GLU A 1 343 ? 6.705 9.977 18.617 1.00 64.56 343 GLU A C 1
ATOM 2649 O O . GLU A 1 343 ? 6.046 9.600 17.647 1.00 64.56 343 GLU A O 1
ATOM 2654 N N . TYR A 1 344 ? 6.652 11.246 19.042 1.00 64.38 344 TYR A N 1
ATOM 2655 C CA . TYR A 1 344 ? 5.690 12.226 18.538 1.00 64.38 344 TYR A CA 1
ATOM 2656 C C . TYR A 1 344 ? 6.335 13.305 17.663 1.00 64.38 344 TYR A C 1
ATOM 2658 O O . TYR A 1 344 ? 7.360 13.897 18.001 1.00 64.38 344 TYR A O 1
ATOM 2666 N N . LYS A 1 345 ? 5.665 13.652 16.554 1.00 67.62 345 LYS A N 1
ATOM 2667 C CA . LYS A 1 345 ? 6.123 14.671 15.589 1.00 67.62 345 LYS A CA 1
ATOM 2668 C C . LYS A 1 345 ? 6.479 16.015 16.241 1.00 67.62 345 LYS A C 1
ATOM 2670 O O . LYS A 1 345 ? 7.508 16.594 15.911 1.00 67.62 345 LYS A O 1
ATOM 2675 N N . ALA A 1 346 ? 5.656 16.498 17.173 1.00 66.25 346 ALA A N 1
ATOM 2676 C CA . ALA A 1 346 ? 5.892 17.775 17.853 1.00 66.25 346 ALA A CA 1
ATOM 2677 C C . ALA A 1 346 ? 7.181 17.764 18.697 1.00 66.25 346 ALA A C 1
ATOM 2679 O O . ALA A 1 346 ? 7.877 18.774 18.801 1.00 66.25 346 ALA A O 1
ATOM 2680 N N . GLU A 1 347 ? 7.532 16.613 19.269 1.00 67.94 347 GLU A N 1
ATOM 2681 C CA . GLU A 1 347 ? 8.756 16.447 20.048 1.00 67.94 347 GLU A CA 1
ATOM 2682 C C . GLU A 1 347 ? 9.983 16.374 19.143 1.00 67.94 347 GLU A C 1
ATOM 2684 O O . GLU A 1 347 ? 11.024 16.921 19.501 1.00 67.94 347 GLU A O 1
ATOM 2689 N N . ILE A 1 348 ? 9.857 15.754 17.966 1.00 67.94 348 ILE A N 1
ATOM 2690 C CA . ILE A 1 348 ? 10.907 15.728 16.939 1.00 67.94 348 ILE A CA 1
ATOM 2691 C C . ILE A 1 348 ? 11.178 17.149 16.424 1.00 67.94 348 ILE A C 1
ATOM 2693 O O . ILE A 1 348 ? 12.330 17.575 16.374 1.00 67.94 348 ILE A O 1
ATOM 2697 N N . GLU A 1 349 ? 10.138 17.929 16.115 1.00 71.69 349 GLU A N 1
ATOM 2698 C CA . GLU A 1 349 ? 10.278 19.338 15.706 1.00 71.69 349 GLU A CA 1
ATOM 2699 C C . GLU A 1 349 ? 10.918 20.199 16.811 1.00 71.69 349 GLU A C 1
ATOM 2701 O O . GLU A 1 349 ? 11.750 21.073 16.537 1.00 71.69 349 GLU A O 1
ATOM 2706 N N . HIS A 1 350 ? 10.595 19.927 18.079 1.00 71.50 350 HIS A N 1
ATOM 2707 C CA . HIS A 1 350 ? 11.226 20.589 19.220 1.00 71.50 350 HIS A CA 1
ATOM 2708 C C . HIS A 1 350 ? 12.709 20.213 19.369 1.00 71.50 350 HIS A C 1
ATOM 2710 O O . HIS A 1 350 ? 13.541 21.097 19.583 1.00 71.50 350 HIS A O 1
ATOM 2716 N N . ALA A 1 351 ? 13.056 18.933 19.208 1.00 69.19 351 ALA A N 1
ATOM 2717 C CA . ALA A 1 351 ? 14.434 18.441 19.226 1.00 69.19 351 ALA A CA 1
ATOM 2718 C C . ALA A 1 351 ? 15.278 19.092 18.123 1.00 69.19 351 ALA A C 1
ATOM 2720 O O . ALA A 1 351 ? 16.354 19.625 18.389 1.00 69.19 351 ALA A O 1
ATOM 2721 N N . LEU A 1 352 ? 14.737 19.153 16.903 1.00 67.75 352 LEU A N 1
ATOM 2722 C CA . LEU A 1 352 ? 15.354 19.835 15.763 1.00 67.75 352 LEU A CA 1
ATOM 2723 C C . LEU A 1 352 ? 15.557 21.331 16.037 1.00 67.75 352 LEU A C 1
ATOM 2725 O O . LEU A 1 352 ? 16.605 21.897 15.727 1.00 67.75 352 LEU A O 1
ATOM 2729 N N . THR A 1 353 ? 14.582 21.978 16.679 1.00 71.06 353 THR A N 1
ATOM 2730 C CA . THR A 1 353 ? 14.686 23.388 17.079 1.00 71.06 353 THR A CA 1
ATOM 2731 C C . THR A 1 353 ? 15.736 23.598 18.172 1.00 71.06 353 THR A C 1
ATOM 2733 O O . THR A 1 353 ? 16.434 24.612 18.169 1.00 71.06 353 THR A O 1
ATOM 2736 N N . ASN A 1 354 ? 15.885 22.656 19.103 1.00 67.62 354 ASN A N 1
ATOM 2737 C CA . ASN A 1 354 ? 16.908 22.714 20.145 1.00 67.62 354 ASN A CA 1
ATOM 2738 C C . ASN A 1 354 ? 18.311 22.436 19.600 1.00 67.62 354 ASN A C 1
ATOM 2740 O O . ASN A 1 354 ? 19.242 23.114 20.024 1.00 67.62 354 ASN A O 1
ATOM 2744 N N . ALA A 1 355 ? 18.458 21.564 18.599 1.00 65.62 355 ALA A N 1
ATOM 2745 C CA . ALA A 1 355 ? 19.726 21.333 17.904 1.00 65.62 355 ALA A CA 1
ATOM 2746 C C . ALA A 1 355 ? 20.274 22.602 17.214 1.00 65.62 355 ALA A C 1
ATOM 2748 O O . ALA A 1 355 ? 21.482 22.737 17.035 1.00 65.62 355 ALA A O 1
ATOM 2749 N N . ARG A 1 356 ? 19.400 23.566 16.876 1.00 63.88 356 ARG A N 1
ATOM 2750 C CA . ARG A 1 356 ? 19.778 24.893 16.344 1.00 63.88 356 ARG A CA 1
ATOM 2751 C C . ARG A 1 356 ? 20.293 25.860 17.419 1.00 63.88 356 ARG A C 1
ATOM 2753 O O . ARG A 1 356 ? 20.866 26.897 17.083 1.00 63.88 356 ARG A O 1
ATOM 2760 N N . LYS A 1 357 ? 20.059 25.591 18.708 1.00 64.38 357 LYS A N 1
ATOM 2761 C CA . LYS A 1 357 ? 20.415 26.497 19.810 1.00 64.38 357 LYS A CA 1
ATOM 2762 C C . LYS A 1 357 ? 21.847 26.222 20.274 1.00 64.38 357 LYS A C 1
ATOM 2764 O O . LYS A 1 357 ? 22.263 25.082 20.431 1.00 64.38 357 LYS A O 1
ATOM 2769 N N . GLY A 1 358 ? 22.616 27.279 20.544 1.00 61.16 358 GLY A N 1
ATOM 2770 C CA . GLY A 1 358 ? 23.960 27.131 21.115 1.00 61.16 358 GLY A CA 1
ATOM 2771 C C . GLY A 1 358 ? 23.934 26.403 22.468 1.00 61.16 358 GLY A C 1
ATOM 2772 O O . GLY A 1 358 ? 22.976 26.554 23.228 1.00 61.16 358 GLY A O 1
ATOM 2773 N N . ARG A 1 359 ? 25.008 25.667 22.794 1.00 56.44 359 ARG A N 1
ATOM 2774 C CA . ARG A 1 359 ? 25.123 24.787 23.980 1.00 56.44 359 ARG A CA 1
ATOM 2775 C C . ARG A 1 359 ? 24.661 25.440 25.291 1.00 56.44 359 ARG A C 1
ATOM 2777 O O . ARG A 1 359 ? 23.963 24.821 26.080 1.00 56.44 359 ARG A O 1
ATOM 2784 N N . THR A 1 360 ? 24.976 26.717 25.498 1.00 54.88 360 THR A N 1
ATOM 2785 C CA . THR A 1 360 ? 24.557 27.487 26.685 1.00 54.88 360 THR A CA 1
ATOM 2786 C C . THR A 1 360 ? 23.038 27.663 26.792 1.00 54.88 360 THR A C 1
ATOM 2788 O O . THR A 1 360 ? 22.487 27.693 27.886 1.00 54.88 360 THR A O 1
ATOM 2791 N N . THR A 1 361 ? 22.349 27.789 25.660 1.00 59.25 361 THR A N 1
ATOM 2792 C CA . THR A 1 361 ? 20.888 27.949 25.606 1.00 59.25 361 THR A CA 1
ATOM 2793 C C . THR A 1 361 ? 20.183 26.603 25.748 1.00 59.25 361 THR A C 1
ATOM 2795 O O . THR A 1 361 ? 19.118 26.540 26.351 1.00 59.25 361 THR A O 1
ATOM 2798 N N . GLN A 1 362 ? 20.788 25.529 25.235 1.00 58.75 362 GLN A N 1
ATOM 2799 C CA . GLN A 1 362 ? 20.287 24.169 25.418 1.00 58.75 362 GLN A CA 1
ATOM 2800 C C . GLN A 1 362 ? 20.306 23.768 26.900 1.00 58.75 362 GLN A C 1
ATOM 2802 O O . GLN A 1 362 ? 19.259 23.440 27.448 1.00 58.75 362 GLN A O 1
ATOM 2807 N N . VAL A 1 363 ? 21.451 23.944 27.571 1.00 59.94 363 VAL A N 1
ATOM 2808 C CA . VAL A 1 363 ? 21.604 23.662 29.009 1.00 59.94 363 VAL A CA 1
ATOM 2809 C C . VAL A 1 363 ? 20.619 24.480 29.851 1.00 59.94 363 VAL A C 1
ATOM 2811 O O . VAL A 1 363 ? 20.004 23.949 30.767 1.00 59.94 363 VAL A O 1
ATOM 2814 N N . ARG A 1 364 ? 20.406 25.762 29.523 1.00 62.78 364 ARG A N 1
ATOM 2815 C CA . ARG A 1 364 ? 19.440 26.604 30.247 1.00 62.78 364 ARG A CA 1
ATOM 2816 C C . ARG A 1 364 ? 18.001 26.094 30.115 1.00 62.78 364 ARG A C 1
ATOM 2818 O O . ARG A 1 364 ? 17.296 26.043 31.115 1.00 62.78 364 ARG A O 1
ATOM 2825 N N . ASN A 1 365 ? 17.582 25.700 28.912 1.00 60.75 365 ASN A N 1
ATOM 2826 C CA . ASN A 1 365 ? 16.227 25.188 28.691 1.00 60.75 365 ASN A CA 1
ATOM 2827 C C . ASN A 1 365 ? 16.016 23.834 29.382 1.00 60.75 365 ASN A C 1
ATOM 2829 O O . ASN A 1 365 ? 14.951 23.599 29.939 1.00 60.75 365 ASN A O 1
ATOM 2833 N N . GLU A 1 366 ? 17.020 22.956 29.374 1.00 62.41 366 GLU A N 1
ATOM 2834 C CA . GLU A 1 366 ? 16.960 21.676 30.090 1.00 62.41 366 GLU A CA 1
ATOM 2835 C C . GLU A 1 366 ? 16.854 21.893 31.606 1.00 62.41 366 GLU A C 1
ATOM 2837 O O . GLU A 1 366 ? 16.018 21.263 32.250 1.00 62.41 366 GLU A O 1
ATOM 2842 N N . ILE A 1 367 ? 17.600 22.856 32.165 1.00 62.34 367 ILE A N 1
ATOM 2843 C CA . ILE A 1 367 ? 17.476 23.265 33.575 1.00 62.34 367 ILE A CA 1
ATOM 2844 C C . ILE A 1 367 ? 16.068 23.802 33.876 1.00 62.34 367 ILE A C 1
ATOM 2846 O O . ILE A 1 367 ? 15.471 23.430 34.883 1.00 62.34 367 ILE A O 1
ATOM 2850 N N . GLU A 1 368 ? 15.501 24.646 33.012 1.00 68.44 368 GLU A N 1
ATOM 2851 C CA . GLU A 1 368 ? 14.137 25.166 33.191 1.00 68.44 368 GLU A CA 1
ATOM 2852 C C . GLU A 1 368 ? 13.070 24.063 33.122 1.00 68.44 368 GLU A C 1
ATOM 2854 O O . GLU A 1 368 ? 12.123 24.067 33.910 1.00 68.44 368 GLU A O 1
ATOM 2859 N N . VAL A 1 369 ? 13.222 23.094 32.216 1.00 64.75 369 VAL A N 1
ATOM 2860 C CA . VAL A 1 369 ? 12.314 21.943 32.103 1.00 64.75 369 VAL A CA 1
ATOM 2861 C C . VAL A 1 369 ? 12.414 21.046 33.335 1.00 64.75 369 VAL A C 1
ATOM 2863 O O . VAL A 1 369 ? 11.372 20.648 33.863 1.00 64.75 369 VAL A O 1
ATOM 2866 N N . LEU A 1 370 ? 13.632 20.773 33.816 1.00 59.62 370 LEU A N 1
ATOM 2867 C CA . LEU A 1 370 ? 13.873 20.008 35.041 1.00 59.62 370 LEU A CA 1
ATOM 2868 C C . LEU A 1 370 ? 13.227 20.693 36.249 1.00 59.62 370 LEU A C 1
ATOM 2870 O O . LEU A 1 370 ? 12.480 20.047 36.977 1.00 59.62 370 LEU A O 1
ATOM 2874 N N . ASN A 1 371 ? 13.401 22.007 36.392 1.00 65.12 371 ASN A N 1
ATOM 2875 C CA . ASN A 1 371 ? 12.810 22.784 37.486 1.00 65.12 371 ASN A CA 1
ATOM 2876 C C . ASN A 1 371 ? 11.275 22.865 37.431 1.00 65.12 371 ASN A C 1
ATOM 2878 O O . ASN A 1 371 ? 10.643 23.132 38.447 1.00 65.12 371 ASN A O 1
ATOM 2882 N N . LYS A 1 372 ? 10.661 22.658 36.259 1.00 71.00 372 LYS A N 1
ATOM 2883 C CA . LYS A 1 372 ? 9.200 22.708 36.093 1.00 71.00 372 LYS A CA 1
ATOM 2884 C C . LYS A 1 372 ? 8.504 21.368 36.362 1.00 71.00 372 LYS A C 1
ATOM 2886 O O . LYS A 1 372 ? 7.333 21.373 36.730 1.00 71.00 372 LYS A O 1
ATOM 2891 N N . HIS A 1 373 ? 9.186 20.243 36.142 1.00 66.06 373 HIS A N 1
ATOM 2892 C CA . HIS A 1 373 ? 8.570 18.907 36.178 1.00 66.06 373 HIS A CA 1
ATOM 2893 C C . HIS A 1 373 ? 9.059 18.017 37.326 1.00 66.06 373 HIS A C 1
ATOM 2895 O O . HIS A 1 373 ? 8.475 16.959 37.543 1.00 66.06 373 HIS A O 1
ATOM 2901 N N . ARG A 1 374 ? 10.112 1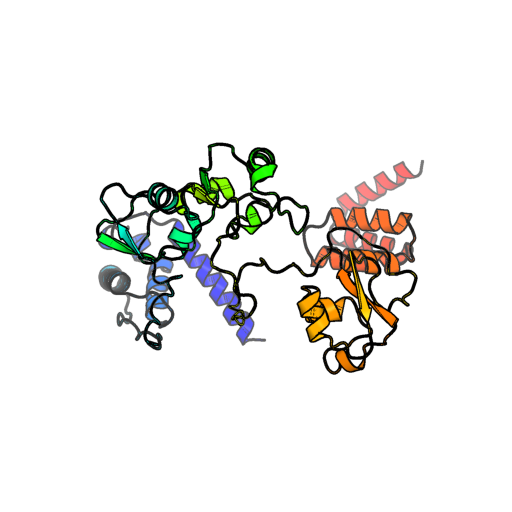8.416 38.047 1.00 66.56 374 ARG A N 1
ATOM 2902 C CA . ARG A 1 374 ? 10.649 17.676 39.195 1.00 66.56 374 ARG A CA 1
ATOM 2903 C C . ARG A 1 374 ? 10.169 18.289 40.505 1.00 66.56 374 ARG A C 1
ATOM 2905 O O . ARG A 1 374 ? 10.036 19.507 40.619 1.00 66.56 374 ARG A O 1
ATOM 2912 N N . SER A 1 375 ? 9.930 17.441 41.498 1.00 70.69 375 SER A N 1
ATOM 2913 C CA . SER A 1 375 ? 9.694 17.883 42.874 1.00 70.69 375 SER A CA 1
ATOM 2914 C C . SER A 1 375 ? 10.979 18.448 43.498 1.00 70.69 375 SER A C 1
ATOM 2916 O O . SER A 1 375 ? 12.082 18.078 43.094 1.00 70.69 375 SER A O 1
ATOM 2918 N N . GLU A 1 376 ? 10.862 19.322 44.506 1.00 71.12 376 GLU A N 1
ATOM 2919 C CA . GLU A 1 376 ? 12.031 19.873 45.220 1.00 71.12 376 GLU A CA 1
ATOM 2920 C C . GLU A 1 376 ? 12.963 18.771 45.746 1.00 71.12 376 GLU A C 1
ATOM 2922 O O . GLU A 1 376 ? 14.181 18.927 45.741 1.00 71.12 376 GLU A O 1
ATOM 2927 N N . THR A 1 377 ? 12.397 17.630 46.143 1.00 69.50 377 THR A N 1
ATOM 2928 C CA . THR A 1 377 ? 13.141 16.477 46.654 1.00 69.50 377 THR A CA 1
ATOM 2929 C C . THR A 1 377 ? 13.988 15.815 45.565 1.00 69.50 377 THR A C 1
ATOM 2931 O O . THR A 1 377 ? 15.172 15.576 45.778 1.00 69.50 377 THR A O 1
ATOM 2934 N N . GLU A 1 378 ? 13.434 15.607 44.368 1.00 67.88 378 GLU A N 1
ATOM 2935 C CA . GLU A 1 378 ? 14.185 15.049 43.233 1.00 67.88 378 GLU A CA 1
ATOM 2936 C C . GLU A 1 378 ? 15.265 16.013 42.721 1.00 67.88 378 GLU A C 1
ATOM 2938 O O . GLU A 1 378 ? 16.330 15.582 42.286 1.00 67.88 378 GLU A O 1
ATOM 2943 N N . ILE A 1 379 ? 15.014 17.325 42.775 1.00 67.25 379 ILE A N 1
ATOM 2944 C CA . ILE A 1 379 ? 16.009 18.339 42.394 1.00 67.25 379 ILE A CA 1
ATOM 2945 C C . ILE A 1 379 ? 17.199 18.309 43.362 1.00 67.25 379 ILE A C 1
ATOM 2947 O O . ILE A 1 379 ? 18.346 18.407 42.926 1.00 67.25 379 ILE A O 1
ATOM 2951 N N . LEU A 1 380 ? 16.947 18.140 44.663 1.00 67.00 380 LEU A N 1
ATOM 2952 C CA . LEU A 1 380 ? 18.000 18.012 45.673 1.00 67.00 380 LEU A CA 1
ATOM 2953 C C . LEU A 1 380 ? 18.839 16.745 45.472 1.00 67.00 380 LEU A C 1
ATOM 2955 O O . LEU A 1 380 ? 20.063 16.823 45.526 1.00 67.00 380 LEU A O 1
ATOM 2959 N N . GLU A 1 381 ? 18.211 15.610 45.163 1.00 69.88 381 GLU A N 1
ATOM 2960 C CA . GLU A 1 381 ? 18.925 14.360 44.865 1.00 69.88 381 GLU A CA 1
ATOM 2961 C C . GLU A 1 381 ? 19.797 14.473 43.606 1.00 69.88 381 GLU A C 1
ATOM 2963 O O . GLU A 1 381 ? 20.946 14.030 43.599 1.00 69.88 381 GLU A O 1
ATOM 2968 N N . ILE A 1 382 ? 19.292 15.117 42.549 1.00 64.88 382 ILE A N 1
ATOM 2969 C CA . ILE A 1 382 ? 20.066 15.369 41.325 1.00 64.88 382 ILE A CA 1
ATOM 2970 C C . ILE A 1 382 ? 21.267 16.281 41.616 1.00 64.88 382 ILE A C 1
ATOM 2972 O O . ILE A 1 382 ? 22.366 16.014 41.130 1.00 64.88 382 ILE A O 1
ATOM 2976 N N . ASN A 1 383 ? 21.082 17.335 42.415 1.00 66.00 383 ASN A N 1
ATOM 2977 C CA . ASN A 1 383 ? 22.161 18.255 42.780 1.00 66.00 383 ASN A CA 1
ATOM 2978 C C . ASN A 1 383 ? 23.249 17.573 43.614 1.00 66.00 383 ASN A C 1
ATOM 2980 O O . ASN A 1 383 ? 24.429 17.831 43.383 1.00 66.00 383 ASN A O 1
ATOM 2984 N N . GLU A 1 384 ? 22.870 16.674 44.525 1.00 67.19 384 GLU A N 1
ATOM 2985 C CA . GLU A 1 384 ? 23.821 15.826 45.242 1.00 67.19 384 GLU A CA 1
ATOM 2986 C C . GLU A 1 384 ? 24.617 14.972 44.251 1.00 67.19 384 GLU A C 1
ATOM 2988 O O . GLU A 1 384 ? 25.839 15.059 44.234 1.00 67.19 384 GLU A O 1
ATOM 2993 N N . ILE A 1 385 ? 23.959 14.239 43.344 1.00 58.19 385 ILE A N 1
ATOM 2994 C CA . ILE A 1 385 ? 24.624 13.376 42.345 1.00 58.19 385 ILE A CA 1
ATOM 2995 C C . ILE A 1 385 ? 25.611 14.158 41.460 1.00 58.19 385 ILE A C 1
ATOM 2997 O O . ILE A 1 385 ? 26.690 13.652 41.153 1.00 58.19 385 ILE A O 1
ATOM 3001 N N . ILE A 1 386 ? 25.292 15.397 41.073 1.00 53.53 386 ILE A N 1
ATOM 3002 C CA . ILE A 1 386 ? 26.183 16.244 40.260 1.00 53.53 386 ILE A CA 1
ATOM 3003 C C . ILE A 1 386 ? 27.498 16.558 40.992 1.00 53.53 386 ILE A C 1
ATOM 3005 O O . ILE A 1 386 ? 28.550 16.591 40.348 1.00 53.53 386 ILE A O 1
ATOM 3009 N N . LEU A 1 387 ? 27.471 16.732 42.319 1.00 49.12 387 LEU A N 1
ATOM 3010 C CA . LEU A 1 387 ? 28.680 16.958 43.123 1.00 49.12 387 LEU A CA 1
ATOM 3011 C C . LEU A 1 387 ? 29.614 15.738 43.115 1.00 49.12 387 LEU A C 1
ATOM 3013 O O . LEU A 1 387 ? 30.830 15.909 43.138 1.00 49.12 387 LEU A O 1
ATOM 3017 N N . TRP A 1 388 ? 29.070 14.523 42.997 1.00 42.72 388 TRP A N 1
ATOM 3018 C CA . TRP A 1 388 ? 29.857 13.286 42.891 1.00 42.72 388 TRP A CA 1
ATOM 3019 C C . TRP A 1 388 ? 30.480 13.073 41.506 1.00 42.72 388 TRP A C 1
ATOM 3021 O O . TRP A 1 388 ? 31.463 12.349 41.384 1.00 42.72 388 TRP A O 1
ATOM 3031 N N . ILE A 1 389 ? 29.934 13.701 40.460 1.00 40.12 389 ILE A N 1
ATOM 3032 C CA . ILE A 1 389 ? 30.436 13.594 39.079 1.00 40.12 389 ILE A CA 1
ATOM 3033 C C . ILE A 1 389 ? 31.614 14.562 38.826 1.00 40.12 389 ILE A C 1
ATOM 3035 O O . ILE A 1 389 ? 32.337 14.408 37.843 1.00 40.12 389 ILE A O 1
ATOM 3039 N N . GLN A 1 390 ? 31.848 15.544 39.707 1.00 42.69 390 GLN A N 1
ATOM 3040 C CA . GLN A 1 390 ? 32.974 16.491 39.618 1.00 42.69 390 GLN A CA 1
ATOM 3041 C C . GLN A 1 390 ? 34.247 16.063 40.383 1.00 42.69 390 GLN A C 1
ATOM 3043 O O . GLN A 1 390 ? 35.162 16.880 40.516 1.00 42.69 390 GLN A O 1
ATOM 3048 N N . CYS A 1 391 ? 34.335 14.815 40.858 1.00 35.22 391 CYS A N 1
ATOM 3049 C CA . CYS A 1 391 ? 35.549 14.245 41.459 1.00 35.22 391 CYS A CA 1
ATOM 3050 C C . CYS A 1 391 ? 36.376 13.417 40.472 1.00 35.22 391 CYS A C 1
ATOM 3052 O O . CYS A 1 391 ? 35.784 12.586 39.746 1.00 35.22 391 CYS A O 1
#

Foldseek 3Di:
DVVVVVVVVVVVVLVVLVVVLVPFDDDPALVPGDLCSLLPPSNQVVLQVQQVDLPHPLDPRSLVSNVVSCVRNVDDGDSDRDDHPDPCPPPDDQDAVVPDKDFDDPQAALAVVCVVQQHFLQVQCVSQVVQPPWRRDGDGGDITRDDFHAPDKDFADPPDAQVNVCVVCVVVQQDPVVRGRPRQCLQVVVQDPRSPCLVVCCRRRPGMGHSGHRDDPPPVPDPPPPPPDPGDPQPAQAADAQDAWDPQAAAAPQAQNQARDKDQDAPPDALVVLCVVLRHDSVVQCVRRVQADPVPRRVSRDHRYIGGRHHHVCSVVVVLLCVLQVNPPVLSVVLVVLLVVDDDPVSNVVSSVLSNDPPVVNVVVVVVVCVVPDDPVVVVVVVVVVVVVVD

InterPro domains:
  IPR018392 LysM domain [PF01476] (102-147)
  IPR018392 LysM domain [PS51782] (100-146)
  IPR018392 LysM domain [PS51782] (261-309)
  IPR018392 LysM domain [SM00257] (101-147)
  IPR018392 LysM domain [SM00257] (262-310)
  IPR018392 LysM domain [cd00118] (101-146)
  IPR036779 LysM domain superfamily [G3DSA:3.10.350.10] (89-150)
  IPR036779 LysM domain superfamily [G3DSA:3.10.350.10] (151-211)
  IPR036779 LysM domain superfamily [G3DSA:3.10.350.10] (259-309)
  IPR036779 LysM domain superfamily [SSF54106] (101-147)
  IPR052210 Secreted LysM effector LysM1-like [PTHR34997] (39-311)

Secondary structure (DSSP, 8-state):
-HHHHHHHHHHHHHHHHHHHHHTS---SSGGGS-HHHHTSHHHHHHHHHHHT-TTS---HHHHHHHHHHHHHHT-----PPPPP-------PPPP-GGG-EEE--TT--HHHHHHHTT--HHHHHHTTTTT-S-TTSPPTT-EEEPPPPBS-EEEPPTT--HHHHHHHTTTTTEETTTTEEPPHHHHSTTS-TTS-HHHHTHHHH-SEEESS-B-----TTS-------SS--S--S--SS--PPPTTSEEPTT--S-BS-EEE--TT--HHHHHHHHT--HHHHHHH-TTS-GGGTGGG--TTEEEESSBPTTHHHHHHHHHHHTT-HHHHHHHHHHHHT--SHHHHHHHHHHHTS-HHHHHHHHHHHHHHHS-HHHHHHHHHHHHHHT-

Organism: Aspergillus kawachii (NCBI:txid1069201)

pLDDT: mean 76.07, std 16.44, range [28.06, 96.31]

Sequence (391 aa):
MVRLTFLGSLLDAANLLKDVISQFTRVASVDLMPKEEMCSYCYKTKLQMMQSSPYSYYNQRYKYNLETVIKNCGVTSNTTIPDDLSVTQPEDKPFCPDDSSYTTKDGDTCTSIALDYSVASAALYMGNQDQIRDCNQVVVGQELCLPLSCDHTYVLKSNDTCRSIEEANAEIMFDNSTKRIIPLRQVNPWIDTYCSNLQSTSWAYGKVLCLTPQSGLFNATDPVSTSYNPWGTESSGYGSWVVLPPDNATVAAGTTKHCGKWHTATTGDSCTQICVQDRITSNLFLQVNPSLQSANCTGLLIPGNAYCTGPMRGYQICDELYQATQGDYLKINLALDDISKREYKAEIEHALTNARKGRTTQVRNEIEVLNKHRSETEILEINEIILWIQC